Protein AF-0000000077552289 (afdb_homodimer)

Structure (mmCIF, N/CA/C/O backbone):
data_AF-0000000077552289-model_v1
#
loop_
_entity.id
_entity.type
_entity.pdbx_description
1 polymer '(pine wood nematode) hypothetical protein'
#
loop_
_atom_site.group_PDB
_atom_site.id
_atom_site.type_symbol
_atom_site.label_atom_id
_atom_site.label_alt_id
_atom_site.label_comp_id
_atom_site.label_asym_id
_atom_site.label_entity_id
_atom_site.label_seq_id
_atom_site.pdbx_PDB_ins_code
_atom_site.Cartn_x
_atom_site.Cartn_y
_atom_site.Cartn_z
_atom_site.occupancy
_atom_site.B_iso_or_equiv
_atom_site.auth_seq_id
_atom_site.auth_comp_id
_atom_site.auth_asym_id
_atom_site.auth_atom_id
_atom_site.pdbx_PDB_model_num
ATOM 1 N N . MET A 1 1 ? 19.656 -22.5 33.75 1 41.59 1 MET A N 1
ATOM 2 C CA . MET A 1 1 ? 18.609 -21.766 34.438 1 41.59 1 MET A CA 1
ATOM 3 C C . MET A 1 1 ? 18.703 -20.266 34.125 1 41.59 1 MET A C 1
ATOM 5 O O . MET A 1 1 ? 17.688 -19.594 33.938 1 41.59 1 MET A O 1
ATOM 9 N N . GLN A 1 2 ? 19.859 -19.766 34.062 1 46.38 2 GLN A N 1
ATOM 10 C CA . GLN A 1 2 ? 20.109 -18.344 33.844 1 46.38 2 GLN A CA 1
ATOM 11 C C . GLN A 1 2 ? 19.812 -17.938 32.406 1 46.38 2 GLN A C 1
ATOM 13 O O . GLN A 1 2 ? 19.266 -16.859 32.156 1 46.38 2 GLN A O 1
ATOM 18 N N . GLN A 1 3 ? 20.125 -18.797 31.547 1 46.88 3 GLN A N 1
ATOM 19 C CA . GLN A 1 3 ? 19.953 -18.469 30.141 1 46.88 3 GLN A CA 1
ATOM 20 C C . GLN A 1 3 ? 18.469 -18.422 29.766 1 46.88 3 GLN A C 1
ATOM 22 O O . GLN A 1 3 ? 18.062 -17.594 28.953 1 46.88 3 GLN A O 1
ATOM 27 N N . GLU A 1 4 ? 17.766 -19.312 30.328 1 50.34 4 GLU A N 1
ATOM 28 C CA . GLU A 1 4 ? 16.312 -19.359 30.078 1 50.34 4 GLU A CA 1
ATOM 29 C C . GLU A 1 4 ? 15.633 -18.109 30.641 1 50.34 4 GLU A C 1
ATOM 31 O O . GLU A 1 4 ? 14.68 -17.609 30.047 1 50.34 4 GLU A O 1
ATOM 36 N N . THR A 1 5 ? 16.156 -17.672 31.734 1 51.38 5 THR A N 1
ATOM 37 C CA . THR A 1 5 ? 15.562 -16.516 32.375 1 51.38 5 THR A CA 1
ATOM 38 C C . THR A 1 5 ? 15.797 -15.25 31.547 1 51.38 5 THR A C 1
ATOM 40 O O . THR A 1 5 ? 14.922 -14.391 31.469 1 51.38 5 THR A O 1
ATOM 43 N N . SER A 1 6 ? 16.938 -15.242 30.906 1 53.12 6 SER A N 1
ATOM 44 C CA . SER A 1 6 ? 17.266 -14.055 30.125 1 53.12 6 SER A CA 1
ATOM 45 C C . SER A 1 6 ? 16.438 -13.984 28.859 1 53.12 6 SER A C 1
ATOM 47 O O . SER A 1 6 ? 15.961 -12.906 28.469 1 53.12 6 SER A O 1
ATOM 49 N N . LEU A 1 7 ? 16.188 -15.109 28.297 1 53.41 7 LEU A N 1
ATOM 50 C CA . LEU A 1 7 ? 15.375 -15.164 27.094 1 53.41 7 LEU A CA 1
ATOM 51 C C . LEU A 1 7 ? 13.922 -14.82 27.406 1 53.41 7 LEU A C 1
ATOM 53 O O . LEU A 1 7 ? 13.266 -14.125 26.625 1 53.41 7 LEU A O 1
ATOM 57 N N . GLN A 1 8 ? 13.539 -15.367 28.516 1 57.62 8 GLN A N 1
ATOM 58 C CA . GLN A 1 8 ? 12.18 -15.062 28.938 1 57.62 8 GLN A CA 1
ATOM 59 C C . GLN A 1 8 ? 12 -13.562 29.188 1 57.62 8 GLN A C 1
ATOM 61 O O . GLN A 1 8 ? 10.953 -13 28.891 1 57.62 8 GLN A O 1
ATOM 66 N N . SER A 1 9 ? 13.125 -13 29.688 1 61.81 9 SER A N 1
ATOM 67 C CA . SER A 1 9 ? 13.086 -11.57 29.984 1 61.81 9 SER A CA 1
ATOM 68 C C . SER A 1 9 ? 13.047 -10.742 28.703 1 61.81 9 SER A C 1
ATOM 70 O O . SER A 1 9 ? 12.305 -9.766 28.609 1 61.81 9 SER A O 1
ATOM 72 N N . GLU A 1 10 ? 13.75 -11.273 27.75 1 60.44 10 GLU A N 1
ATOM 73 C CA . GLU A 1 10 ? 13.836 -10.555 26.484 1 60.44 10 GLU A CA 1
ATOM 74 C C . GLU A 1 10 ? 12.523 -10.625 25.719 1 60.44 10 GLU A C 1
ATOM 76 O O . GLU A 1 10 ? 12.062 -9.625 25.156 1 60.44 10 GLU A O 1
ATOM 81 N N . VAL A 1 11 ? 12 -11.836 25.75 1 64.69 11 VAL A N 1
ATOM 82 C CA . VAL A 1 11 ? 10.703 -12.039 25.109 1 64.69 11 VAL A CA 1
ATOM 83 C C . VAL A 1 11 ? 9.648 -11.172 25.781 1 64.69 11 VAL A C 1
ATOM 85 O O . VAL A 1 11 ? 8.789 -10.594 25.125 1 64.69 11 VAL A O 1
ATOM 88 N N . MET A 1 12 ? 9.93 -10.977 27.047 1 77.38 12 MET A N 1
ATOM 89 C CA . MET A 1 12 ? 8.984 -10.156 27.812 1 77.38 12 MET A CA 1
ATOM 90 C C . MET A 1 12 ? 9.133 -8.68 27.453 1 77.38 12 MET A C 1
ATOM 92 O O . MET A 1 12 ? 8.141 -7.961 27.359 1 77.38 12 MET A O 1
ATOM 96 N N . ALA A 1 13 ? 10.445 -8.281 27.156 1 85.31 13 ALA A N 1
ATOM 97 C CA . ALA A 1 13 ? 10.688 -6.871 26.828 1 85.31 13 ALA A CA 1
ATOM 98 C C . ALA A 1 13 ? 10.086 -6.508 25.484 1 85.31 13 ALA A C 1
ATOM 100 O O . ALA A 1 13 ? 9.469 -5.449 25.328 1 85.31 13 ALA A O 1
ATOM 101 N N . LEU A 1 14 ? 10.242 -7.441 24.578 1 90 14 LEU A N 1
ATOM 102 C CA . LEU A 1 14 ? 9.695 -7.211 23.234 1 90 14 LEU A CA 1
ATOM 103 C C . LEU A 1 14 ? 8.172 -7.164 23.281 1 90 14 LEU A C 1
ATOM 105 O O . LEU A 1 14 ? 7.551 -6.352 22.594 1 90 14 LEU A O 1
ATOM 109 N N . GLN A 1 15 ? 7.672 -8.008 24.109 1 90.88 15 GLN A N 1
ATOM 110 C CA . GLN A 1 15 ? 6.215 -8.039 24.219 1 90.88 15 GLN A CA 1
ATOM 111 C C . GLN A 1 15 ? 5.691 -6.762 24.875 1 90.88 15 GLN A C 1
ATOM 113 O O . GLN A 1 15 ? 4.645 -6.246 24.484 1 90.88 15 GLN A O 1
ATOM 118 N N . LYS A 1 16 ? 6.402 -6.297 25.844 1 92.06 16 LYS A N 1
ATOM 119 C CA . LYS A 1 16 ? 6.023 -5.035 26.469 1 92.06 16 LYS A CA 1
ATOM 120 C C . LYS A 1 16 ? 6.066 -3.887 25.469 1 92.06 16 LYS A C 1
ATOM 122 O O . LYS A 1 16 ? 5.18 -3.027 25.469 1 92.06 16 LYS A O 1
ATOM 127 N N . ALA A 1 17 ? 7.098 -3.877 24.672 1 93.56 17 ALA A N 1
ATOM 128 C CA . ALA A 1 17 ? 7.223 -2.848 23.641 1 93.56 17 ALA A CA 1
ATOM 129 C C . ALA A 1 17 ? 6.074 -2.938 22.641 1 93.56 17 ALA A C 1
ATOM 131 O O . ALA A 1 17 ? 5.52 -1.916 22.219 1 93.56 17 ALA A O 1
ATOM 132 N N . LYS A 1 18 ? 5.695 -4.117 22.281 1 93.5 18 LYS A N 1
ATOM 133 C CA . LYS A 1 18 ? 4.594 -4.328 21.359 1 93.5 18 LYS A CA 1
ATOM 134 C C . LYS A 1 18 ? 3.268 -3.869 21.953 1 93.5 18 LYS A C 1
ATOM 136 O O . LYS A 1 18 ? 2.432 -3.291 21.25 1 93.5 18 LYS A O 1
ATOM 141 N N . ASN A 1 19 ? 3.133 -4.156 23.234 1 93.38 19 ASN A N 1
ATOM 142 C CA . ASN A 1 19 ? 1.938 -3.686 23.938 1 93.38 19 ASN A CA 1
ATOM 143 C C . ASN A 1 19 ? 1.872 -2.162 23.969 1 93.38 19 ASN A C 1
ATOM 145 O O . ASN A 1 19 ? 0.795 -1.58 23.828 1 93.38 19 ASN A O 1
ATOM 149 N N . CYS A 1 20 ? 3.021 -1.613 24.172 1 94.62 20 CYS A N 1
ATOM 150 C CA . CYS A 1 20 ? 3.102 -0.157 24.156 1 94.62 20 CYS A CA 1
ATOM 151 C C . CYS A 1 20 ? 2.697 0.39 22.781 1 94.62 20 CYS A C 1
ATOM 153 O O . CYS A 1 20 ? 1.978 1.387 22.703 1 94.62 20 CYS A O 1
ATOM 155 N N . TRP A 1 21 ? 3.121 -0.209 21.75 1 95.69 21 TRP A N 1
ATOM 156 C CA . TRP A 1 21 ? 2.75 0.195 20.391 1 95.69 21 TRP A CA 1
ATOM 157 C C . TRP A 1 21 ? 1.246 0.068 20.172 1 95.69 21 TRP A C 1
ATOM 159 O O . TRP A 1 21 ? 0.621 0.948 19.578 1 95.69 21 TRP A O 1
ATOM 169 N N . ASP A 1 22 ? 0.709 -0.978 20.688 1 94.44 22 ASP A N 1
ATOM 170 C CA . ASP A 1 22 ? -0.727 -1.195 20.531 1 94.44 22 ASP A CA 1
ATOM 171 C C . ASP A 1 22 ? -1.523 -0.072 21.203 1 94.44 22 ASP A C 1
ATOM 173 O O . ASP A 1 22 ? -2.523 0.392 20.641 1 94.44 22 ASP A O 1
ATOM 177 N N . LYS A 1 23 ? -1.068 0.281 22.297 1 95.56 23 LYS A N 1
ATOM 178 C CA . LYS A 1 23 ? -1.718 1.382 23 1 95.56 23 LYS A CA 1
ATOM 179 C C . LYS A 1 23 ? -1.57 2.691 22.234 1 95.56 23 LYS A C 1
ATOM 181 O O . LYS A 1 23 ? -2.525 3.465 22.125 1 95.56 23 LYS A O 1
ATOM 186 N N . ALA A 1 24 ? -0.387 2.916 21.719 1 96.81 24 ALA A N 1
ATOM 187 C CA . ALA A 1 24 ? -0.128 4.137 20.953 1 96.81 24 ALA A CA 1
ATOM 188 C C . ALA A 1 24 ? -0.98 4.184 19.688 1 96.81 24 ALA A C 1
ATOM 190 O O . ALA A 1 24 ? -1.571 5.219 19.375 1 96.81 24 ALA A O 1
ATOM 191 N N . ASP A 1 25 ? -1.114 3.09 19.047 1 96.12 25 ASP A N 1
ATOM 192 C CA . ASP A 1 25 ? -1.896 2.99 17.812 1 96.12 25 ASP A CA 1
ATOM 193 C C . ASP A 1 25 ? -3.383 3.205 18.094 1 96.12 25 ASP A C 1
ATOM 195 O O . ASP A 1 25 ? -4.082 3.832 17.297 1 96.12 25 ASP A O 1
ATOM 199 N N . ALA A 1 26 ? -3.793 2.666 19.156 1 94.56 26 ALA A N 1
ATOM 200 C CA . ALA A 1 26 ? -5.18 2.875 19.578 1 94.56 26 ALA A CA 1
ATOM 201 C C . ALA A 1 26 ? -5.453 4.352 19.844 1 94.56 26 ALA A C 1
ATOM 203 O O . ALA A 1 26 ? -6.504 4.875 19.469 1 94.56 26 ALA A O 1
ATOM 204 N N . ALA A 1 27 ? -4.543 5.012 20.547 1 95.88 27 ALA A N 1
ATOM 205 C CA . ALA A 1 27 ? -4.676 6.441 20.812 1 95.88 27 ALA A CA 1
ATOM 206 C C . ALA A 1 27 ? -4.715 7.242 19.516 1 95.88 27 ALA A C 1
ATOM 208 O O . ALA A 1 27 ? -5.477 8.211 19.406 1 95.88 27 ALA A O 1
ATOM 209 N N . LEU A 1 28 ? -3.9 6.863 18.562 1 95.62 28 LEU A N 1
ATOM 210 C CA . LEU A 1 28 ? -3.875 7.52 17.25 1 95.62 28 LEU A CA 1
ATOM 211 C C . LEU A 1 28 ? -5.223 7.383 16.547 1 95.62 28 LEU A C 1
ATOM 213 O O . LEU A 1 28 ? -5.746 8.359 16.016 1 95.62 28 LEU A O 1
ATOM 217 N N . LYS A 1 29 ? -5.793 6.219 16.656 1 92.81 29 LYS A N 1
ATOM 218 C CA . LYS A 1 29 ? -7.07 5.938 16.016 1 92.81 29 LYS A CA 1
ATOM 219 C C . LYS A 1 29 ? -8.211 6.676 16.703 1 92.81 29 LYS A C 1
ATOM 221 O O . LYS A 1 29 ? -9.219 7.004 16.078 1 92.81 29 LYS A O 1
ATOM 226 N N . SER A 1 30 ? -8.031 6.941 17.938 1 93.69 30 SER A N 1
ATOM 227 C CA . SER A 1 30 ? -9.039 7.68 18.703 1 93.69 30 SER A CA 1
ATOM 228 C C . SER A 1 30 ? -8.797 9.18 18.609 1 93.69 30 SER A C 1
ATOM 230 O O . SER A 1 30 ? -9.398 9.953 19.359 1 93.69 30 SER A O 1
ATOM 232 N N . ASN A 1 31 ? -7.867 9.656 17.844 1 93.44 31 ASN A N 1
ATOM 233 C CA . ASN A 1 31 ? -7.539 11.055 17.562 1 93.44 31 ASN A CA 1
ATOM 234 C C . ASN A 1 31 ? -6.922 11.742 18.781 1 93.44 31 ASN A C 1
ATOM 236 O O . ASN A 1 31 ? -7.047 12.953 18.953 1 93.44 31 ASN A O 1
ATOM 240 N N . ASN A 1 32 ? -6.438 10.961 19.688 1 94.62 32 ASN A N 1
ATOM 241 C CA . ASN A 1 32 ? -5.613 11.5 20.766 1 94.62 32 ASN A CA 1
ATOM 242 C C . ASN A 1 32 ? -4.141 11.57 20.359 1 94.62 32 ASN A C 1
ATOM 244 O O . ASN A 1 32 ? -3.332 10.75 20.797 1 94.62 32 ASN A O 1
ATOM 248 N N . TYR A 1 33 ? -3.785 12.578 19.656 1 94.88 33 TYR A N 1
ATOM 249 C CA . TYR A 1 33 ? -2.48 12.68 19 1 94.88 33 TYR A CA 1
ATOM 250 C C . TYR A 1 33 ? -1.388 12.969 20.031 1 94.88 33 TYR A C 1
ATOM 252 O O . TYR A 1 33 ? -0.282 12.43 19.938 1 94.88 33 TYR A O 1
ATOM 260 N N . ARG A 1 34 ? -1.724 13.812 20.984 1 92.88 34 ARG A N 1
ATOM 261 C CA . ARG A 1 34 ? -0.729 14.133 22 1 92.88 34 ARG A CA 1
ATOM 262 C C . ARG A 1 34 ?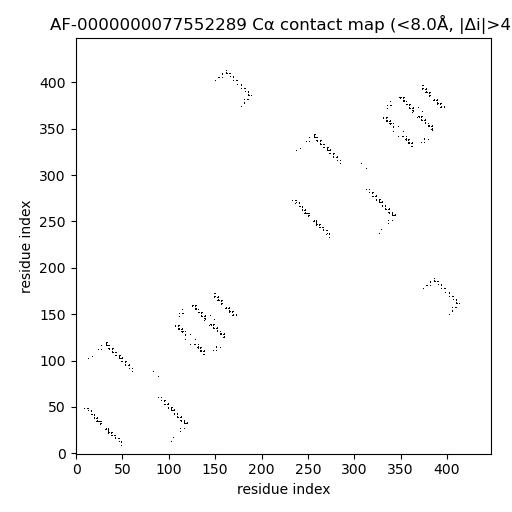 -0.346 12.891 22.812 1 92.88 34 ARG A C 1
ATOM 264 O O . ARG A 1 34 ? 0.84 12.609 22.984 1 92.88 34 ARG A O 1
ATOM 271 N N . GLY A 1 35 ? -1.366 12.219 23.234 1 95.06 35 GLY A N 1
ATOM 272 C CA . GLY A 1 35 ? -1.114 10.984 23.969 1 95.06 35 GLY A CA 1
ATOM 273 C C . GLY A 1 35 ? -0.402 9.93 23.141 1 95.06 35 GLY A C 1
ATOM 274 O O . GLY A 1 35 ? 0.497 9.25 23.641 1 95.06 35 GLY A O 1
ATOM 275 N N . ALA A 1 36 ? -0.765 9.75 21.938 1 97.12 36 ALA A N 1
ATOM 276 C CA . ALA A 1 36 ? -0.14 8.789 21.031 1 97.12 36 ALA A CA 1
ATOM 277 C C . ALA A 1 36 ? 1.343 9.094 20.844 1 97.12 36 ALA A C 1
ATOM 279 O O . ALA A 1 36 ? 2.18 8.188 20.891 1 97.12 36 ALA A O 1
ATOM 280 N N . MET A 1 37 ? 1.678 10.352 20.656 1 96.06 37 MET A N 1
ATOM 281 C CA . MET A 1 37 ? 3.061 10.75 20.422 1 96.06 37 MET A CA 1
ATOM 282 C C . MET A 1 37 ? 3.949 10.367 21.594 1 96.06 37 MET A C 1
ATOM 284 O O . MET A 1 37 ? 5.055 9.859 21.406 1 96.06 37 MET A O 1
ATOM 288 N N . LEU A 1 38 ? 3.424 10.609 22.812 1 96.38 38 LEU A N 1
ATOM 289 C CA . LEU A 1 38 ? 4.188 10.273 24.016 1 96.38 38 LEU A CA 1
ATOM 290 C C . LEU A 1 38 ? 4.414 8.766 24.109 1 96.38 38 LEU A C 1
ATOM 292 O O . LEU A 1 38 ? 5.527 8.32 24.406 1 96.38 38 LEU A O 1
ATOM 296 N N . LEU A 1 39 ? 3.383 8.07 23.828 1 96.81 39 LEU A N 1
ATOM 297 C CA . LEU A 1 39 ? 3.473 6.617 23.875 1 96.81 39 LEU A CA 1
ATOM 298 C C . LEU A 1 39 ? 4.434 6.086 22.828 1 96.81 39 LEU A C 1
ATOM 300 O O . LEU A 1 39 ? 5.195 5.152 23.078 1 96.81 39 LEU A O 1
ATOM 304 N N . PHE A 1 40 ? 4.387 6.676 21.625 1 97.56 40 PHE A N 1
ATOM 305 C CA . PHE A 1 40 ? 5.312 6.254 20.578 1 97.56 40 PHE A CA 1
ATOM 306 C C . PHE A 1 40 ? 6.754 6.531 20.984 1 97.56 40 PHE A C 1
ATOM 308 O O . PHE A 1 40 ? 7.645 5.715 20.734 1 97.56 40 PHE A O 1
ATOM 315 N N . HIS A 1 41 ? 6.961 7.656 21.562 1 96.56 41 HIS A N 1
ATOM 316 C CA . HIS A 1 41 ? 8.312 7.984 22.016 1 96.56 41 HIS A CA 1
ATOM 317 C C . HIS A 1 41 ? 8.789 6.996 23.078 1 96.56 41 HIS A C 1
ATOM 319 O O . HIS A 1 41 ? 9.938 6.555 23.031 1 96.56 41 HIS A O 1
ATOM 325 N N . ARG A 1 42 ? 7.953 6.676 23.969 1 96.19 42 ARG A N 1
ATOM 326 C CA . ARG A 1 42 ? 8.281 5.684 24.984 1 96.19 42 ARG A CA 1
ATOM 327 C C . ARG A 1 42 ? 8.602 4.332 24.359 1 96.19 42 ARG A C 1
ATOM 329 O O . ARG A 1 42 ? 9.555 3.666 24.766 1 96.19 42 ARG A O 1
ATOM 336 N N . CYS A 1 43 ? 7.82 3.99 23.391 1 96.62 43 CYS A N 1
ATOM 337 C CA . CYS A 1 43 ? 8.023 2.734 22.672 1 96.62 43 CYS A CA 1
ATOM 338 C C . CYS A 1 43 ? 9.391 2.711 22 1 96.62 43 CYS A C 1
ATOM 340 O O . CYS A 1 43 ? 10.102 1.704 22.047 1 96.62 43 CYS A O 1
ATOM 342 N N . ILE A 1 44 ? 9.773 3.779 21.406 1 96.25 44 ILE A N 1
ATOM 343 C CA . ILE A 1 44 ? 11.047 3.869 20.703 1 96.25 44 ILE A CA 1
ATOM 344 C C . ILE A 1 44 ? 12.203 3.709 21.688 1 96.25 44 ILE A C 1
ATOM 346 O O . ILE A 1 44 ? 13.164 2.994 21.406 1 96.25 44 ILE A O 1
ATOM 350 N N . LEU A 1 45 ? 12.047 4.355 22.828 1 95.38 45 LEU A N 1
ATOM 351 C CA . LEU A 1 45 ? 13.094 4.266 23.844 1 95.38 45 LEU A CA 1
ATOM 352 C C . LEU A 1 45 ? 13.258 2.826 24.328 1 95.38 45 LEU A C 1
ATOM 354 O O . LEU A 1 45 ? 14.383 2.324 24.422 1 95.38 45 LEU A O 1
ATOM 358 N N . MET A 1 46 ? 12.164 2.172 24.578 1 94.62 46 MET A N 1
ATOM 359 C CA . MET A 1 46 ? 12.195 0.773 25 1 94.62 46 MET A CA 1
ATOM 360 C C . MET A 1 46 ? 12.797 -0.109 23.906 1 94.62 46 MET A C 1
ATOM 362 O O . MET A 1 46 ? 13.664 -0.945 24.188 1 94.62 46 MET A O 1
ATOM 366 N N . ALA A 1 47 ? 12.336 0.106 22.688 1 95 47 ALA A N 1
ATOM 367 C CA . ALA A 1 47 ? 12.773 -0.711 21.562 1 95 47 ALA A CA 1
ATOM 368 C C . ALA A 1 47 ? 14.266 -0.517 21.281 1 95 47 ALA A C 1
ATOM 370 O O . ALA A 1 47 ? 14.969 -1.466 20.922 1 95 47 ALA A O 1
ATOM 371 N N . ARG A 1 48 ? 14.734 0.698 21.375 1 93.56 48 ARG A N 1
ATOM 372 C CA . ARG A 1 48 ? 16.156 0.966 21.172 1 93.56 48 ARG A CA 1
ATOM 373 C C . ARG A 1 48 ? 17.016 0.216 22.172 1 93.56 48 ARG A C 1
ATOM 375 O O . ARG A 1 48 ? 18.094 -0.255 21.844 1 93.56 48 ARG A O 1
ATOM 382 N N . GLY A 1 49 ? 16.5 0.146 23.406 1 92.69 49 GLY A N 1
ATOM 383 C CA . GLY A 1 49 ? 17.203 -0.639 24.406 1 92.69 49 GLY A CA 1
ATOM 384 C C . GLY A 1 49 ? 17.328 -2.104 24.031 1 92.69 49 GLY A C 1
ATOM 385 O O . GLY A 1 49 ? 18.406 -2.689 24.172 1 92.69 49 GLY A O 1
ATOM 386 N N . ILE A 1 50 ? 16.297 -2.625 23.562 1 92.5 50 ILE A N 1
ATOM 387 C CA . ILE A 1 50 ? 16.281 -4.023 23.156 1 92.5 50 ILE A CA 1
ATOM 388 C C . ILE A 1 50 ? 17.203 -4.215 21.953 1 92.5 50 ILE A C 1
ATOM 390 O O . ILE A 1 50 ? 17.938 -5.203 21.875 1 92.5 50 ILE A O 1
ATOM 394 N N . HIS A 1 51 ? 17.141 -3.297 21.031 1 92.5 51 HIS A N 1
ATOM 395 C CA . HIS A 1 51 ? 17.984 -3.35 19.844 1 92.5 51 HIS A CA 1
ATOM 396 C C . HIS A 1 51 ? 19.469 -3.381 20.219 1 92.5 51 HIS A C 1
ATOM 398 O O . HIS A 1 51 ? 20.234 -4.16 19.656 1 92.5 51 HIS A O 1
ATOM 404 N N . GLN A 1 52 ? 19.875 -2.592 21.188 1 90.94 52 GLN A N 1
ATOM 405 C CA . GLN A 1 52 ? 21.266 -2.539 21.656 1 90.94 52 GLN A CA 1
ATOM 406 C C . GLN A 1 52 ? 21.672 -3.852 22.312 1 90.94 52 GLN A C 1
ATOM 408 O O . GLN A 1 52 ? 22.781 -4.344 22.109 1 90.94 52 GLN A O 1
ATOM 413 N N . ASP A 1 53 ? 20.766 -4.402 23.094 1 89.81 53 ASP A N 1
ATOM 414 C CA . ASP A 1 53 ? 21.031 -5.68 23.734 1 89.81 53 ASP A CA 1
ATOM 415 C C . ASP A 1 53 ? 21.266 -6.785 22.703 1 89.81 53 ASP A C 1
ATOM 417 O O . ASP A 1 53 ? 22.141 -7.625 22.891 1 89.81 53 ASP A O 1
ATOM 421 N N . CYS A 1 54 ? 20.438 -6.727 21.656 1 89.19 54 CYS A N 1
ATOM 422 C CA . CYS A 1 54 ? 20.609 -7.715 20.594 1 89.19 54 CYS A CA 1
ATOM 423 C C . CYS A 1 54 ? 21.969 -7.551 19.922 1 89.19 54 CYS A C 1
ATOM 425 O O . CYS A 1 54 ? 22.625 -8.539 19.609 1 89.19 54 CYS A O 1
ATOM 427 N N . SER A 1 55 ? 22.375 -6.348 19.75 1 88.12 55 SER A N 1
ATOM 428 C CA . SER A 1 55 ? 23.641 -6.074 19.094 1 88.12 55 SER A CA 1
ATOM 429 C C . SER A 1 55 ? 24.812 -6.555 19.953 1 88.12 55 SER A C 1
ATOM 431 O O . SER A 1 55 ? 25.781 -7.133 19.438 1 88.12 55 SER A O 1
ATOM 433 N N . VAL A 1 56 ? 24.766 -6.379 21.25 1 87.06 56 VAL A N 1
ATOM 434 C CA . VAL A 1 56 ? 25.797 -6.816 22.172 1 87.06 56 VAL A CA 1
ATOM 435 C C . VAL A 1 56 ? 25.859 -8.344 22.188 1 87.06 56 VAL A C 1
ATOM 437 O O . VAL A 1 56 ? 26.953 -8.93 22.172 1 87.06 56 VAL A O 1
ATOM 440 N N . ALA A 1 57 ? 24.703 -8.977 22.125 1 82.81 57 ALA A N 1
ATOM 441 C CA . ALA A 1 57 ? 24.625 -10.43 22.141 1 82.81 57 ALA A CA 1
ATOM 442 C C . ALA A 1 57 ? 25.25 -11.039 20.891 1 82.81 57 ALA A C 1
ATOM 444 O O . ALA A 1 57 ? 25.938 -12.055 20.969 1 82.81 57 ALA A O 1
ATOM 445 N N . LEU A 1 58 ? 25.016 -10.469 19.781 1 85 58 LEU A N 1
ATOM 446 C CA . LEU A 1 58 ? 25.547 -10.961 18.531 1 85 58 LEU A CA 1
ATOM 447 C C . LEU A 1 58 ? 27.062 -10.781 18.469 1 85 58 LEU A C 1
ATOM 449 O O . LEU A 1 58 ? 27.781 -11.648 17.953 1 85 58 LEU A O 1
ATOM 453 N N . HIS A 1 59 ? 27.578 -9.727 19.031 1 83.62 59 HIS A N 1
ATOM 454 C CA . HIS A 1 59 ? 29.016 -9.461 19.078 1 83.62 59 HIS A CA 1
ATOM 455 C C . HIS A 1 59 ? 29.734 -10.438 20 1 83.62 59 HIS A C 1
ATOM 457 O O . HIS A 1 59 ? 30.828 -10.922 19.688 1 83.62 59 HIS A O 1
ATOM 463 N N . GLN A 1 60 ? 29.156 -10.797 21.047 1 76.31 60 GLN A N 1
ATOM 464 C CA . GLN A 1 60 ? 29.75 -11.719 22.016 1 76.31 60 GLN A CA 1
ATOM 465 C C . GLN A 1 60 ? 29.781 -13.141 21.469 1 76.31 60 GLN A C 1
ATOM 467 O O . GLN A 1 60 ? 30.75 -13.867 21.703 1 76.31 60 GLN A O 1
ATOM 472 N N . ASN A 1 61 ? 28.781 -13.484 20.703 1 69.12 61 ASN A N 1
ATOM 473 C CA . ASN A 1 61 ? 28.75 -14.812 20.109 1 69.12 61 ASN A CA 1
ATOM 474 C C . ASN A 1 61 ? 29.781 -14.953 18.984 1 69.12 61 ASN A C 1
ATOM 476 O O . ASN A 1 61 ? 30.344 -16.031 18.781 1 69.12 61 ASN A O 1
ATOM 480 N N . SER A 1 62 ? 29.938 -13.938 18.234 1 66.31 62 SER A N 1
ATOM 481 C CA . SER A 1 62 ? 30.953 -13.969 17.188 1 66.31 62 SER A CA 1
ATOM 482 C C . SER A 1 62 ? 32.344 -14.086 17.766 1 66.31 62 SER A C 1
ATOM 484 O O . SER A 1 62 ? 33.188 -14.789 17.219 1 66.31 62 SER A O 1
ATOM 486 N N . ALA A 1 63 ? 32.594 -13.469 18.875 1 56.62 63 ALA A N 1
ATOM 487 C CA . ALA A 1 63 ? 33.906 -13.547 19.531 1 56.62 63 ALA A CA 1
ATOM 488 C C . ALA A 1 63 ? 34.125 -14.93 20.141 1 56.62 63 ALA A C 1
ATOM 490 O O . ALA A 1 63 ? 35.25 -15.445 20.125 1 56.62 63 ALA A O 1
ATOM 491 N N . ALA A 1 64 ? 33 -15.555 20.609 1 52.28 64 ALA A N 1
ATOM 492 C CA . ALA A 1 64 ? 33.156 -16.875 21.219 1 52.28 64 ALA A CA 1
ATOM 493 C C . ALA A 1 64 ? 33.438 -17.938 20.156 1 52.28 64 ALA A C 1
ATOM 495 O O . ALA A 1 64 ? 34.156 -18.906 20.422 1 52.28 64 ALA A O 1
ATOM 496 N N . GLY A 1 65 ? 32.906 -17.844 18.953 1 49.34 65 GLY A N 1
ATOM 497 C CA . GLY A 1 65 ? 33.25 -18.781 17.891 1 49.34 65 GLY A CA 1
ATOM 498 C C . GLY A 1 65 ? 34.688 -18.734 17.5 1 49.34 65 GLY A C 1
ATOM 499 O O . GLY A 1 65 ? 35.281 -19.75 17.156 1 49.34 65 GLY A O 1
ATOM 500 N N . ILE A 1 66 ? 35.219 -17.547 17.484 1 48.5 66 ILE A N 1
ATOM 501 C CA . ILE A 1 66 ? 36.625 -17.438 17.078 1 48.5 66 ILE A CA 1
ATOM 502 C C . ILE A 1 66 ? 37.531 -18.031 18.172 1 48.5 66 ILE A C 1
ATOM 504 O O . ILE A 1 66 ? 38.562 -18.609 17.859 1 48.5 66 ILE A O 1
ATOM 508 N N . SER A 1 67 ? 37.156 -17.766 19.359 1 45.44 67 SER A N 1
ATOM 509 C CA . SER A 1 67 ? 38.125 -18.219 20.359 1 45.44 67 SER A CA 1
ATOM 510 C C . SER A 1 67 ? 38.188 -19.75 20.422 1 45.44 67 SER A C 1
ATOM 512 O O . SER A 1 67 ? 39.094 -20.312 21.016 1 45.44 67 SER A O 1
ATOM 514 N N . HIS A 1 68 ? 37.031 -20.344 19.984 1 41.81 68 HIS A N 1
ATOM 515 C CA . HIS A 1 68 ? 37.188 -21.797 20.109 1 41.81 68 HIS A CA 1
ATOM 516 C C . HIS A 1 68 ? 38.156 -22.344 19.078 1 41.81 68 HIS A C 1
ATOM 518 O O . HIS A 1 68 ? 38.5 -23.531 19.109 1 41.81 68 HIS A O 1
ATOM 524 N N . SER A 1 69 ? 38.406 -21.625 17.938 1 38.94 69 SER A N 1
ATOM 525 C CA . SER A 1 69 ? 39.375 -22.281 17.047 1 38.94 69 SER A CA 1
ATOM 526 C C . SER A 1 69 ? 40.75 -22.281 17.641 1 38.94 69 SER A C 1
ATOM 528 O O . SER A 1 69 ? 41.656 -22.938 17.125 1 38.94 69 SER A O 1
ATOM 530 N N . VAL A 1 70 ? 41.156 -21.203 18.406 1 37.28 70 VAL A N 1
ATOM 531 C CA . VAL A 1 70 ? 42.594 -21.25 18.656 1 37.28 70 VAL A CA 1
ATOM 532 C C . VAL A 1 70 ? 42.906 -22.406 19.609 1 37.28 70 VAL A C 1
ATOM 534 O O . VAL A 1 70 ? 43.875 -23.125 19.422 1 37.28 70 VAL A O 1
ATOM 537 N N . SER A 1 71 ? 42.469 -22.328 20.922 1 38.84 71 SER A N 1
ATOM 538 C CA . SER A 1 71 ? 43.312 -23.016 21.875 1 38.84 71 SER A CA 1
ATOM 539 C C . SER A 1 71 ? 42.969 -24.5 21.938 1 38.84 71 SER A C 1
ATOM 541 O O . SER A 1 71 ? 42 -24.906 22.594 1 38.84 71 SER A O 1
ATOM 543 N N . LEU A 1 72 ? 42.875 -25.266 20.828 1 36.5 72 LEU A N 1
ATOM 544 C CA . LEU A 1 72 ? 42.844 -26.719 20.891 1 36.5 72 LEU A CA 1
ATOM 545 C C . LEU A 1 72 ? 43.875 -27.219 21.906 1 36.5 72 LEU A C 1
ATOM 547 O O . LEU A 1 72 ? 44.094 -28.422 22.016 1 36.5 72 LEU A O 1
ATOM 551 N N . THR A 1 73 ? 44.969 -26.359 22.234 1 36.09 73 THR A N 1
ATOM 552 C CA . THR A 1 73 ? 46 -27.219 22.812 1 36.09 73 THR A CA 1
ATOM 553 C C . THR A 1 73 ? 45.5 -27.875 24.094 1 36.09 73 THR A C 1
ATOM 555 O O . THR A 1 73 ? 45.781 -29.047 24.344 1 36.09 73 THR A O 1
ATOM 558 N N . THR A 1 74 ? 45.656 -27.125 25.25 1 37.78 74 THR A N 1
ATOM 559 C CA . THR A 1 74 ? 45.906 -27.844 26.484 1 37.78 74 THR A CA 1
ATOM 560 C C . THR A 1 74 ? 44.656 -28.516 27.016 1 37.78 74 THR A C 1
ATOM 562 O O . THR A 1 74 ? 43.594 -27.859 27.125 1 37.78 74 THR A O 1
ATOM 565 N N . PRO A 1 75 ? 44.531 -29.938 27.047 1 38.5 75 PRO A N 1
ATOM 566 C CA . PRO A 1 75 ? 43.5 -30.859 27.562 1 38.5 75 PRO A CA 1
ATOM 567 C C . PRO A 1 75 ? 42.969 -30.453 28.938 1 38.5 75 PRO A C 1
ATOM 569 O O . PRO A 1 75 ? 42.375 -31.266 29.625 1 38.5 75 PRO A O 1
ATOM 572 N N . LEU A 1 76 ? 43.188 -29.234 29.484 1 35.47 76 LEU A N 1
ATOM 573 C CA . LEU A 1 76 ? 42.781 -29.266 30.891 1 35.47 76 LEU A CA 1
ATOM 574 C C . LEU A 1 76 ? 41.344 -29.719 31.031 1 35.47 76 LEU A C 1
ATOM 576 O O . LEU A 1 76 ? 40.531 -29.453 30.141 1 35.47 76 LEU A O 1
ATOM 580 N N . SER A 1 77 ? 41.031 -30.672 31.969 1 37.72 77 SER A N 1
ATOM 581 C CA . SER A 1 77 ? 39.906 -31.516 32.375 1 37.72 77 SER A CA 1
ATOM 582 C C . SER A 1 77 ? 38.594 -30.75 32.344 1 37.72 77 SER A C 1
ATOM 584 O O . SER A 1 77 ? 37.625 -31.219 31.75 1 37.72 77 SER A O 1
ATOM 586 N N . GLY A 1 78 ? 38.281 -30.062 33.5 1 36.59 78 GLY A N 1
ATOM 587 C CA . GLY A 1 78 ? 36.969 -30.062 34.125 1 36.59 78 GLY A CA 1
ATOM 588 C C . GLY A 1 78 ? 35.969 -29.125 33.469 1 36.59 78 GLY A C 1
ATOM 589 O O . GLY A 1 78 ? 34.844 -28.969 33.938 1 36.59 78 GLY A O 1
ATOM 590 N N . VAL A 1 79 ? 36.5 -27.953 33.125 1 37.16 79 VAL A N 1
ATOM 591 C CA . VAL A 1 79 ? 35.438 -26.953 33.062 1 37.16 79 VAL A CA 1
ATOM 592 C C . VAL A 1 79 ? 34.469 -27.281 31.922 1 37.16 79 VAL A C 1
ATOM 594 O O . VAL A 1 79 ? 34.906 -27.516 30.797 1 37.16 79 VAL A O 1
ATOM 597 N N . ASN A 1 80 ? 33.438 -28.094 32.188 1 37.81 80 ASN A N 1
ATOM 598 C CA . ASN A 1 80 ? 32.25 -28.281 31.375 1 37.81 80 ASN A CA 1
ATOM 599 C C . ASN A 1 80 ? 31.906 -27.016 30.578 1 37.81 80 ASN A C 1
ATOM 601 O O . ASN A 1 80 ? 31.328 -26.062 31.125 1 37.81 80 ASN A O 1
ATOM 605 N N . GLN A 1 81 ? 32.844 -26.312 30.047 1 39.72 81 GLN A N 1
ATOM 606 C CA . GLN A 1 81 ? 32.438 -25.234 29.156 1 39.72 81 GLN A CA 1
ATOM 607 C C . GLN A 1 81 ? 31.234 -25.641 28.312 1 39.72 81 GLN A C 1
ATOM 609 O O . GLN A 1 81 ? 31.312 -26.625 27.562 1 39.72 81 GLN A O 1
ATOM 614 N N . SER A 1 82 ? 30.062 -25.578 28.906 1 43.12 82 SER A N 1
ATOM 615 C CA . SER A 1 82 ? 28.844 -25.734 28.141 1 43.12 82 SER A CA 1
ATOM 616 C C . SER A 1 82 ? 29.062 -25.375 26.672 1 43.12 82 SER A C 1
ATOM 618 O O . SER A 1 82 ? 29.25 -24.203 26.328 1 43.12 82 SER A O 1
ATOM 620 N N . GLN A 1 83 ? 30 -25.938 26.031 1 46.66 83 GLN A N 1
ATOM 621 C CA . GLN A 1 83 ? 30.188 -25.953 24.578 1 46.66 83 GLN A CA 1
ATOM 622 C C . GLN A 1 83 ? 28.859 -25.906 23.844 1 46.66 83 GLN A C 1
ATOM 624 O O . GLN A 1 83 ? 28.094 -26.875 23.875 1 46.66 83 GLN A O 1
ATOM 629 N N . LEU A 1 84 ? 28.109 -24.922 24.062 1 51.22 84 LEU A N 1
ATOM 630 C CA . LEU A 1 84 ? 26.953 -24.891 23.172 1 51.22 84 LEU A CA 1
ATOM 631 C C . LEU A 1 84 ? 27.312 -25.391 21.781 1 51.22 84 LEU A C 1
ATOM 633 O O . LEU A 1 84 ? 28.375 -25.062 21.25 1 51.22 84 LEU A O 1
ATOM 637 N N . ILE A 1 85 ? 26.859 -26.578 21.516 1 60.03 85 ILE A N 1
ATOM 638 C CA . ILE A 1 85 ? 26.906 -27.234 20.219 1 60.03 85 ILE A CA 1
ATOM 639 C C . ILE A 1 85 ? 26.75 -26.203 19.109 1 60.03 85 ILE A C 1
ATOM 641 O O . ILE A 1 85 ? 25.969 -25.25 19.25 1 60.03 85 ILE A O 1
ATOM 645 N N . PRO A 1 86 ? 27.812 -26.188 18.25 1 65.25 86 PRO A N 1
ATOM 646 C CA . PRO A 1 86 ? 27.781 -25.297 17.094 1 65.25 86 PRO A CA 1
ATOM 647 C C . PRO A 1 86 ? 26.359 -25.094 16.547 1 65.25 86 PRO A C 1
ATOM 649 O O . PRO A 1 86 ? 26 -23.984 16.156 1 65.25 86 PRO A O 1
ATOM 652 N N . GLN A 1 87 ? 25.625 -26.141 16.672 1 71.06 87 GLN A N 1
ATOM 653 C CA . GLN A 1 87 ? 24.25 -26.047 16.172 1 71.06 87 GLN A CA 1
ATOM 654 C C . GLN A 1 87 ? 23.391 -25.156 17.047 1 71.06 87 GLN A C 1
ATOM 656 O O . GLN A 1 87 ? 22.578 -24.391 16.562 1 71.06 87 GLN A O 1
ATOM 661 N N . GLN A 1 88 ? 23.641 -25.312 18.391 1 74 88 GLN A N 1
ATOM 662 C CA . GLN A 1 88 ? 22.859 -24.531 19.344 1 74 88 GLN A CA 1
ATOM 663 C C . GLN A 1 88 ? 23.234 -23.047 19.266 1 74 88 GLN A C 1
ATOM 665 O O . GLN A 1 88 ? 22.359 -22.172 19.391 1 74 88 GLN A O 1
ATOM 670 N N . LEU A 1 89 ? 24.516 -22.859 19.016 1 75 89 LEU A N 1
ATOM 671 C CA . LEU A 1 89 ? 25 -21.5 18.891 1 75 89 LEU A CA 1
ATOM 672 C C . LEU A 1 89 ? 24.422 -20.828 17.641 1 75 89 LEU A C 1
ATOM 674 O O . LEU A 1 89 ? 24.047 -19.656 17.672 1 75 89 LEU A O 1
ATOM 678 N N . GLU A 1 90 ? 24.359 -21.625 16.641 1 80.75 90 GLU A N 1
ATOM 679 C CA . GLU A 1 90 ? 23.797 -21.125 15.398 1 80.75 90 GLU A CA 1
ATOM 680 C C . GLU A 1 90 ? 22.312 -20.828 15.539 1 80.75 90 GLU A C 1
ATOM 682 O O . GLU A 1 90 ? 21.828 -19.797 15.047 1 80.75 90 GLU A O 1
ATOM 687 N N . GLN A 1 91 ? 21.656 -21.672 16.266 1 82.19 91 GLN A N 1
ATOM 688 C CA . GLN A 1 91 ? 20.234 -21.484 16.5 1 82.19 91 GLN A CA 1
ATOM 689 C C . GLN A 1 91 ? 19.969 -20.234 17.344 1 82.19 91 GLN A C 1
ATOM 691 O O . GLN A 1 91 ? 19.016 -19.5 17.094 1 82.19 91 GLN A O 1
ATOM 696 N N . GLN A 1 92 ? 20.875 -20 18.312 1 80.69 92 GLN A N 1
ATOM 697 C CA . GLN A 1 92 ? 20.766 -18.812 19.156 1 80.69 92 GLN A CA 1
ATOM 698 C C . GLN A 1 92 ? 21.031 -17.547 18.344 1 80.69 92 GLN A C 1
ATOM 700 O O . GLN A 1 92 ? 20.359 -16.531 18.531 1 80.69 92 GLN A O 1
ATOM 705 N N . ARG A 1 93 ? 21.938 -17.641 17.484 1 84.19 93 ARG A N 1
ATOM 706 C CA . ARG A 1 93 ? 22.25 -16.5 16.625 1 84.19 93 ARG A CA 1
ATOM 707 C C . ARG A 1 93 ? 21.062 -16.125 15.742 1 84.19 93 ARG A C 1
ATOM 709 O O . ARG A 1 93 ? 20.734 -14.953 15.609 1 84.19 93 ARG A O 1
ATOM 716 N N . ILE A 1 94 ? 20.438 -17.078 15.211 1 86.5 94 ILE A N 1
ATOM 717 C CA . ILE A 1 94 ? 19.297 -16.859 14.336 1 86.5 94 ILE A CA 1
ATOM 718 C C . ILE A 1 94 ? 18.156 -16.234 15.133 1 86.5 94 ILE A C 1
ATOM 720 O O . ILE A 1 94 ? 17.484 -15.312 14.656 1 86.5 94 ILE A O 1
ATOM 724 N N . LYS A 1 95 ? 18.047 -16.719 16.281 1 85.19 95 LYS A N 1
ATOM 725 C CA . LYS A 1 95 ? 16.984 -16.188 17.125 1 85.19 95 LYS A CA 1
ATOM 726 C C . LYS A 1 95 ? 17.203 -14.719 17.453 1 85.19 95 LYS A C 1
ATOM 728 O O . LYS A 1 95 ? 16.266 -13.922 17.438 1 85.19 95 LYS A O 1
ATOM 733 N N . VAL A 1 96 ? 18.406 -14.391 17.781 1 88.12 96 VAL A N 1
ATOM 734 C CA . VAL A 1 96 ? 18.75 -13.016 18.141 1 88.12 96 VAL A CA 1
ATOM 735 C C . VAL A 1 96 ? 18.609 -12.117 16.906 1 88.12 96 VAL A C 1
ATOM 737 O O . VAL A 1 96 ? 18.125 -10.984 17.016 1 88.12 96 VAL A O 1
ATOM 740 N N . GLU A 1 97 ? 18.922 -12.594 15.82 1 89.94 97 GLU A N 1
ATOM 741 C CA . GLU A 1 97 ? 18.797 -11.828 14.578 1 89.94 97 GLU A CA 1
ATOM 742 C C . GLU A 1 97 ? 17.328 -11.586 14.234 1 89.94 97 GLU A C 1
ATOM 744 O O . GLU A 1 97 ? 16.969 -10.508 13.758 1 89.94 97 GLU A O 1
ATOM 749 N N . ASP A 1 98 ? 16.578 -12.539 14.508 1 90 98 ASP A N 1
ATOM 750 C CA . ASP A 1 98 ? 15.148 -12.406 14.266 1 90 98 ASP A CA 1
ATOM 751 C C . ASP A 1 98 ? 14.531 -11.367 15.203 1 90 98 ASP A C 1
ATOM 753 O O . ASP A 1 98 ? 13.695 -10.562 14.781 1 90 98 ASP A O 1
ATOM 757 N N . GLU A 1 99 ? 14.969 -11.43 16.359 1 89.56 99 GLU A N 1
ATOM 758 C CA . GLU A 1 99 ? 14.477 -10.453 17.328 1 89.56 99 GLU A CA 1
ATOM 759 C C . GLU A 1 99 ? 14.906 -9.039 16.938 1 89.56 99 GLU A C 1
ATOM 761 O O . GLU A 1 99 ? 14.125 -8.094 17.078 1 89.56 99 GLU A O 1
ATOM 766 N N . ARG A 1 100 ? 16.078 -8.914 16.516 1 91.62 100 ARG A N 1
ATOM 767 C CA . ARG A 1 100 ? 16.578 -7.609 16.094 1 91.62 100 ARG A CA 1
ATOM 768 C C . ARG A 1 100 ? 15.781 -7.066 14.922 1 91.62 100 ARG A C 1
ATOM 770 O O . ARG A 1 100 ? 15.469 -5.871 14.875 1 91.62 100 ARG A O 1
ATOM 777 N N . ALA A 1 101 ? 15.445 -7.91 14.047 1 92.12 101 ALA A N 1
ATOM 778 C CA . ALA A 1 101 ? 14.641 -7.508 12.891 1 92.12 101 ALA A CA 1
ATOM 779 C C . ALA A 1 101 ? 13.25 -7.062 13.32 1 92.12 101 ALA A C 1
ATOM 781 O O . ALA A 1 101 ? 12.719 -6.078 12.797 1 92.12 101 ALA A O 1
ATOM 782 N N . GLU A 1 102 ? 12.734 -7.766 14.25 1 92.19 102 GLU A N 1
ATOM 783 C CA . GLU A 1 102 ? 11.406 -7.422 14.75 1 92.19 102 GLU A CA 1
ATOM 784 C C . GLU A 1 102 ? 11.414 -6.066 15.445 1 92.19 102 GLU A C 1
ATOM 786 O O . GLU A 1 102 ? 10.484 -5.273 15.289 1 92.19 102 GLU A O 1
ATOM 791 N N . VAL A 1 103 ? 12.422 -5.848 16.203 1 93.81 103 VAL A N 1
ATOM 792 C CA . VAL A 1 103 ? 12.539 -4.594 16.938 1 93.81 103 VAL A CA 1
ATOM 793 C C . VAL A 1 103 ? 12.742 -3.438 15.969 1 93.81 103 VAL A C 1
ATOM 795 O O . VAL A 1 103 ? 12.18 -2.357 16.156 1 93.81 103 VAL A O 1
ATOM 798 N N . THR A 1 104 ? 13.547 -3.639 14.977 1 94.12 104 THR A N 1
ATOM 799 C CA . THR A 1 104 ? 13.781 -2.615 13.969 1 94.12 104 THR A CA 1
ATOM 800 C C . THR A 1 104 ? 12.477 -2.246 13.266 1 94.12 104 THR A C 1
ATOM 802 O O . THR A 1 104 ? 12.203 -1.068 13.023 1 94.12 104 THR A O 1
ATOM 805 N N . LYS A 1 105 ? 11.695 -3.219 13 1 94.56 105 LYS A N 1
ATOM 806 C CA . LYS A 1 105 ? 10.391 -2.982 12.383 1 94.56 105 LYS A CA 1
ATOM 807 C C . LYS A 1 105 ? 9.484 -2.188 13.312 1 94.56 105 LYS A C 1
ATOM 809 O O . LYS A 1 105 ? 8.758 -1.295 12.867 1 94.56 105 LYS A O 1
ATOM 814 N N . LEU A 1 106 ? 9.547 -2.576 14.523 1 95.25 106 LEU A N 1
ATOM 815 C CA . LEU A 1 106 ? 8.734 -1.874 15.516 1 95.25 106 LEU A CA 1
ATOM 816 C C . LEU A 1 106 ? 9.125 -0.401 15.586 1 95.25 106 LEU A C 1
ATOM 818 O O . LEU A 1 106 ? 8.258 0.472 15.641 1 95.25 106 LEU A O 1
ATOM 822 N N . ILE A 1 107 ? 10.414 -0.134 15.594 1 96.06 107 ILE A N 1
ATOM 823 C CA . ILE A 1 107 ? 10.906 1.236 15.641 1 96.06 107 ILE A CA 1
ATOM 824 C C . ILE A 1 107 ? 10.438 2.002 14.406 1 96.06 107 ILE A C 1
ATOM 826 O O . ILE A 1 107 ? 9.977 3.141 14.516 1 96.06 107 ILE A O 1
ATOM 830 N N . SER A 1 108 ? 10.531 1.396 13.297 1 96.94 108 SER A N 1
ATOM 831 C CA . SER A 1 108 ? 10.078 2.012 12.055 1 96.94 108 SER A CA 1
ATOM 832 C C . SER A 1 108 ? 8.586 2.35 12.117 1 96.94 108 SER A C 1
ATOM 834 O O . SER A 1 108 ? 8.18 3.445 11.727 1 96.94 108 SER A O 1
ATOM 836 N N . ASN A 1 109 ? 7.82 1.438 12.664 1 96.88 109 ASN A N 1
ATOM 837 C CA . ASN A 1 109 ? 6.383 1.66 12.805 1 96.88 109 ASN A CA 1
ATOM 838 C C . ASN A 1 109 ? 6.086 2.834 13.734 1 96.88 109 ASN A C 1
ATOM 840 O O . ASN A 1 109 ? 5.145 3.592 13.5 1 96.88 109 ASN A O 1
ATOM 844 N N . CYS A 1 110 ? 6.859 2.902 14.734 1 97.56 110 CYS A N 1
ATOM 845 C CA . CYS A 1 110 ? 6.672 3.996 15.68 1 97.56 110 CYS A CA 1
ATOM 846 C C . CYS A 1 110 ? 6.969 5.34 15.023 1 97.56 110 CYS A C 1
ATOM 848 O O . CYS A 1 110 ? 6.25 6.316 15.25 1 97.56 110 CYS A O 1
ATOM 850 N N . TYR A 1 111 ? 8.016 5.363 14.18 1 97.5 111 TYR A N 1
ATOM 851 C CA . TYR A 1 111 ? 8.352 6.598 13.477 1 97.5 111 TYR A CA 1
ATOM 852 C C . TYR A 1 111 ? 7.23 7 12.523 1 97.5 111 TYR A C 1
ATOM 854 O O . TYR A 1 111 ? 6.883 8.18 12.43 1 97.5 111 TYR A O 1
ATOM 862 N N . LEU A 1 112 ? 6.672 6.07 11.844 1 97.62 112 LEU A N 1
ATOM 863 C CA . LEU A 1 112 ? 5.539 6.348 10.961 1 97.62 112 LEU A CA 1
ATOM 864 C C . LEU A 1 112 ? 4.344 6.855 11.766 1 97.62 112 LEU A C 1
ATOM 866 O O . LEU A 1 112 ? 3.666 7.797 11.344 1 97.62 112 LEU A O 1
ATOM 870 N N . GLY A 1 113 ? 4.172 6.191 12.906 1 97.44 113 GLY A N 1
ATOM 871 C CA . GLY A 1 113 ? 3.098 6.637 13.781 1 97.44 113 GLY A CA 1
ATOM 872 C C . GLY A 1 113 ? 3.271 8.062 14.266 1 97.44 113 GLY A C 1
ATOM 873 O O . GLY A 1 113 ? 2.316 8.844 14.258 1 97.44 113 GLY A O 1
ATOM 874 N N . LEU A 1 114 ? 4.484 8.43 14.664 1 97 114 LEU A N 1
ATOM 875 C CA . LEU A 1 114 ? 4.793 9.781 15.109 1 97 114 LEU A CA 1
ATOM 876 C C . LEU A 1 114 ? 4.531 10.797 14 1 97 114 LEU A C 1
ATOM 878 O O . LEU A 1 114 ? 3.939 11.852 14.242 1 97 114 LEU A O 1
ATOM 882 N N . ALA A 1 115 ? 4.949 10.406 12.789 1 97.88 115 ALA A N 1
ATOM 883 C CA . ALA A 1 115 ? 4.754 11.289 11.648 1 97.88 115 ALA A CA 1
ATOM 884 C C . ALA A 1 115 ? 3.268 11.523 11.383 1 97.88 115 ALA A C 1
ATOM 886 O O . ALA A 1 115 ? 2.844 12.648 11.133 1 97.88 115 ALA A O 1
ATOM 887 N N . LYS A 1 116 ? 2.461 10.508 11.484 1 97.31 116 LYS A N 1
ATOM 888 C CA . LYS A 1 116 ? 1.02 10.617 11.281 1 97.31 116 LYS A CA 1
ATOM 889 C C . LYS A 1 116 ? 0.378 11.508 12.336 1 97.31 116 LYS A C 1
ATOM 891 O O . LYS A 1 116 ? -0.535 12.281 12.039 1 97.31 116 LYS A O 1
ATOM 896 N N . CYS A 1 117 ? 0.847 11.359 13.555 1 96.75 117 CYS A N 1
ATOM 897 C CA . CYS A 1 117 ? 0.334 12.195 14.633 1 96.75 117 CYS A CA 1
ATOM 898 C C . CYS A 1 117 ? 0.574 13.672 14.328 1 96.75 117 CYS A C 1
ATOM 900 O O . CYS A 1 117 ? -0.308 14.508 14.547 1 96.75 117 CYS A O 1
ATOM 902 N N . VAL A 1 118 ? 1.774 13.945 13.875 1 96.12 118 VAL A N 1
ATOM 903 C CA . VAL A 1 118 ? 2.135 15.328 13.562 1 96.12 118 VAL A CA 1
ATOM 904 C C . VAL A 1 118 ? 1.265 15.844 12.422 1 96.12 118 VAL A C 1
ATOM 906 O O . VAL A 1 118 ? 0.733 16.953 12.484 1 96.12 118 VAL A O 1
ATOM 909 N N . LEU A 1 119 ? 1.02 15.055 11.43 1 96.38 119 LEU A N 1
ATOM 910 C CA . LEU A 1 119 ? 0.272 15.453 10.242 1 96.38 119 LEU A CA 1
ATOM 911 C C . LEU A 1 119 ? -1.188 15.734 10.586 1 96.38 119 LEU A C 1
ATOM 913 O O . LEU A 1 119 ? -1.788 16.672 10.047 1 96.38 119 LEU A O 1
ATOM 917 N N . ASN A 1 120 ? -1.676 14.922 11.492 1 94.62 120 ASN A N 1
ATOM 918 C CA . ASN A 1 120 ? -3.107 15 11.766 1 94.62 120 ASN A CA 1
ATOM 919 C C . ASN A 1 120 ? -3.4 15.844 13 1 94.62 120 ASN A C 1
ATOM 921 O O . ASN A 1 120 ? -4.559 16.172 13.281 1 94.62 120 ASN A O 1
ATOM 925 N N . GLY A 1 121 ? -2.357 16.078 13.68 1 91.12 121 GLY A N 1
ATOM 926 C CA . GLY A 1 121 ? -2.541 16.844 14.898 1 91.12 121 GLY A CA 1
ATOM 927 C C . GLY A 1 121 ? -2.928 18.297 14.641 1 91.12 121 GLY A C 1
ATOM 928 O O . GLY A 1 121 ? -2.777 18.781 13.523 1 91.12 121 GLY A O 1
ATOM 929 N N . GLN A 1 122 ? -3.455 18.859 15.742 1 87.12 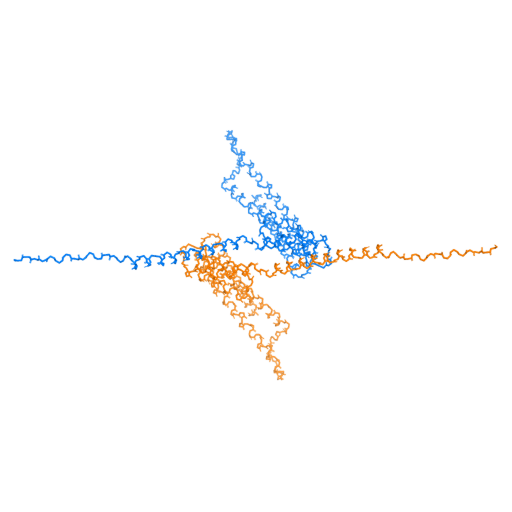122 GLN A N 1
ATOM 930 C CA . GLN A 1 122 ? -3.885 20.25 15.664 1 87.12 122 GLN A CA 1
ATOM 931 C C . GLN A 1 122 ? -2.744 21.203 16.016 1 87.12 122 GLN A C 1
ATOM 933 O O . GLN A 1 122 ? -1.836 20.844 16.766 1 87.12 122 GLN A O 1
ATOM 938 N N . ALA A 1 123 ? -2.771 22.422 15.539 1 83.56 123 ALA A N 1
ATOM 939 C CA . ALA A 1 123 ? -1.877 23.516 15.883 1 83.56 123 ALA A CA 1
ATOM 940 C C . ALA A 1 123 ? -0.421 23.156 15.617 1 83.56 123 ALA A C 1
ATOM 942 O O . ALA A 1 123 ? 0.436 23.297 16.484 1 83.56 123 ALA A O 1
ATOM 943 N N . ARG A 1 124 ? -0.133 22.672 14.414 1 87.38 124 ARG A N 1
ATOM 944 C CA . ARG A 1 124 ? 1.221 22.266 14.055 1 87.38 124 ARG A CA 1
ATOM 945 C C . ARG A 1 124 ? 1.94 23.375 13.297 1 87.38 124 ARG A C 1
ATOM 947 O O . ARG A 1 124 ? 1.31 24.156 12.578 1 87.38 124 ARG A O 1
ATOM 954 N N . THR A 1 125 ? 3.24 23.422 13.641 1 93.31 125 THR A N 1
ATOM 955 C CA . THR A 1 125 ? 4.094 24.406 12.984 1 93.31 125 THR A CA 1
ATOM 956 C C . THR A 1 125 ? 4.793 23.797 11.773 1 93.31 125 THR A C 1
ATOM 958 O O . THR A 1 125 ? 4.754 22.578 11.578 1 93.31 125 THR A O 1
ATOM 961 N N . ILE A 1 126 ? 5.395 24.625 10.969 1 95.19 126 ILE A N 1
ATOM 962 C CA . ILE A 1 126 ? 6.156 24.188 9.805 1 95.19 126 ILE A CA 1
ATOM 963 C C . ILE A 1 126 ? 7.305 23.281 10.242 1 95.19 126 ILE A C 1
ATOM 965 O O . ILE A 1 126 ? 7.613 22.281 9.578 1 95.19 126 ILE A O 1
ATOM 969 N N . GLU A 1 127 ? 7.852 23.656 11.367 1 96.06 127 GLU A N 1
ATOM 970 C CA . GLU A 1 127 ? 8.969 22.875 11.891 1 96.06 127 GLU A CA 1
ATOM 971 C C . GLU A 1 127 ? 8.516 21.484 12.312 1 96.06 127 GLU A C 1
ATOM 973 O O . GLU A 1 127 ? 9.258 20.516 12.156 1 96.06 127 GLU A O 1
ATOM 978 N N . ASP A 1 128 ? 7.371 21.422 12.789 1 96.44 128 ASP A N 1
ATOM 979 C CA . ASP A 1 128 ? 6.812 20.125 13.164 1 96.44 128 ASP A CA 1
ATOM 980 C C . ASP A 1 128 ? 6.664 19.219 11.945 1 96.44 128 ASP A C 1
ATOM 982 O O . ASP A 1 128 ? 6.996 18.031 12.008 1 96.44 128 ASP A O 1
ATOM 986 N N . TYR A 1 129 ? 6.234 19.766 10.867 1 97.69 129 TYR A N 1
ATOM 987 C CA . TYR A 1 129 ? 6.047 18.984 9.648 1 97.69 129 TYR A CA 1
ATOM 988 C C . TYR A 1 129 ? 7.387 18.547 9.078 1 97.69 129 TYR A C 1
ATOM 990 O O . TYR A 1 129 ? 7.504 17.453 8.531 1 97.69 129 TYR A O 1
ATOM 998 N N . LYS A 1 130 ? 8.375 19.391 9.219 1 97.62 130 LYS A N 1
ATOM 999 C CA . LYS A 1 130 ? 9.719 19 8.805 1 97.62 130 LYS A CA 1
ATOM 1000 C C . LYS A 1 130 ? 10.227 17.812 9.625 1 97.62 130 LYS A C 1
ATOM 1002 O O . LYS A 1 130 ? 10.852 16.906 9.078 1 97.62 130 LYS A O 1
ATOM 1007 N N . ARG A 1 131 ? 9.914 17.938 10.875 1 96.81 131 ARG A N 1
ATOM 1008 C CA . ARG A 1 131 ? 10.297 16.844 11.766 1 96.81 131 ARG A CA 1
ATOM 1009 C C . ARG A 1 131 ? 9.609 15.547 11.359 1 96.81 131 ARG A C 1
ATOM 1011 O O . ARG A 1 131 ? 10.219 14.477 11.391 1 96.81 131 ARG A O 1
ATOM 1018 N N . ALA A 1 132 ? 8.352 15.625 11.008 1 97.75 132 ALA A N 1
ATOM 1019 C CA . ALA A 1 132 ? 7.605 14.461 10.547 1 97.75 132 ALA A CA 1
ATOM 1020 C C . ALA A 1 132 ? 8.266 13.844 9.312 1 97.75 132 ALA A C 1
ATOM 1022 O O . ALA A 1 132 ? 8.367 12.617 9.203 1 97.75 132 ALA A O 1
ATOM 1023 N N . ALA A 1 133 ? 8.742 14.68 8.398 1 98.12 133 ALA A N 1
ATOM 1024 C CA . ALA A 1 133 ? 9.453 14.195 7.219 1 98.12 133 ALA A CA 1
ATOM 1025 C C . ALA A 1 133 ? 10.734 13.469 7.617 1 98.12 133 ALA A C 1
ATOM 1027 O O . ALA A 1 133 ? 11.086 12.453 7.02 1 98.12 133 ALA A O 1
ATOM 1028 N N . GLN A 1 134 ? 11.344 13.992 8.609 1 98 134 GLN A N 1
ATOM 1029 C CA . GLN A 1 134 ? 12.578 13.383 9.094 1 98 134 GLN A CA 1
ATOM 1030 C C . GLN A 1 134 ? 12.312 12.016 9.711 1 98 134 GLN A C 1
ATOM 1032 O O . GLN A 1 134 ? 13.125 11.094 9.555 1 98 134 GLN A O 1
ATOM 1037 N N . TYR A 1 135 ? 11.219 11.914 10.453 1 97.75 135 TYR A N 1
ATOM 1038 C CA . TYR A 1 135 ? 10.844 10.602 10.977 1 97.75 135 TYR A CA 1
ATOM 1039 C C . TYR A 1 135 ? 10.75 9.578 9.852 1 97.75 135 TYR A C 1
ATOM 1041 O O . TYR A 1 135 ? 11.203 8.438 10 1 97.75 135 TYR A O 1
ATOM 1049 N N . CYS A 1 136 ? 10.188 9.953 8.734 1 98.19 136 CYS A N 1
ATOM 1050 C CA . CYS A 1 136 ? 10.055 9.062 7.586 1 98.19 136 CYS A CA 1
ATOM 1051 C C . CYS A 1 136 ? 11.414 8.734 6.984 1 98.19 136 CYS A C 1
ATOM 1053 O O . CYS A 1 136 ? 11.625 7.629 6.492 1 98.19 136 CYS A O 1
ATOM 1055 N N . ASP A 1 137 ? 12.297 9.703 7.055 1 97.88 137 ASP A N 1
ATOM 1056 C CA . ASP A 1 137 ? 13.648 9.453 6.559 1 97.88 137 ASP A CA 1
ATOM 1057 C C . ASP A 1 137 ? 14.312 8.312 7.328 1 97.88 137 ASP A C 1
ATOM 1059 O O . ASP A 1 137 ? 15.039 7.508 6.746 1 97.88 137 ASP A O 1
ATOM 1063 N N . ASN A 1 138 ? 14.047 8.305 8.625 1 96.5 138 ASN A N 1
ATOM 1064 C CA . ASN A 1 138 ? 14.602 7.234 9.445 1 96.5 138 ASN A CA 1
ATOM 1065 C C . ASN A 1 138 ? 14.125 5.863 8.969 1 96.5 138 ASN A C 1
ATOM 1067 O O . ASN A 1 138 ? 14.891 4.895 8.992 1 96.5 138 ASN A O 1
ATOM 1071 N N . VAL A 1 139 ? 12.945 5.773 8.547 1 97.12 139 VAL A N 1
ATOM 1072 C CA . VAL A 1 139 ? 12.359 4.531 8.047 1 97.12 139 VAL A CA 1
ATOM 1073 C C . VAL A 1 139 ? 12.945 4.199 6.68 1 97.12 139 VAL A C 1
ATOM 1075 O O . VAL A 1 139 ? 13.336 3.055 6.426 1 97.12 139 VAL A O 1
ATOM 1078 N N . LEU A 1 140 ? 13.117 5.176 5.82 1 96.56 140 LEU A N 1
ATOM 1079 C CA . LEU A 1 140 ? 13.531 5.004 4.434 1 96.56 140 LEU A CA 1
ATOM 1080 C C . LEU A 1 140 ? 15.016 4.645 4.348 1 96.56 140 LEU A C 1
ATOM 1082 O O . LEU A 1 140 ? 15.477 4.16 3.312 1 96.56 140 LEU A O 1
ATOM 1086 N N . GLU A 1 141 ? 15.695 4.887 5.426 1 94.62 141 GLU A N 1
ATOM 1087 C CA . GLU A 1 141 ? 17.094 4.484 5.473 1 94.62 141 GLU A CA 1
ATOM 1088 C C . GLU A 1 141 ? 17.234 2.971 5.348 1 94.62 141 GLU A C 1
ATOM 1090 O O . GLU A 1 141 ? 18.141 2.482 4.656 1 94.62 141 GLU A O 1
ATOM 1095 N N . SER A 1 142 ? 16.359 2.268 6.016 1 91.62 142 SER A N 1
ATOM 1096 C CA . SER A 1 142 ? 16.406 0.811 5.984 1 91.62 142 SER A CA 1
ATOM 1097 C C . SER A 1 142 ? 15.523 0.252 4.871 1 91.62 142 SER A C 1
ATOM 1099 O O . SER A 1 142 ? 15.82 -0.809 4.312 1 91.62 142 SER A O 1
ATOM 1101 N N . HIS A 1 143 ? 14.422 0.978 4.613 1 92.56 143 HIS A N 1
ATOM 1102 C CA . HIS A 1 143 ? 13.469 0.557 3.592 1 92.56 143 HIS A CA 1
ATOM 1103 C C . HIS A 1 143 ? 13.18 1.687 2.609 1 92.56 143 HIS A C 1
ATOM 1105 O O . HIS A 1 143 ? 12.109 2.301 2.658 1 92.56 143 HIS A O 1
ATOM 1111 N N . PRO A 1 144 ? 14.039 1.905 1.632 1 91.38 144 PRO A N 1
ATOM 1112 C CA . PRO A 1 144 ? 13.938 3.066 0.744 1 91.38 144 PRO A CA 1
ATOM 1113 C C . PRO A 1 144 ? 12.695 3.029 -0.138 1 91.38 144 PRO A C 1
ATOM 1115 O O . PRO A 1 144 ? 12.242 4.07 -0.62 1 91.38 144 PRO A O 1
ATOM 1118 N N . ASP A 1 145 ? 12.094 1.876 -0.295 1 87.62 145 ASP A N 1
ATOM 1119 C CA . ASP A 1 145 ? 10.961 1.763 -1.209 1 87.62 145 ASP A CA 1
ATOM 1120 C C . ASP A 1 145 ? 9.648 1.64 -0.442 1 87.62 145 ASP A C 1
ATOM 1122 O O . ASP A 1 145 ? 8.633 1.213 -1 1 87.62 145 ASP A O 1
ATOM 1126 N N . ASP A 1 146 ? 9.727 1.94 0.821 1 92 146 ASP A N 1
ATOM 1127 C CA . ASP A 1 146 ? 8.5 1.886 1.609 1 92 146 ASP A CA 1
ATOM 1128 C C . ASP A 1 146 ? 7.504 2.943 1.144 1 92 146 ASP A C 1
ATOM 1130 O O . ASP A 1 146 ? 7.707 4.137 1.37 1 92 146 ASP A O 1
ATOM 1134 N N . ARG A 1 147 ? 6.457 2.514 0.541 1 89.5 147 ARG A N 1
ATOM 1135 C CA . ARG A 1 147 ? 5.492 3.414 -0.084 1 89.5 147 ARG A CA 1
ATOM 1136 C C . ARG A 1 147 ? 4.762 4.246 0.965 1 89.5 147 ARG A C 1
ATOM 1138 O O . ARG A 1 147 ? 4.469 5.422 0.738 1 89.5 147 ARG A O 1
ATOM 1145 N N . VAL A 1 148 ? 4.469 3.598 2.102 1 92.75 148 VAL A N 1
ATOM 1146 C CA . VAL A 1 148 ? 3.754 4.289 3.168 1 92.75 148 VAL A CA 1
ATOM 1147 C C . VAL A 1 148 ? 4.598 5.453 3.686 1 92.75 148 VAL A C 1
ATOM 1149 O O . VAL A 1 148 ? 4.105 6.578 3.805 1 92.75 148 VAL A O 1
ATOM 1152 N N . ALA A 1 149 ? 5.879 5.227 3.939 1 96.94 149 ALA A N 1
ATOM 1153 C CA . ALA A 1 149 ? 6.797 6.25 4.422 1 96.94 149 ALA A CA 1
ATOM 1154 C C . ALA A 1 149 ? 6.949 7.375 3.402 1 96.94 149 ALA A C 1
ATOM 1156 O O . ALA A 1 149 ? 6.953 8.555 3.766 1 96.94 149 ALA A O 1
ATOM 1157 N N . LEU A 1 150 ? 7.027 7.023 2.145 1 95.5 150 LEU A N 1
ATOM 1158 C CA . LEU A 1 150 ? 7.188 8.016 1.086 1 95.5 150 LEU A CA 1
ATOM 1159 C C . LEU A 1 150 ? 5.961 8.914 0.989 1 95.5 150 LEU A C 1
ATOM 1161 O O . LEU A 1 150 ? 6.086 10.133 0.838 1 95.5 150 LEU A O 1
ATOM 1165 N N . LEU A 1 151 ? 4.805 8.336 1.073 1 95.12 151 LEU A N 1
ATOM 1166 C CA . LEU A 1 151 ? 3.566 9.109 0.987 1 95.12 151 LEU A CA 1
ATOM 1167 C C . LEU A 1 151 ? 3.438 10.062 2.166 1 95.12 151 LEU A C 1
ATOM 1169 O O . LEU A 1 151 ? 3.092 11.234 1.988 1 95.12 151 LEU A O 1
ATOM 1173 N N . ILE A 1 152 ? 3.719 9.555 3.369 1 97.56 152 ILE A N 1
ATOM 1174 C CA . ILE A 1 152 ? 3.631 10.383 4.566 1 97.56 152 ILE A CA 1
ATOM 1175 C C . ILE A 1 152 ? 4.66 11.516 4.488 1 97.56 152 ILE A C 1
ATOM 1177 O O . ILE A 1 152 ? 4.355 12.656 4.824 1 97.56 152 ILE A O 1
ATOM 1181 N N . LYS A 1 153 ? 5.852 11.164 4.031 1 98 153 LYS A N 1
ATOM 1182 C CA . LYS A 1 153 ? 6.898 12.172 3.875 1 98 153 LYS A CA 1
ATOM 1183 C C . LYS A 1 153 ? 6.469 13.258 2.896 1 98 153 LYS A C 1
ATOM 1185 O O . LYS A 1 153 ? 6.656 14.453 3.162 1 98 153 LYS A O 1
ATOM 1190 N N . ALA A 1 154 ? 5.91 12.867 1.779 1 97.88 154 ALA A N 1
ATOM 1191 C CA . ALA A 1 154 ? 5.449 13.828 0.78 1 97.88 154 ALA A CA 1
ATOM 1192 C C . ALA A 1 154 ? 4.391 14.758 1.362 1 97.88 154 ALA A C 1
ATOM 1194 O O . ALA A 1 154 ? 4.453 15.977 1.165 1 97.88 154 ALA A O 1
ATOM 1195 N N . GLU A 1 155 ? 3.471 14.211 2.062 1 97.12 155 GLU A N 1
ATOM 1196 C CA . GLU A 1 155 ? 2.428 15.023 2.688 1 97.12 155 GLU A CA 1
ATOM 1197 C C . GLU A 1 155 ? 3.023 16.016 3.688 1 97.12 155 GLU A C 1
ATOM 1199 O O . GLU A 1 155 ? 2.617 17.172 3.73 1 97.12 155 GLU A O 1
ATOM 1204 N N . ALA A 1 156 ? 3.953 15.492 4.48 1 98.25 156 ALA A N 1
ATOM 1205 C CA . ALA A 1 156 ? 4.617 16.344 5.461 1 98.25 156 ALA A CA 1
ATOM 1206 C C . ALA A 1 156 ? 5.352 17.5 4.781 1 98.25 156 ALA A C 1
ATOM 1208 O O . ALA A 1 156 ? 5.277 18.641 5.234 1 98.25 156 ALA A O 1
ATOM 1209 N N . LEU A 1 157 ? 5.988 17.25 3.709 1 98.12 157 LEU A N 1
ATOM 1210 C CA . LEU A 1 157 ? 6.734 18.266 2.971 1 98.12 157 LEU A CA 1
ATOM 1211 C C . LEU A 1 157 ? 5.789 19.297 2.359 1 98.12 157 LEU A C 1
ATOM 1213 O O . LEU A 1 157 ? 6.098 20.484 2.338 1 98.12 157 LEU A O 1
ATOM 1217 N N . VAL A 1 158 ? 4.621 18.812 1.885 1 96.81 158 VAL A N 1
ATOM 1218 C CA . VAL A 1 158 ? 3.623 19.719 1.334 1 96.81 158 VAL A CA 1
ATOM 1219 C C . VAL A 1 158 ? 3.139 20.672 2.422 1 96.81 158 VAL A C 1
ATOM 1221 O O . VAL A 1 158 ? 3.092 21.891 2.213 1 96.81 158 VAL A O 1
ATOM 1224 N N . LYS A 1 159 ? 2.857 20.156 3.588 1 95.56 159 LYS A N 1
ATOM 1225 C CA . LYS A 1 159 ? 2.375 20.984 4.695 1 95.56 159 LYS A CA 1
ATOM 1226 C C . LYS A 1 159 ? 3.475 21.906 5.219 1 95.56 159 LYS A C 1
ATOM 1228 O O . LYS A 1 159 ? 3.191 22.984 5.723 1 95.56 159 LYS A O 1
ATOM 1233 N N . ALA A 1 160 ? 4.766 21.484 5.078 1 96.94 160 ALA A N 1
ATOM 1234 C CA . ALA A 1 160 ? 5.914 22.297 5.469 1 96.94 160 ALA A CA 1
ATOM 1235 C C . ALA A 1 160 ? 6.266 23.297 4.379 1 96.94 160 ALA A C 1
ATOM 1237 O O . ALA A 1 160 ? 7.262 24.016 4.488 1 96.94 160 ALA A O 1
ATOM 1238 N N . GLU A 1 161 ? 5.527 23.25 3.25 1 95.12 161 GLU A N 1
ATOM 1239 C CA . GLU A 1 161 ? 5.684 24.156 2.115 1 95.12 161 GLU A CA 1
ATOM 1240 C C . GLU A 1 161 ? 7.012 23.922 1.404 1 95.12 161 GLU A C 1
ATOM 1242 O O . GLU A 1 161 ? 7.613 24.875 0.88 1 95.12 161 GLU A O 1
ATOM 1247 N N . LYS A 1 162 ? 7.539 22.766 1.57 1 96.56 162 LYS A N 1
ATOM 1248 C CA . LYS A 1 162 ? 8.695 22.344 0.791 1 96.56 162 LYS A CA 1
ATOM 1249 C C . LYS A 1 162 ? 8.258 21.594 -0.471 1 96.56 162 LYS A C 1
ATOM 1251 O O . LYS A 1 162 ? 8.555 20.406 -0.634 1 96.56 162 LYS A O 1
ATOM 1256 N N . PHE A 1 163 ? 7.707 22.297 -1.421 1 96.44 163 PHE A N 1
ATOM 1257 C CA . PHE A 1 163 ? 6.984 21.766 -2.564 1 96.44 163 PHE A CA 1
ATOM 1258 C C . PHE A 1 163 ? 7.938 21.078 -3.537 1 96.44 163 PHE A C 1
ATOM 1260 O O . PHE A 1 163 ? 7.625 20.016 -4.078 1 96.44 163 PHE A O 1
ATOM 1267 N N . ASN A 1 164 ? 9.086 21.688 -3.746 1 95.19 164 ASN A N 1
ATOM 1268 C CA . ASN A 1 164 ? 10.031 21.078 -4.676 1 95.19 164 ASN A CA 1
ATOM 1269 C C . ASN A 1 164 ? 10.5 19.719 -4.188 1 95.19 164 ASN A C 1
ATOM 1271 O O . ASN A 1 164 ? 10.539 18.75 -4.961 1 95.19 164 ASN A O 1
ATOM 1275 N N . GLU A 1 165 ? 10.844 19.734 -2.934 1 97.25 165 GLU A N 1
ATOM 1276 C CA . GLU A 1 165 ? 11.258 18.469 -2.346 1 97.25 165 GLU A CA 1
ATOM 1277 C C . GLU A 1 165 ? 10.117 17.453 -2.359 1 97.25 165 GLU A C 1
ATOM 1279 O O . GLU A 1 165 ? 10.328 16.266 -2.6 1 97.25 165 GLU A O 1
ATOM 1284 N N . ALA A 1 166 ? 8.898 17.875 -2.076 1 97.69 166 ALA A N 1
ATOM 1285 C CA . ALA A 1 166 ? 7.715 17.016 -2.1 1 97.69 166 ALA A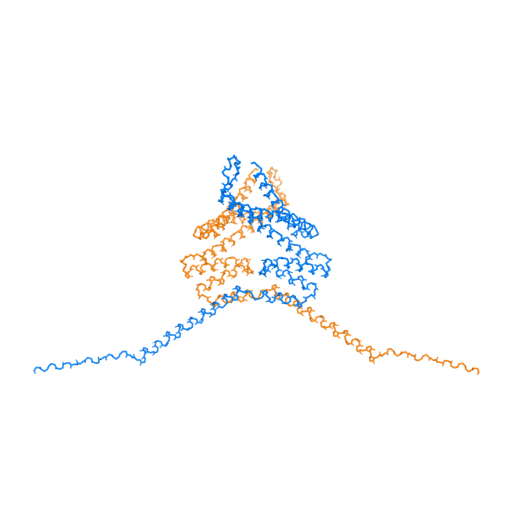 CA 1
ATOM 1286 C C . ALA A 1 166 ? 7.508 16.406 -3.482 1 97.69 166 ALA A C 1
ATOM 1288 O O . ALA A 1 166 ? 7.227 15.211 -3.602 1 97.69 166 ALA A O 1
ATOM 1289 N N . LEU A 1 167 ? 7.691 17.188 -4.52 1 95.56 167 LEU A N 1
ATOM 1290 C CA . LEU A 1 167 ? 7.5 16.734 -5.887 1 95.56 167 LEU A CA 1
ATOM 1291 C C . LEU A 1 167 ? 8.516 15.648 -6.238 1 95.56 167 LEU A C 1
ATOM 1293 O O . LEU A 1 167 ? 8.195 14.695 -6.961 1 95.56 167 LEU A O 1
ATOM 1297 N N . VAL A 1 168 ? 9.742 15.828 -5.75 1 94.94 168 VAL A N 1
ATOM 1298 C CA . VAL A 1 168 ? 10.773 14.82 -5.992 1 94.94 168 VAL A CA 1
ATOM 1299 C C . VAL A 1 168 ? 10.336 13.484 -5.402 1 94.94 168 VAL A C 1
ATOM 1301 O O . VAL A 1 168 ? 10.422 12.445 -6.066 1 94.94 168 VAL A O 1
ATOM 1304 N N . VAL A 1 169 ? 9.867 13.523 -4.176 1 95.62 169 VAL A N 1
ATOM 1305 C CA . VAL A 1 169 ? 9.414 12.312 -3.494 1 95.62 169 VAL A CA 1
ATOM 1306 C C . VAL A 1 169 ? 8.211 11.727 -4.223 1 95.62 169 VAL A C 1
ATOM 1308 O O . VAL A 1 169 ? 8.156 10.523 -4.48 1 95.62 169 VAL A O 1
ATOM 1311 N N . LEU A 1 170 ? 7.254 12.555 -4.633 1 93.94 170 LEU A N 1
ATOM 1312 C CA . LEU A 1 170 ? 6.023 12.117 -5.285 1 93.94 170 LEU A CA 1
ATOM 1313 C C . LEU A 1 170 ? 6.32 11.523 -6.66 1 93.94 170 LEU A C 1
ATOM 1315 O O . LEU A 1 170 ? 5.695 10.547 -7.066 1 93.94 170 LEU A O 1
ATOM 1319 N N . ASN A 1 171 ? 7.246 12.039 -7.312 1 89.25 171 ASN A N 1
ATOM 1320 C CA . ASN A 1 171 ? 7.633 11.5 -8.609 1 89.25 171 ASN A CA 1
ATOM 1321 C C . ASN A 1 171 ? 8.289 10.133 -8.484 1 89.25 171 ASN A C 1
ATOM 1323 O O . ASN A 1 171 ? 8.117 9.273 -9.352 1 89.25 171 ASN A O 1
ATOM 1327 N N . SER A 1 172 ? 8.977 10 -7.438 1 88.69 172 SER A N 1
ATOM 1328 C CA . SER A 1 172 ? 9.578 8.688 -7.207 1 88.69 172 SER A CA 1
ATOM 1329 C C . SER A 1 172 ? 8.508 7.633 -6.949 1 88.69 172 SER A C 1
ATOM 1331 O O . SER A 1 172 ? 8.695 6.461 -7.277 1 88.69 172 SER A O 1
ATOM 1333 N N . LEU A 1 173 ? 7.445 8.031 -6.297 1 88.12 173 LEU A N 1
ATOM 1334 C CA . LEU A 1 173 ? 6.324 7.137 -6.02 1 88.12 173 LEU A CA 1
ATOM 1335 C C . LEU A 1 173 ? 5.613 6.742 -7.312 1 88.12 173 LEU A C 1
ATOM 1337 O O . LEU A 1 173 ? 5.094 5.629 -7.426 1 88.12 173 LEU A O 1
ATOM 1341 N N . SER A 1 174 ? 5.59 7.629 -8.234 1 80.69 174 SER A N 1
ATOM 1342 C CA . SER A 1 174 ? 4.898 7.387 -9.492 1 80.69 174 SER A CA 1
ATOM 1343 C C . SER A 1 174 ? 5.676 6.41 -10.367 1 80.69 174 SER A C 1
ATOM 1345 O O . SER A 1 174 ? 5.098 5.738 -11.227 1 80.69 174 SER A O 1
ATOM 1347 N N . GLU A 1 175 ? 6.949 6.277 -10.117 1 80 175 GLU A N 1
ATOM 1348 C CA . GLU A 1 175 ? 7.809 5.375 -10.883 1 80 175 GLU A CA 1
ATOM 1349 C C . GLU A 1 175 ? 8 4.047 -10.148 1 80 175 GLU A C 1
ATOM 1351 O O . GLU A 1 175 ? 9.125 3.553 -10.039 1 80 175 GLU A O 1
ATOM 1356 N N . ASP A 1 176 ? 7.039 3.467 -9.711 1 80.88 176 ASP A N 1
ATOM 1357 C CA . ASP A 1 176 ? 7.137 2.184 -9.023 1 80.88 176 ASP A CA 1
ATOM 1358 C C . ASP A 1 176 ? 7.797 1.133 -9.906 1 80.88 176 ASP A C 1
ATOM 1360 O O . ASP A 1 176 ? 7.25 0.758 -10.945 1 80.88 176 ASP A O 1
ATOM 1364 N N . PRO A 1 177 ? 8.93 0.73 -9.484 1 83.94 177 PRO A N 1
ATOM 1365 C CA . PRO A 1 177 ? 9.695 -0.198 -10.312 1 83.94 177 PRO A CA 1
ATOM 1366 C C . PRO A 1 177 ? 8.938 -1.49 -10.617 1 83.94 177 PRO A C 1
ATOM 1368 O O . PRO A 1 177 ? 9.094 -2.061 -11.695 1 83.94 177 PRO A O 1
ATOM 1371 N N . GLU A 1 178 ? 8.203 -1.964 -9.664 1 85.94 178 GLU A N 1
ATOM 1372 C CA . GLU A 1 178 ? 7.441 -3.188 -9.898 1 85.94 178 GLU A CA 1
ATOM 1373 C C . GLU A 1 178 ? 6.402 -2.99 -10.992 1 85.94 178 GLU A C 1
ATOM 1375 O O . GLU A 1 178 ? 6.262 -3.832 -11.883 1 85.94 178 GLU A O 1
ATOM 1380 N N . VAL A 1 179 ? 5.734 -1.943 -10.938 1 89 179 VAL A N 1
ATOM 1381 C CA . VAL A 1 179 ? 4.73 -1.62 -11.945 1 89 179 VAL A CA 1
ATOM 1382 C C . VAL A 1 179 ? 5.402 -1.411 -13.297 1 89 179 VAL A C 1
ATOM 1384 O O . VAL A 1 179 ? 4.938 -1.925 -14.32 1 89 179 VAL A O 1
ATOM 1387 N N . ALA A 1 180 ? 6.488 -0.702 -13.258 1 88.06 180 ALA A N 1
ATOM 1388 C CA . ALA A 1 180 ? 7.238 -0.45 -14.484 1 88.06 180 ALA A CA 1
ATOM 1389 C C . ALA A 1 180 ? 7.711 -1.757 -15.117 1 88.06 180 ALA A C 1
ATOM 1391 O O . ALA A 1 180 ? 7.629 -1.93 -16.344 1 88.06 180 ALA A O 1
ATOM 1392 N N . SER A 1 181 ? 8.188 -2.623 -14.297 1 93 181 SER A N 1
ATOM 1393 C CA . SER A 1 181 ? 8.664 -3.912 -14.797 1 93 181 SER A CA 1
ATOM 1394 C C . SER A 1 181 ? 7.527 -4.707 -15.43 1 93 181 SER A C 1
ATOM 1396 O O . SER A 1 181 ? 7.707 -5.32 -16.484 1 93 181 SER A O 1
ATOM 1398 N N . LEU A 1 182 ? 6.398 -4.684 -14.852 1 94.44 182 LEU A N 1
ATOM 1399 C CA . LEU A 1 182 ? 5.25 -5.414 -15.383 1 94.44 182 LEU A CA 1
ATOM 1400 C C . LEU A 1 182 ? 4.777 -4.797 -16.688 1 94.44 182 LEU A C 1
ATOM 1402 O O . LEU A 1 182 ? 4.383 -5.512 -17.609 1 94.44 182 LEU A O 1
ATOM 1406 N N . ILE A 1 183 ? 4.824 -3.523 -16.75 1 93.81 183 ILE A N 1
ATOM 1407 C CA . ILE A 1 183 ? 4.449 -2.842 -17.984 1 93.81 183 ILE A CA 1
ATOM 1408 C C . ILE A 1 183 ? 5.406 -3.244 -19.109 1 93.81 183 ILE A C 1
ATOM 1410 O O . ILE A 1 183 ? 4.977 -3.555 -20.219 1 93.81 183 ILE A O 1
ATOM 1414 N N . ASP A 1 184 ? 6.613 -3.234 -18.734 1 94.62 184 ASP A N 1
ATOM 1415 C CA . ASP A 1 184 ? 7.613 -3.645 -19.703 1 94.62 184 ASP A CA 1
ATOM 1416 C C . ASP A 1 184 ? 7.379 -5.082 -20.156 1 94.62 184 ASP A C 1
ATOM 1418 O O . ASP A 1 184 ? 7.488 -5.387 -21.359 1 94.62 184 ASP A O 1
ATOM 1422 N N . GLU A 1 185 ? 7.145 -5.902 -19.234 1 95.12 185 GLU A N 1
ATOM 1423 C CA . GLU A 1 185 ? 6.863 -7.293 -19.578 1 95.12 185 GLU A CA 1
ATOM 1424 C C . GLU A 1 185 ? 5.633 -7.406 -20.469 1 95.12 185 GLU A C 1
ATOM 1426 O O . GLU A 1 185 ? 5.617 -8.203 -21.406 1 95.12 185 GLU A O 1
ATOM 1431 N N . CYS A 1 186 ? 4.637 -6.68 -20.188 1 94.94 186 CYS A N 1
ATOM 1432 C CA . CYS A 1 186 ? 3.426 -6.664 -21 1 94.94 186 CYS A CA 1
ATOM 1433 C C . CYS A 1 186 ? 3.729 -6.215 -22.422 1 94.94 186 CYS A C 1
ATOM 1435 O O . CYS A 1 186 ? 3.285 -6.844 -23.391 1 94.94 186 CYS A O 1
ATOM 1437 N N . ASN A 1 187 ? 4.48 -5.215 -22.469 1 94.19 187 ASN A N 1
ATOM 1438 C CA . ASN A 1 187 ? 4.828 -4.691 -23.781 1 94.19 187 ASN A CA 1
ATOM 1439 C C . ASN A 1 187 ? 5.676 -5.688 -24.578 1 94.19 187 ASN A C 1
ATOM 1441 O O . ASN A 1 187 ? 5.484 -5.844 -25.781 1 94.19 187 ASN A O 1
ATOM 1445 N N . ARG A 1 188 ? 6.539 -6.297 -23.906 1 95.56 188 ARG A N 1
ATOM 1446 C CA . ARG A 1 188 ? 7.328 -7.344 -24.547 1 95.56 188 ARG A CA 1
ATOM 1447 C C . ARG A 1 188 ? 6.434 -8.477 -25.031 1 95.56 188 ARG A C 1
ATOM 1449 O O . ARG A 1 188 ? 6.617 -8.992 -26.141 1 95.56 188 ARG A O 1
ATOM 1456 N N . GLY A 1 189 ? 5.543 -8.867 -24.156 1 94.69 189 GLY A N 1
ATOM 1457 C CA . GLY A 1 189 ? 4.605 -9.898 -24.547 1 94.69 189 GLY A CA 1
ATOM 1458 C C . GLY A 1 189 ? 3.771 -9.531 -25.75 1 94.69 189 GLY A C 1
ATOM 1459 O O . GLY A 1 189 ? 3.559 -10.352 -26.641 1 94.69 189 GLY A O 1
ATOM 1460 N N . LEU A 1 190 ? 3.311 -8.344 -25.812 1 94.88 190 LEU A N 1
ATOM 1461 C CA . LEU A 1 190 ? 2.523 -7.855 -26.953 1 94.88 190 LEU A CA 1
ATOM 1462 C C . LEU A 1 190 ? 3.355 -7.84 -28.219 1 94.88 190 LEU A C 1
ATOM 1464 O O . LEU A 1 190 ? 2.859 -8.195 -29.297 1 94.88 190 LEU A O 1
ATOM 1468 N N . GLN A 1 191 ? 4.578 -7.457 -28.078 1 94.88 191 GLN A N 1
ATOM 1469 C CA . GLN A 1 191 ? 5.484 -7.457 -29.219 1 94.88 191 GLN A CA 1
ATOM 1470 C C . GLN A 1 191 ? 5.727 -8.875 -29.734 1 94.88 191 GLN A C 1
ATOM 1472 O O . GLN A 1 191 ? 5.758 -9.102 -30.938 1 94.88 191 GLN A O 1
ATOM 1477 N N . ASP A 1 192 ? 5.891 -9.727 -28.875 1 94.81 192 ASP A N 1
ATOM 1478 C CA . ASP A 1 192 ? 6.094 -11.125 -29.25 1 94.81 192 ASP A CA 1
ATOM 1479 C C . ASP A 1 192 ? 4.867 -11.68 -29.969 1 94.81 192 ASP A C 1
ATOM 1481 O O . ASP A 1 192 ? 5 -12.406 -30.953 1 94.81 192 ASP A O 1
ATOM 1485 N N . LYS A 1 193 ? 3.746 -11.406 -29.5 1 92.94 193 LYS A N 1
ATOM 1486 C CA . LYS A 1 193 ? 2.518 -11.852 -30.156 1 92.94 193 LYS A CA 1
ATOM 1487 C C . LYS A 1 193 ? 2.406 -11.281 -31.562 1 92.94 193 LYS A C 1
ATOM 1489 O O . LYS A 1 193 ? 1.993 -11.984 -32.5 1 92.94 193 LYS A O 1
ATOM 1494 N N . ARG A 1 194 ? 2.768 -10.047 -31.656 1 93.38 194 ARG A N 1
ATOM 1495 C CA . ARG A 1 194 ? 2.758 -9.406 -32.969 1 93.38 194 ARG A CA 1
ATOM 1496 C C . ARG A 1 194 ? 3.76 -10.07 -33.906 1 93.38 194 ARG A C 1
ATOM 1498 O O . ARG A 1 194 ? 3.445 -10.344 -35.062 1 93.38 194 ARG A O 1
ATOM 1505 N N . ARG A 1 195 ? 4.891 -10.328 -33.406 1 94.06 195 ARG A N 1
ATOM 1506 C CA . ARG A 1 195 ? 5.938 -10.977 -34.188 1 94.06 195 ARG A CA 1
ATOM 1507 C C . ARG A 1 195 ? 5.496 -12.359 -34.656 1 94.06 195 ARG A C 1
ATOM 1509 O O . ARG A 1 195 ? 5.684 -12.719 -35.812 1 94.06 195 ARG A O 1
ATOM 1516 N N . ARG A 1 196 ? 4.91 -13.055 -33.781 1 93.75 196 ARG A N 1
ATOM 1517 C CA . ARG A 1 196 ? 4.43 -14.391 -34.125 1 93.75 196 ARG A CA 1
ATOM 1518 C C . ARG A 1 196 ? 3.348 -14.328 -35.219 1 93.75 196 ARG A C 1
ATOM 1520 O O . ARG A 1 196 ? 3.326 -15.141 -36.125 1 93.75 196 ARG A O 1
ATOM 1527 N N . ARG A 1 197 ? 2.451 -13.398 -35.031 1 93.31 197 ARG A N 1
ATOM 1528 C CA . ARG A 1 197 ? 1.393 -13.211 -36.031 1 93.31 197 ARG A CA 1
ATOM 1529 C C . ARG A 1 197 ? 1.974 -12.891 -37.406 1 93.31 197 ARG A C 1
ATOM 1531 O O . ARG A 1 197 ? 1.557 -13.461 -38.406 1 93.31 197 ARG A O 1
ATOM 1538 N N . ASP A 1 198 ? 2.949 -12.055 -37.344 1 94 198 ASP A N 1
ATOM 1539 C CA . ASP A 1 198 ? 3.604 -11.664 -38.594 1 94 198 ASP A CA 1
ATOM 1540 C C . ASP A 1 198 ? 4.328 -12.852 -39.219 1 94 198 ASP A C 1
ATOM 1542 O O . ASP A 1 198 ? 4.293 -13.031 -40.438 1 94 198 ASP A O 1
ATOM 1546 N N . GLU A 1 199 ? 4.949 -13.602 -38.469 1 93.81 199 GLU A N 1
ATOM 1547 C CA . GLU A 1 199 ? 5.645 -14.789 -38.969 1 93.81 199 GLU A CA 1
ATOM 1548 C C . GLU A 1 199 ? 4.668 -15.781 -39.594 1 93.81 199 GLU A C 1
ATOM 1550 O O . GLU A 1 199 ? 4.961 -16.375 -40.625 1 93.81 199 GLU A O 1
ATOM 1555 N N . ILE A 1 200 ? 3.561 -15.93 -38.969 1 93.44 200 ILE A N 1
ATOM 1556 C CA . ILE A 1 200 ? 2.541 -16.828 -39.5 1 93.44 200 ILE A CA 1
ATOM 1557 C C . ILE A 1 200 ? 2.02 -16.297 -40.844 1 93.44 200 ILE A C 1
ATOM 1559 O O . ILE A 1 200 ? 1.861 -17.062 -41.781 1 93.44 200 ILE A O 1
ATOM 1563 N N . ILE A 1 201 ? 1.772 -14.984 -40.875 1 92.75 201 ILE A N 1
ATOM 1564 C CA . ILE A 1 201 ? 1.291 -14.352 -42.094 1 92.75 201 ILE A CA 1
ATOM 1565 C C . ILE A 1 201 ? 2.316 -14.539 -43.188 1 92.75 201 ILE A C 1
ATOM 1567 O O . ILE A 1 201 ? 1.965 -14.922 -44.312 1 92.75 201 ILE A O 1
ATOM 1571 N N . GLN A 1 202 ? 3.594 -14.352 -42.938 1 91.88 202 GLN A N 1
ATOM 1572 C CA . GLN A 1 202 ? 4.676 -14.5 -43.938 1 91.88 202 GLN A CA 1
ATOM 1573 C C . GLN A 1 202 ? 4.805 -15.945 -44.375 1 91.88 202 GLN A C 1
ATOM 1575 O O . GLN A 1 202 ? 5.023 -16.203 -45.562 1 91.88 202 GLN A O 1
ATOM 1580 N N . ALA A 1 203 ? 4.672 -16.859 -43.5 1 92.25 203 ALA A N 1
ATOM 1581 C CA . ALA A 1 203 ? 4.754 -18.281 -43.844 1 92.25 203 ALA A CA 1
ATOM 1582 C C . ALA A 1 203 ? 3.602 -18.703 -44.75 1 92.25 203 ALA A C 1
ATOM 1584 O O . ALA A 1 203 ? 3.791 -19.469 -45.688 1 92.25 203 ALA A O 1
ATOM 1585 N N . ASN A 1 204 ? 2.443 -18.203 -44.469 1 91.94 204 ASN A N 1
ATOM 1586 C CA . ASN A 1 204 ? 1.278 -18.516 -45.281 1 91.94 204 ASN A CA 1
ATOM 1587 C C . ASN A 1 204 ? 1.409 -17.922 -46.688 1 91.94 204 ASN A C 1
ATOM 1589 O O . ASN A 1 204 ? 1.064 -18.562 -47.688 1 91.94 204 ASN A O 1
ATOM 1593 N N . PHE A 1 205 ? 1.92 -16.703 -46.719 1 91.12 205 PHE A N 1
ATOM 1594 C CA . PHE A 1 205 ? 2.141 -16.031 -48 1 91.12 205 PHE A CA 1
ATOM 1595 C C . PHE A 1 205 ? 3.164 -16.797 -48.812 1 91.12 205 PHE A C 1
ATOM 1597 O O . PHE A 1 205 ? 2.98 -16.969 -50.031 1 91.12 205 PHE A O 1
ATOM 1604 N N . ALA A 1 206 ? 4.27 -17.359 -48.312 1 88.12 206 ALA A N 1
ATOM 1605 C CA . ALA A 1 206 ? 5.309 -18.125 -48.969 1 88.12 206 ALA A CA 1
ATOM 1606 C C . ALA A 1 206 ? 4.766 -19.453 -49.5 1 88.12 206 ALA A C 1
ATOM 1608 O O . ALA A 1 206 ? 5.129 -19.906 -50.594 1 88.12 206 ALA A O 1
ATOM 1609 N N . ARG A 1 207 ? 3.885 -20.047 -48.75 1 88.19 207 ARG A N 1
ATOM 1610 C CA . ARG A 1 207 ? 3.289 -21.328 -49.156 1 88.19 207 ARG A CA 1
ATOM 1611 C C . ARG A 1 207 ? 2.348 -21.141 -50.344 1 88.19 207 ARG A C 1
ATOM 1613 O O . ARG A 1 207 ? 2.275 -22 -51.219 1 88.19 207 ARG A O 1
ATOM 1620 N N . GLN A 1 208 ? 1.688 -20.047 -50.312 1 86.75 208 GLN A N 1
ATOM 1621 C CA . GLN A 1 208 ? 0.731 -19.781 -51.375 1 86.75 208 GLN A CA 1
ATOM 1622 C C . GLN A 1 208 ? 1.443 -19.406 -52.688 1 86.75 208 GLN A C 1
ATOM 1624 O O . GLN A 1 208 ? 0.992 -19.781 -53.781 1 86.75 208 GLN A O 1
ATOM 1629 N N . ASN A 1 209 ? 2.473 -18.75 -52.656 1 85.69 209 ASN A N 1
ATOM 1630 C CA . ASN A 1 209 ? 3.174 -18.281 -53.875 1 85.69 209 ASN A CA 1
ATOM 1631 C C . ASN A 1 209 ? 4.168 -19.328 -54.375 1 85.69 209 ASN A C 1
ATOM 1633 O O . ASN A 1 209 ? 4.641 -19.25 -55.5 1 85.69 209 ASN A O 1
ATOM 1637 N N . ASN A 1 210 ? 4.672 -20.375 -53.688 1 73.25 210 ASN A N 1
ATOM 1638 C CA . ASN A 1 210 ? 5.531 -21.469 -54.125 1 73.25 210 ASN A CA 1
ATOM 1639 C C . ASN A 1 210 ? 4.902 -22.828 -53.812 1 73.25 210 ASN A C 1
ATOM 1641 O O . ASN A 1 210 ? 5.297 -23.516 -52.875 1 73.25 210 ASN A O 1
ATOM 1645 N N . PRO A 1 211 ? 3.768 -23.078 -54.562 1 68.62 211 PRO A N 1
ATOM 1646 C CA . PRO A 1 211 ? 3.16 -24.391 -54.312 1 68.62 211 PRO A CA 1
ATOM 1647 C C . PRO A 1 211 ? 4.098 -25.547 -54.625 1 68.62 211 PRO A C 1
ATOM 1649 O O . PRO A 1 211 ? 4.969 -25.422 -55.5 1 68.62 211 PRO A O 1
ATOM 1652 N N . PRO A 1 212 ? 4.273 -26.453 -53.656 1 65.56 212 PRO A N 1
ATOM 1653 C CA . PRO A 1 212 ? 5.141 -27.578 -54 1 65.56 212 PRO A CA 1
ATOM 1654 C C . PRO A 1 212 ? 4.926 -28.062 -55.438 1 65.56 212 PRO A C 1
ATOM 1656 O O . PRO A 1 212 ? 3.797 -28.062 -55.938 1 65.56 212 PRO A O 1
ATOM 1659 N N . HIS A 1 213 ? 5.809 -27.891 -56.312 1 61.41 213 HIS A N 1
ATOM 1660 C CA . HIS A 1 213 ? 5.805 -28.422 -57.688 1 61.41 213 HIS A CA 1
ATOM 1661 C C . HIS A 1 213 ? 5.504 -29.906 -57.688 1 61.41 213 HIS A C 1
ATOM 1663 O O . HIS A 1 213 ? 6.219 -30.688 -57.062 1 61.41 213 HIS A O 1
ATOM 1669 N N . HIS A 1 214 ? 4.332 -30.281 -57.625 1 57.78 214 HIS A N 1
ATOM 1670 C CA . HIS A 1 214 ? 4.082 -31.672 -57.969 1 57.78 214 HIS A CA 1
ATOM 1671 C C . HIS A 1 214 ? 4.785 -32.062 -59.281 1 57.78 214 HIS A C 1
ATOM 1673 O O . HIS A 1 214 ? 4.633 -31.375 -60.281 1 57.78 214 HIS A O 1
ATOM 1679 N N . GLU A 1 215 ? 5.902 -32.688 -59.25 1 54.81 215 GLU A N 1
ATOM 1680 C CA . GLU A 1 215 ? 6.512 -33.281 -60.438 1 54.81 215 GLU A CA 1
ATOM 1681 C C . GLU A 1 215 ? 5.465 -33.938 -61.312 1 54.81 215 GLU A C 1
ATOM 1683 O O . GLU A 1 215 ? 4.562 -34.625 -60.812 1 54.81 215 GLU A O 1
ATOM 1688 N N . PRO A 1 216 ? 5.188 -33.406 -62.469 1 55.56 216 PRO A N 1
ATOM 1689 C CA . PRO A 1 216 ? 4.324 -34.125 -63.375 1 55.56 216 PRO A CA 1
ATOM 1690 C C . PRO A 1 216 ? 4.703 -35.625 -63.5 1 55.56 216 PRO A C 1
ATOM 1692 O O . PRO A 1 216 ? 5.891 -35.938 -63.562 1 55.56 216 PRO A O 1
ATOM 1695 N N . GLY A 1 217 ? 4.109 -36.531 -62.844 1 48.84 217 GLY A N 1
ATOM 1696 C CA . GLY A 1 217 ? 4.293 -37.969 -63.062 1 48.84 217 GLY A CA 1
ATOM 1697 C C . GLY A 1 217 ? 4.469 -38.344 -64.5 1 48.84 217 GLY A C 1
ATOM 1698 O O . GLY A 1 217 ? 3.752 -37.812 -65.375 1 48.84 217 GLY A O 1
ATOM 1699 N N . MET A 1 218 ? 5.727 -38.75 -64.938 1 50.97 218 MET A N 1
ATOM 1700 C CA . MET A 1 218 ? 6.086 -39.312 -66.25 1 50.97 218 MET A CA 1
ATOM 1701 C C . MET A 1 218 ? 5.043 -40.344 -66.688 1 50.97 218 MET A C 1
ATOM 1703 O O . MET A 1 218 ? 4.766 -41.312 -65.938 1 50.97 218 MET A O 1
ATOM 1707 N N . ASN A 1 219 ? 4.051 -40 -67.438 1 49.41 219 ASN A N 1
ATOM 1708 C CA . ASN A 1 219 ? 3.191 -40.938 -68.125 1 49.41 219 ASN A CA 1
ATOM 1709 C C . ASN A 1 219 ? 4.008 -41.969 -68.938 1 49.41 219 ASN A C 1
ATOM 1711 O O . ASN A 1 219 ? 4.703 -41.594 -69.875 1 49.41 219 ASN A O 1
ATOM 1715 N N . GLY A 1 220 ? 4.691 -43 -68.312 1 43.69 220 GLY A N 1
ATOM 1716 C CA . GLY A 1 220 ? 5.34 -44.125 -69 1 43.69 220 GLY A CA 1
ATOM 1717 C C . GLY A 1 220 ? 4.488 -44.75 -70.062 1 43.69 220 GLY A C 1
ATOM 1718 O O . GLY A 1 220 ? 3.414 -45.281 -69.75 1 43.69 220 GLY A O 1
ATOM 1719 N N . HIS A 1 221 ? 4.395 -44.25 -71.312 1 49.31 221 HIS A N 1
ATOM 1720 C CA . HIS A 1 221 ? 3.924 -44.969 -72.5 1 49.31 221 HIS A CA 1
ATOM 1721 C C . HIS A 1 221 ? 4.594 -46.312 -72.625 1 49.31 221 HIS A C 1
ATOM 1723 O O . HIS A 1 221 ? 5.812 -46.406 -72.75 1 49.31 221 HIS A O 1
ATOM 1729 N N . ALA A 1 222 ? 4.125 -47.406 -71.938 1 41.06 222 ALA A N 1
ATOM 1730 C CA . ALA A 1 222 ? 4.477 -48.812 -72.188 1 41.06 222 ALA A CA 1
ATOM 1731 C C . ALA A 1 222 ? 4.324 -49.188 -73.625 1 41.06 222 ALA A C 1
ATOM 1733 O O . ALA A 1 222 ? 3.229 -49.094 -74.188 1 41.06 222 ALA A O 1
ATOM 1734 N N . LEU A 1 223 ? 5.32 -49 -74.5 1 42.44 223 LEU A N 1
ATOM 1735 C CA . LEU A 1 223 ? 5.496 -49.625 -75.812 1 42.44 223 LEU A CA 1
ATOM 1736 C C . LEU A 1 223 ? 5.289 -51.156 -75.75 1 42.44 223 LEU A C 1
ATOM 1738 O O . LEU A 1 223 ? 5.98 -51.812 -75 1 42.44 223 LEU A O 1
ATOM 1742 N N . HIS A 1 224 ? 4.078 -51.719 -75.875 1 36.47 224 HIS A N 1
ATOM 1743 C CA . HIS A 1 224 ? 3.953 -53.062 -76.438 1 36.47 224 HIS A CA 1
ATOM 1744 C C . HIS A 1 224 ? 4.398 -53.125 -77.875 1 36.47 224 HIS A C 1
ATOM 1746 O O . HIS A 1 224 ? 4.109 -52.188 -78.625 1 36.47 224 HIS A O 1
ATOM 1752 N N . MET B 1 1 ? -28.203 -16.703 29.656 1 41.41 1 MET B N 1
ATOM 1753 C CA . MET B 1 1 ? -27.25 -17.797 29.547 1 41.41 1 MET B CA 1
ATOM 1754 C C . MET B 1 1 ? -27.062 -18.234 28.094 1 41.41 1 MET B C 1
ATOM 1756 O O . MET B 1 1 ? -25.953 -18.531 27.672 1 41.41 1 MET B O 1
ATOM 1760 N N . GLN B 1 2 ? -28.094 -18.266 27.375 1 46.25 2 GLN B N 1
ATOM 1761 C CA . GLN B 1 2 ? -28.094 -18.703 25.984 1 46.25 2 GLN B CA 1
ATOM 1762 C C . GLN B 1 2 ? -27.422 -17.688 25.078 1 46.25 2 GLN B C 1
ATOM 1764 O O . GLN B 1 2 ? -26.688 -18.047 24.141 1 46.25 2 GLN B O 1
ATOM 1769 N N . GLN B 1 3 ? -27.656 -16.484 25.375 1 46.81 3 GLN B N 1
ATOM 1770 C CA . GLN B 1 3 ? -27.125 -15.43 24.516 1 46.81 3 GLN B CA 1
ATOM 1771 C C . GLN B 1 3 ? -25.609 -15.336 24.656 1 46.81 3 GLN B C 1
ATOM 1773 O O . GLN B 1 3 ? -24.891 -15.078 23.688 1 46.81 3 GLN B O 1
ATOM 1778 N N . GLU B 1 4 ? -25.172 -15.484 25.844 1 50.28 4 GLU B N 1
ATOM 1779 C CA . GLU B 1 4 ? -23.734 -15.453 26.109 1 50.28 4 GLU B CA 1
ATOM 1780 C C . GLU B 1 4 ? -23.016 -16.625 25.422 1 50.28 4 GLU B C 1
ATOM 1782 O O . GLU B 1 4 ? -21.891 -16.469 24.953 1 50.28 4 GLU B O 1
ATOM 1787 N N . THR B 1 5 ? -23.703 -17.703 25.406 1 51.41 5 THR B N 1
ATOM 1788 C CA . THR B 1 5 ? -23.125 -18.906 24.812 1 51.41 5 THR B CA 1
ATOM 1789 C C . THR B 1 5 ? -22.984 -18.734 23.297 1 51.41 5 THR B C 1
ATOM 1791 O O . THR B 1 5 ? -22 -19.203 22.703 1 51.41 5 THR B O 1
ATOM 1794 N N . SER B 1 6 ? -23.938 -18.031 22.734 1 52.84 6 SER B N 1
ATOM 1795 C CA . SER B 1 6 ? -23.906 -17.859 21.297 1 52.84 6 SER B CA 1
ATOM 1796 C C . SER B 1 6 ? -22.812 -16.906 20.875 1 52.84 6 SER B C 1
ATOM 1798 O O . SER B 1 6 ? -22.109 -17.141 19.875 1 52.84 6 SER B O 1
ATOM 1800 N N . LEU B 1 7 ? -22.609 -15.906 21.656 1 53.19 7 LEU B N 1
ATOM 1801 C CA . LEU B 1 7 ? -21.547 -14.938 21.375 1 53.19 7 LEU B CA 1
ATOM 1802 C C . LEU B 1 7 ? -20.172 -15.57 21.547 1 53.19 7 LEU B C 1
ATOM 1804 O O . LEU B 1 7 ? -19.266 -15.305 20.75 1 53.19 7 LEU B O 1
ATOM 1808 N N . GLN B 1 8 ? -20.141 -16.328 22.594 1 57.44 8 GLN B N 1
ATOM 1809 C CA . GLN B 1 8 ? -18.875 -17.031 22.828 1 57.44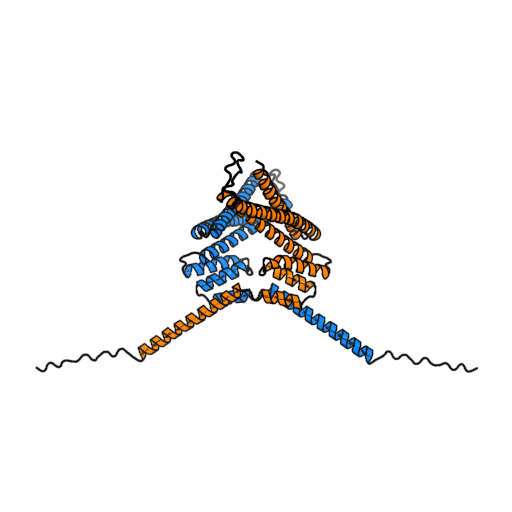 8 GLN B CA 1
ATOM 1810 C C . GLN B 1 8 ? -18.562 -17.984 21.672 1 57.44 8 GLN B C 1
ATOM 1812 O O . GLN B 1 8 ? -17.391 -18.125 21.297 1 57.44 8 GLN B O 1
ATOM 1817 N N . SER B 1 9 ? -19.672 -18.531 21.156 1 61.53 9 SER B N 1
ATOM 1818 C CA . SER B 1 9 ? -19.5 -19.469 20.047 1 61.53 9 SER B CA 1
ATOM 1819 C C . SER B 1 9 ? -19.062 -18.75 18.781 1 61.53 9 SER B C 1
ATOM 1821 O O . SER B 1 9 ? -18.172 -19.234 18.062 1 61.53 9 SER B O 1
ATOM 1823 N N . GLU B 1 10 ? -19.594 -17.578 18.641 1 60.16 10 GLU B N 1
ATOM 1824 C CA . GLU B 1 10 ? -19.281 -16.797 17.453 1 60.16 10 GLU B CA 1
ATOM 1825 C C . GLU B 1 10 ? -17.859 -16.281 17.484 1 60.16 10 GLU B C 1
ATOM 1827 O O . GLU B 1 10 ? -17.141 -16.328 16.484 1 60.16 10 GLU B O 1
ATOM 1832 N N . VAL B 1 11 ? -17.547 -15.789 18.672 1 64.69 11 VAL B N 1
ATOM 1833 C CA . VAL B 1 11 ? -16.172 -15.305 18.859 1 64.69 11 VAL B CA 1
ATOM 1834 C C . VAL B 1 11 ? -15.195 -16.453 18.656 1 64.69 11 VAL B C 1
ATOM 1836 O O . VAL B 1 11 ? -14.125 -16.266 18.062 1 64.69 11 VAL B O 1
ATOM 1839 N N . MET B 1 12 ? -15.719 -17.609 18.984 1 76.94 12 MET B N 1
ATOM 1840 C CA . MET B 1 12 ? -14.867 -18.781 18.828 1 76.94 12 MET B CA 1
ATOM 1841 C C . MET B 1 12 ? -14.727 -19.156 17.359 1 76.94 12 MET B C 1
ATOM 1843 O O . MET B 1 12 ? -13.641 -19.547 16.922 1 76.94 12 MET B O 1
ATOM 1847 N N . ALA B 1 13 ? -15.859 -18.906 16.562 1 85.12 13 ALA B N 1
ATOM 1848 C CA . ALA B 1 13 ? -15.82 -19.266 15.141 1 85.12 13 ALA B CA 1
ATOM 1849 C C . ALA B 1 13 ? -14.883 -18.344 14.367 1 85.12 13 ALA B C 1
ATOM 1851 O O . ALA B 1 13 ? -14.102 -18.812 13.531 1 85.12 13 ALA B O 1
ATOM 1852 N N . LEU B 1 14 ? -14.945 -17.094 14.75 1 89.94 14 LEU B N 1
ATOM 1853 C CA . LEU B 1 14 ? -14.086 -16.109 14.086 1 89.94 14 LEU B CA 1
ATOM 1854 C C . LEU B 1 14 ? -12.617 -16.375 14.422 1 89.94 14 LEU B C 1
ATOM 1856 O O . LEU B 1 14 ? -11.75 -16.25 13.555 1 89.94 14 LEU B O 1
ATOM 1860 N N . GLN B 1 15 ? -12.453 -16.75 15.641 1 90.75 15 GLN B N 1
ATOM 1861 C CA . GLN B 1 15 ? -11.086 -17.031 16.047 1 90.75 15 GLN B CA 1
ATOM 1862 C C . GLN B 1 15 ? -10.547 -18.281 15.352 1 90.75 15 GLN B C 1
ATOM 1864 O O . GLN B 1 15 ? -9.375 -18.328 14.984 1 90.75 15 GLN B O 1
ATOM 1869 N N . LYS B 1 16 ? -11.391 -19.25 15.211 1 92 16 LYS B N 1
ATOM 1870 C CA . LYS B 1 16 ? -10.992 -20.453 14.492 1 92 16 LYS B CA 1
ATOM 1871 C C . LYS B 1 16 ? -10.641 -20.125 13.039 1 92 16 LYS B C 1
ATOM 1873 O O . LYS B 1 16 ? -9.664 -20.656 12.5 1 92 16 LYS B O 1
ATOM 1878 N N . ALA B 1 17 ? -11.453 -19.312 12.43 1 93.44 17 ALA B N 1
ATOM 1879 C CA . ALA B 1 17 ? -11.195 -18.891 11.055 1 93.44 17 ALA B CA 1
ATOM 1880 C C . ALA B 1 17 ? -9.875 -18.141 10.953 1 93.44 17 ALA B C 1
ATOM 1882 O O . ALA B 1 17 ? -9.102 -18.344 10.016 1 93.44 17 ALA B O 1
ATOM 1883 N N . LYS B 1 18 ? -9.578 -17.312 11.922 1 93.44 18 LYS B N 1
ATOM 1884 C CA . LYS B 1 18 ? -8.336 -16.547 11.945 1 93.44 18 LYS B CA 1
ATOM 1885 C C . LYS B 1 18 ? -7.133 -17.453 12.117 1 93.44 18 LYS B C 1
ATOM 1887 O O . LYS B 1 18 ? -6.086 -17.25 11.5 1 93.44 18 LYS B O 1
ATOM 1892 N N . ASN B 1 19 ? -7.34 -18.453 12.969 1 93.19 19 ASN B N 1
ATOM 1893 C CA . ASN B 1 19 ? -6.281 -19.438 13.148 1 93.19 19 ASN B CA 1
ATOM 1894 C C . ASN B 1 19 ? -6.012 -20.219 11.859 1 93.19 19 ASN B C 1
ATOM 1896 O O . ASN B 1 19 ? -4.859 -20.516 11.539 1 93.19 19 ASN B O 1
ATOM 1900 N N . CYS B 1 20 ? -7.086 -20.516 11.195 1 94.5 20 CYS B N 1
ATOM 1901 C CA . CYS B 1 20 ? -6.957 -21.188 9.906 1 94.5 20 CYS B CA 1
ATOM 1902 C C . CYS B 1 20 ? -6.18 -20.312 8.922 1 94.5 20 CYS B C 1
ATOM 1904 O O . CYS B 1 20 ? -5.328 -20.828 8.18 1 94.5 20 CYS B O 1
ATOM 1906 N N . TRP B 1 21 ? -6.438 -19.062 8.891 1 95.5 21 TRP B N 1
ATOM 1907 C CA . TRP B 1 21 ? -5.715 -18.141 8.023 1 95.5 21 TRP B CA 1
ATOM 1908 C C . TRP B 1 21 ? -4.234 -18.094 8.383 1 95.5 21 TRP B C 1
ATOM 1910 O O . TRP B 1 21 ? -3.371 -18.094 7.504 1 95.5 21 TRP B O 1
ATOM 1920 N N . ASP B 1 22 ? -3.982 -18.109 9.633 1 94.31 22 ASP B N 1
ATOM 1921 C CA . ASP B 1 22 ? -2.596 -18.062 10.086 1 94.31 22 ASP B CA 1
ATOM 1922 C C . ASP B 1 22 ? -1.821 -19.281 9.594 1 94.31 22 ASP B C 1
ATOM 1924 O O . ASP B 1 22 ? -0.667 -19.172 9.172 1 94.31 22 ASP B O 1
ATOM 1928 N N . LYS B 1 23 ? -2.459 -20.344 9.672 1 95.5 23 LYS B N 1
ATOM 1929 C CA . LYS B 1 23 ? -1.841 -21.578 9.18 1 95.5 23 LYS B CA 1
ATOM 1930 C C . LYS B 1 23 ? -1.623 -21.516 7.676 1 95.5 23 LYS B C 1
ATOM 1932 O O . LYS B 1 23 ? -0.57 -21.922 7.18 1 95.5 23 LYS B O 1
ATOM 1937 N N . ALA B 1 24 ? -2.617 -21.016 6.984 1 96.75 24 ALA B N 1
ATOM 1938 C CA . ALA B 1 24 ? -2.523 -20.906 5.531 1 96.75 24 ALA B CA 1
ATOM 1939 C C . ALA B 1 24 ? -1.405 -19.953 5.125 1 96.75 24 ALA B C 1
ATOM 1941 O O . ALA B 1 24 ? -0.618 -20.25 4.227 1 96.75 24 ALA B O 1
ATOM 1942 N N . ASP B 1 25 ? -1.271 -18.875 5.812 1 96.06 25 ASP B N 1
ATOM 1943 C CA . ASP B 1 25 ? -0.252 -17.859 5.535 1 96.06 25 ASP B CA 1
ATOM 1944 C C . ASP B 1 25 ? 1.148 -18.406 5.816 1 96.06 25 ASP B C 1
ATOM 1946 O O . ASP B 1 25 ? 2.092 -18.109 5.082 1 96.06 25 ASP B O 1
ATOM 1950 N N . ALA B 1 26 ? 1.216 -19.156 6.852 1 94.44 26 ALA B N 1
ATOM 1951 C CA . ALA B 1 26 ? 2.488 -19.797 7.172 1 94.44 26 ALA B CA 1
ATOM 1952 C C . ALA B 1 26 ? 2.896 -20.781 6.082 1 94.44 26 ALA B C 1
ATOM 1954 O O . ALA B 1 26 ? 4.066 -20.844 5.695 1 94.44 26 ALA B O 1
ATOM 1955 N N . ALA B 1 27 ? 1.957 -21.562 5.602 1 95.75 27 ALA B N 1
ATOM 1956 C CA . ALA B 1 27 ? 2.221 -22.5 4.516 1 95.75 27 ALA B CA 1
ATOM 1957 C C . ALA B 1 27 ? 2.67 -21.781 3.254 1 95.75 27 ALA B C 1
ATOM 1959 O O . ALA B 1 27 ? 3.564 -22.25 2.543 1 95.75 27 ALA B O 1
ATOM 1960 N N . LEU B 1 28 ? 2.051 -20.656 2.973 1 95.56 28 LEU B N 1
ATOM 1961 C CA . LEU B 1 28 ? 2.418 -19.844 1.821 1 95.56 28 LEU B CA 1
ATOM 1962 C C . LEU B 1 28 ? 3.855 -19.344 1.941 1 95.56 28 LEU B C 1
ATOM 1964 O O . LEU B 1 28 ? 4.621 -19.406 0.977 1 95.56 28 LEU B O 1
ATOM 1968 N N . LYS B 1 29 ? 4.211 -18.953 3.131 1 92.69 29 LYS B N 1
ATOM 1969 C CA . LYS B 1 29 ? 5.551 -18.422 3.381 1 92.69 29 LYS B CA 1
ATOM 1970 C C . LYS B 1 29 ? 6.594 -19.531 3.312 1 92.69 29 LYS B C 1
ATOM 1972 O O . LYS B 1 29 ? 7.754 -19.281 2.977 1 92.69 29 LYS B O 1
ATOM 1977 N N . SER B 1 30 ? 6.18 -20.734 3.586 1 93.56 30 SER B N 1
ATOM 1978 C CA . SER B 1 30 ? 7.086 -21.875 3.51 1 93.56 30 SER B CA 1
ATOM 1979 C C . SER B 1 30 ? 7.082 -22.484 2.115 1 93.56 30 SER B C 1
ATOM 1981 O O . SER B 1 30 ? 7.598 -23.594 1.918 1 93.56 30 SER B O 1
ATOM 1983 N N . ASN B 1 31 ? 6.426 -21.922 1.151 1 93.31 31 ASN B N 1
ATOM 1984 C CA . ASN B 1 31 ? 6.375 -22.297 -0.256 1 93.31 31 ASN B CA 1
ATOM 1985 C C . ASN B 1 31 ? 5.598 -23.609 -0.456 1 93.31 31 ASN B C 1
ATOM 1987 O O . ASN B 1 31 ? 5.855 -24.344 -1.406 1 93.31 31 ASN B O 1
ATOM 1991 N N . ASN B 1 32 ? 4.809 -23.953 0.507 1 94.62 32 ASN B N 1
ATOM 1992 C CA . ASN B 1 32 ? 3.842 -25.031 0.328 1 94.62 32 ASN B CA 1
ATOM 1993 C C . ASN B 1 32 ? 2.529 -24.516 -0.256 1 94.62 32 ASN B C 1
ATOM 1995 O O . ASN B 1 32 ? 1.533 -24.391 0.459 1 94.62 32 ASN B O 1
ATOM 1999 N N . TYR B 1 33 ? 2.49 -24.328 -1.53 1 94.75 33 TYR B N 1
ATOM 2000 C CA . TYR B 1 33 ? 1.394 -23.641 -2.201 1 94.75 33 TYR B CA 1
ATOM 2001 C C . TYR B 1 33 ? 0.147 -24.516 -2.248 1 94.75 33 TYR B C 1
ATOM 2003 O O . TYR B 1 33 ? -0.971 -24.031 -2.072 1 94.75 33 TYR B O 1
ATOM 2011 N N . ARG B 1 34 ? 0.375 -25.797 -2.48 1 92.69 34 ARG B N 1
ATOM 2012 C CA . ARG B 1 34 ? -0.773 -26.703 -2.535 1 92.69 34 ARG B CA 1
ATOM 2013 C C . ARG B 1 34 ? -1.498 -26.75 -1.194 1 92.69 34 ARG B C 1
ATOM 2015 O O . ARG B 1 34 ? -2.723 -26.609 -1.141 1 92.69 34 ARG B O 1
ATOM 2022 N N . GLY B 1 35 ? -0.707 -26.922 -0.183 1 94.94 35 GLY B N 1
ATOM 2023 C CA . GLY B 1 35 ? -1.288 -26.938 1.149 1 94.94 35 GLY B CA 1
ATOM 2024 C C . GLY B 1 35 ? -1.933 -25.625 1.534 1 94.94 35 GLY B C 1
ATOM 2025 O O . GLY B 1 35 ? -3.01 -25.609 2.135 1 94.94 35 GLY B O 1
ATOM 2026 N N . ALA B 1 36 ? -1.334 -24.547 1.229 1 97.12 36 ALA B N 1
ATOM 2027 C CA . ALA B 1 36 ? -1.865 -23.219 1.522 1 97.12 36 ALA B CA 1
ATOM 2028 C C . ALA B 1 36 ? -3.209 -23 0.832 1 97.12 36 ALA B C 1
ATOM 2030 O O . ALA B 1 36 ? -4.152 -22.484 1.44 1 97.12 36 ALA B O 1
ATOM 2031 N N . MET B 1 37 ? -3.312 -23.406 -0.416 1 96 37 MET B N 1
ATOM 2032 C CA . MET B 1 37 ? -4.535 -23.203 -1.188 1 96 37 MET B CA 1
ATOM 2033 C C . MET B 1 37 ? -5.715 -23.922 -0.536 1 96 37 MET B C 1
ATOM 2035 O O . MET B 1 37 ? -6.809 -23.359 -0.438 1 96 37 MET B O 1
ATOM 2039 N N . LEU B 1 38 ? -5.449 -25.141 -0.082 1 96.31 38 LEU B N 1
ATOM 2040 C CA . LEU B 1 38 ? -6.504 -25.922 0.565 1 96.31 38 LEU B CA 1
ATOM 2041 C C . LEU B 1 38 ? -6.953 -25.25 1.857 1 96.31 38 LEU B C 1
ATOM 2043 O O . LEU B 1 38 ? -8.156 -25.141 2.119 1 96.31 38 LEU B O 1
ATOM 2047 N N . LEU B 1 39 ? -5.992 -24.828 2.582 1 96.75 39 LEU B N 1
ATOM 2048 C CA . LEU B 1 39 ? -6.297 -24.156 3.85 1 96.75 39 LEU B CA 1
ATOM 2049 C C . LEU B 1 39 ? -7.051 -22.859 3.617 1 96.75 39 LEU B C 1
ATOM 2051 O O . LEU B 1 39 ? -7.977 -22.531 4.363 1 96.75 39 LEU B O 1
ATOM 2055 N N . PHE B 1 40 ? -6.656 -22.094 2.566 1 97.44 40 PHE B N 1
ATOM 2056 C CA . PHE B 1 40 ? -7.367 -20.859 2.254 1 97.44 40 PHE B CA 1
ATOM 2057 C C . PHE B 1 40 ? -8.812 -21.156 1.859 1 97.44 40 PHE B C 1
ATOM 2059 O O . PHE B 1 40 ? -9.727 -20.422 2.254 1 97.44 40 PHE B O 1
ATOM 2066 N N . HIS B 1 41 ? -8.977 -22.172 1.107 1 96.44 41 HIS B N 1
ATOM 2067 C CA . HIS B 1 41 ? -10.336 -22.531 0.712 1 96.44 41 HIS B CA 1
ATOM 2068 C C . HIS B 1 41 ? -11.18 -22.906 1.924 1 96.44 41 HIS B C 1
ATOM 2070 O O . HIS B 1 41 ? -12.336 -22.516 2.027 1 96.44 41 HIS B O 1
ATOM 2076 N N . ARG B 1 42 ? -10.625 -23.641 2.785 1 96.12 42 ARG B N 1
ATOM 2077 C CA . ARG B 1 42 ? -11.312 -24.016 4.02 1 96.12 42 ARG B CA 1
ATOM 2078 C C . ARG B 1 42 ? -11.672 -22.781 4.836 1 96.12 42 ARG B C 1
ATOM 2080 O O . ARG B 1 42 ? -12.773 -22.672 5.371 1 96.12 42 ARG B O 1
ATOM 2087 N N . CYS B 1 43 ? -10.742 -21.875 4.898 1 96.56 43 CYS B N 1
ATOM 2088 C CA . CYS B 1 43 ? -10.953 -20.625 5.621 1 96.56 43 CYS B CA 1
ATOM 2089 C C . CYS B 1 43 ? -12.117 -19.844 5.023 1 96.56 43 CYS B C 1
ATOM 2091 O O . CYS B 1 43 ? -12.953 -19.312 5.754 1 96.56 43 CYS B O 1
ATOM 2093 N N . ILE B 1 44 ? -12.203 -19.797 3.74 1 96.25 44 ILE B N 1
ATOM 2094 C CA . ILE B 1 44 ? -13.25 -19.047 3.053 1 96.25 44 ILE B CA 1
ATOM 2095 C C . ILE B 1 44 ? -14.609 -19.672 3.357 1 96.25 44 ILE B C 1
ATOM 2097 O O . ILE B 1 44 ? -15.578 -18.953 3.629 1 96.25 44 ILE B O 1
ATOM 2101 N N . LEU B 1 45 ? -14.633 -20.984 3.34 1 95.31 45 LEU B N 1
ATOM 2102 C CA . LEU B 1 45 ? -15.883 -21.688 3.627 1 95.31 45 LEU B CA 1
ATOM 2103 C C . LEU B 1 45 ? -16.359 -21.391 5.047 1 95.31 45 LEU B C 1
ATOM 2105 O O . LEU B 1 45 ? -17.531 -21.078 5.258 1 95.31 45 LEU B O 1
ATOM 2109 N N . MET B 1 46 ? -15.453 -21.438 5.984 1 94.5 46 MET B N 1
ATOM 2110 C CA . MET B 1 46 ? -15.781 -21.125 7.375 1 94.5 46 MET B CA 1
ATOM 2111 C C . MET B 1 46 ? -16.234 -19.688 7.516 1 94.5 46 MET B C 1
ATOM 2113 O O . MET B 1 46 ? -17.25 -19.406 8.172 1 94.5 46 MET B O 1
ATOM 2117 N N . ALA B 1 47 ? -15.484 -18.781 6.887 1 95 47 ALA B N 1
ATOM 2118 C CA . ALA B 1 47 ? -15.758 -17.359 6.992 1 95 47 ALA B CA 1
ATOM 2119 C C . ALA B 1 47 ? -17.109 -17.016 6.352 1 95 47 ALA B C 1
ATOM 2121 O O . ALA B 1 47 ? -17.828 -16.141 6.852 1 95 47 ALA B O 1
ATOM 2122 N N . ARG B 1 48 ? -17.406 -17.625 5.242 1 93.44 48 ARG B N 1
ATOM 2123 C CA . ARG B 1 48 ? -18.688 -17.375 4.582 1 93.44 48 ARG B CA 1
ATOM 2124 C C . ARG B 1 48 ? -19.859 -17.766 5.48 1 93.44 48 ARG B C 1
ATOM 2126 O O . ARG B 1 48 ? -20.891 -17.109 5.492 1 93.44 48 ARG B O 1
ATOM 2133 N N . GLY B 1 49 ? -19.656 -18.859 6.191 1 92.69 49 GLY B N 1
ATOM 2134 C CA . GLY B 1 49 ? -20.672 -19.266 7.152 1 92.69 49 GLY B CA 1
ATOM 2135 C C . GLY B 1 49 ? -20.922 -18.219 8.227 1 92.69 49 GLY B C 1
ATOM 2136 O O . GLY B 1 49 ? -22.078 -17.906 8.539 1 92.69 49 GLY B O 1
ATOM 2137 N N . ILE B 1 50 ? -19.875 -17.719 8.719 1 92.44 50 ILE B N 1
ATOM 2138 C CA . ILE B 1 50 ? -19.984 -16.688 9.75 1 92.44 50 ILE B CA 1
ATOM 2139 C C . ILE B 1 50 ? -20.625 -15.43 9.172 1 92.44 50 ILE B C 1
ATOM 2141 O O . ILE B 1 50 ? -21.453 -14.789 9.82 1 92.44 50 ILE B O 1
ATOM 2145 N N . HIS B 1 51 ? -20.219 -15.078 7.98 1 92.5 51 HIS B N 1
ATOM 2146 C CA . HIS B 1 51 ? -20.766 -13.906 7.309 1 92.5 51 HIS B CA 1
ATOM 2147 C C . HIS B 1 51 ? -22.281 -14.016 7.16 1 92.5 51 HIS B C 1
ATOM 2149 O O . HIS B 1 51 ? -23 -13.047 7.402 1 92.5 51 HIS B O 1
ATOM 2155 N N . GLN B 1 52 ? -22.781 -15.172 6.805 1 90.94 52 GLN B N 1
ATOM 2156 C CA . GLN B 1 52 ? -24.219 -15.422 6.648 1 90.94 52 GLN B CA 1
ATOM 2157 C C . GLN B 1 52 ? -24.938 -15.305 7.988 1 90.94 52 GLN B C 1
ATOM 2159 O O . GLN B 1 52 ? -26.031 -14.734 8.062 1 90.94 52 GLN B O 1
ATOM 2164 N N . ASP B 1 53 ? -24.328 -15.836 9.008 1 89.88 53 ASP B N 1
ATOM 2165 C CA . ASP B 1 53 ? -24.906 -15.758 10.344 1 89.88 53 ASP B CA 1
ATOM 2166 C C . ASP B 1 53 ? -25.062 -14.305 10.797 1 89.88 53 ASP B C 1
ATOM 2168 O O . ASP B 1 53 ? -26.078 -13.93 11.391 1 89.88 53 ASP B O 1
ATOM 2172 N N . CYS B 1 54 ? -24.016 -13.523 10.469 1 89.12 54 CYS B N 1
ATOM 2173 C CA . CYS B 1 54 ? -24.078 -12.102 10.812 1 89.12 54 CYS B CA 1
ATOM 2174 C C . CYS B 1 54 ? -25.203 -11.406 10.062 1 89.12 54 CYS B C 1
ATOM 2176 O O . CYS B 1 54 ? -25.922 -10.578 10.633 1 89.12 54 CYS B O 1
ATOM 2178 N N . SER B 1 55 ? -25.391 -11.797 8.844 1 88.19 55 SER B N 1
ATOM 2179 C CA . SER B 1 55 ? -26.438 -11.18 8.023 1 88.19 55 SER B CA 1
ATOM 2180 C C . SER B 1 55 ? -27.828 -11.539 8.539 1 88.19 55 SER B C 1
ATOM 2182 O O . SER B 1 55 ? -28.719 -10.68 8.586 1 88.19 55 SER B O 1
ATOM 2184 N N . VAL B 1 56 ? -28.047 -12.75 8.969 1 87.12 56 VAL B N 1
ATOM 2185 C CA . VAL B 1 56 ? -29.312 -13.203 9.523 1 87.12 56 VAL B CA 1
ATOM 2186 C C . VAL B 1 56 ? -29.594 -12.484 10.836 1 87.12 56 VAL B C 1
ATOM 2188 O O . VAL B 1 56 ? -30.719 -12.039 11.078 1 87.12 56 VAL B O 1
ATOM 2191 N N . ALA B 1 57 ? -28.547 -12.273 11.617 1 82.69 57 ALA B N 1
ATOM 2192 C CA . ALA B 1 57 ? -28.672 -11.609 12.906 1 82.69 57 ALA B CA 1
ATOM 2193 C C . ALA B 1 57 ? -29.078 -10.141 12.734 1 82.69 57 ALA B C 1
ATOM 2195 O O . ALA B 1 57 ? -29.906 -9.625 13.484 1 82.69 57 ALA B O 1
ATOM 2196 N N . LEU B 1 58 ? -28.516 -9.492 11.797 1 84.88 58 LEU B N 1
ATOM 2197 C CA . LEU B 1 58 ? -28.812 -8.086 11.539 1 84.88 58 LEU B CA 1
ATOM 2198 C C . LEU B 1 58 ? -30.234 -7.91 11.008 1 84.88 58 LEU B C 1
ATOM 2200 O O . LEU B 1 58 ? -30.922 -6.957 11.367 1 84.88 58 LEU B O 1
ATOM 2204 N N . HIS B 1 59 ? -30.719 -8.844 10.219 1 83.69 59 HIS B N 1
ATOM 2205 C CA . HIS B 1 59 ? -32.094 -8.812 9.68 1 83.69 59 HIS B CA 1
ATOM 2206 C C . HIS B 1 59 ? -33.125 -9.055 10.773 1 83.69 59 HIS B C 1
ATOM 2208 O O . HIS B 1 59 ? -34.156 -8.406 10.797 1 83.69 59 HIS B O 1
ATOM 2214 N N . GLN B 1 60 ? -32.844 -9.859 11.68 1 76.69 60 GLN B N 1
ATOM 2215 C CA . GLN B 1 60 ? -33.781 -10.18 12.766 1 76.69 60 GLN B CA 1
ATOM 2216 C C . GLN B 1 60 ? -33.875 -9.016 13.75 1 76.69 60 GLN B C 1
ATOM 2218 O O . GLN B 1 60 ? -34.969 -8.734 14.258 1 76.69 60 GLN B O 1
ATOM 2223 N N . ASN B 1 61 ? -32.781 -8.328 13.938 1 69.5 61 ASN B N 1
ATOM 2224 C CA . ASN B 1 61 ? -32.812 -7.172 14.828 1 69.5 61 ASN B CA 1
ATOM 2225 C C . ASN B 1 61 ? -33.562 -6 14.211 1 69.5 61 ASN B C 1
ATOM 2227 O O . ASN B 1 61 ? -34.219 -5.234 14.922 1 69.5 61 ASN B O 1
ATOM 2231 N N . SER B 1 62 ? -33.406 -5.797 12.961 1 66.38 62 SER B N 1
ATOM 2232 C CA . SER B 1 62 ? -34.156 -4.738 12.281 1 66.38 62 SER B CA 1
ATOM 2233 C C . SER B 1 62 ? -35.656 -5 12.32 1 66.38 62 SER B C 1
ATOM 2235 O O . SER B 1 62 ? -36.469 -4.07 12.469 1 66.38 62 SER B O 1
ATOM 2237 N N . ALA B 1 63 ? -36.062 -6.23 12.242 1 56.84 63 ALA B N 1
ATOM 2238 C CA . ALA B 1 63 ? -37.469 -6.574 12.289 1 56.84 63 ALA B CA 1
ATOM 2239 C C . ALA B 1 63 ? -38.031 -6.414 13.703 1 56.84 63 ALA B C 1
ATOM 2241 O O . ALA B 1 63 ? -39.188 -6.012 13.891 1 56.84 63 ALA B O 1
ATOM 2242 N N . ALA B 1 64 ? -37.156 -6.656 14.719 1 52.34 64 ALA B N 1
ATOM 2243 C CA . ALA B 1 64 ? -37.625 -6.527 16.094 1 52.34 64 ALA B CA 1
ATOM 2244 C C . ALA B 1 64 ? -37.812 -5.059 16.469 1 52.34 64 ALA B C 1
ATOM 2246 O O . ALA B 1 64 ? -38.688 -4.727 17.266 1 52.34 64 ALA B O 1
ATOM 2247 N N . GLY B 1 65 ? -37 -4.129 15.977 1 49.66 65 GLY B N 1
ATOM 2248 C CA . GLY B 1 65 ? -37.219 -2.711 16.234 1 49.66 65 GLY B CA 1
ATOM 2249 C C . GLY B 1 65 ? -38.531 -2.199 15.688 1 49.66 65 GLY B C 1
ATOM 2250 O O . GLY B 1 65 ? -39.125 -1.294 16.266 1 49.66 65 GLY B O 1
ATOM 2251 N N . ILE B 1 66 ? -38.875 -2.682 14.531 1 48.41 66 ILE B N 1
ATOM 2252 C CA . ILE B 1 66 ? -40.125 -2.191 13.938 1 48.41 66 ILE B CA 1
ATOM 2253 C C . ILE B 1 66 ? -41.312 -2.727 14.727 1 48.41 66 ILE B C 1
ATOM 2255 O O . ILE B 1 66 ? -42.312 -2.037 14.883 1 48.41 66 ILE B O 1
ATOM 2259 N N . SER B 1 67 ? -41.188 -3.924 15.133 1 45.66 67 SER B N 1
ATOM 2260 C CA . SER B 1 67 ? -42.406 -4.438 15.742 1 45.66 67 SER B CA 1
ATOM 2261 C C . SER B 1 67 ? -42.688 -3.752 17.078 1 45.66 67 SER B C 1
ATOM 2263 O O . SER B 1 67 ? -43.781 -3.887 17.641 1 45.66 67 SER B O 1
ATOM 2265 N N . HIS B 1 68 ? -41.594 -3.24 17.672 1 41.84 68 HIS B N 1
ATOM 2266 C CA . HIS B 1 68 ? -41.938 -2.637 18.953 1 41.84 68 HIS B CA 1
ATOM 2267 C C . HIS B 1 68 ? -42.719 -1.35 18.75 1 41.84 68 HIS B C 1
ATOM 2269 O O . HIS B 1 68 ? -43.219 -0.757 19.719 1 41.84 68 HIS B O 1
ATOM 2275 N N . SER B 1 69 ? -42.656 -0.679 17.562 1 39.28 69 SER B N 1
ATOM 2276 C CA . SER B 1 69 ? -43.469 0.523 17.531 1 39.28 69 SER B CA 1
ATOM 2277 C C . SER B 1 69 ? -44.969 0.172 17.516 1 39.28 69 SER B C 1
ATOM 2279 O O . SER B 1 69 ? -45.812 1.049 17.656 1 39.28 69 SER B O 1
ATOM 2281 N N . VAL B 1 70 ? -45.375 -0.962 16.812 1 37.41 70 VAL B N 1
ATOM 2282 C CA . VAL B 1 70 ? -46.812 -0.988 16.688 1 37.41 70 VAL B CA 1
ATOM 2283 C C . VAL B 1 70 ? -47.438 -1.242 18.047 1 37.41 70 VAL B C 1
ATOM 2285 O O . VAL B 1 70 ? -48.438 -0.611 18.406 1 37.41 70 VAL B O 1
ATOM 2288 N N . SER B 1 71 ? -47.312 -2.486 18.609 1 38.94 71 SER B N 1
ATOM 2289 C CA . SER B 1 71 ? -48.438 -2.9 19.469 1 38.94 71 SER B CA 1
ATOM 2290 C C . SER B 1 71 ? -48.281 -2.322 20.875 1 38.94 71 SER B C 1
ATOM 2292 O O . SER B 1 71 ? -47.531 -2.844 21.688 1 38.94 71 SER B O 1
ATOM 2294 N N . LEU B 1 72 ? -48.062 -1.011 21.078 1 36.66 72 LEU B N 1
ATOM 2295 C CA . LEU B 1 72 ? -48.219 -0.405 22.391 1 36.66 72 LEU B CA 1
ATOM 2296 C C . LEU B 1 72 ? -49.5 -0.941 23.062 1 36.66 72 LEU B C 1
ATOM 2298 O O . LEU B 1 72 ? -49.844 -0.5 24.156 1 36.66 72 LEU B O 1
ATOM 2302 N N . THR B 1 73 ? -50.531 -1.479 22.25 1 36.38 73 THR B N 1
ATOM 2303 C CA . THR B 1 73 ? -51.75 -1.463 23.047 1 36.38 73 THR B CA 1
ATOM 2304 C C . THR B 1 73 ? -51.625 -2.381 24.25 1 36.38 73 THR B C 1
ATOM 2306 O O . THR B 1 73 ? -52.062 -2.047 25.344 1 36.38 73 THR B O 1
ATOM 2309 N N . THR B 1 74 ? -51.906 -3.719 24.031 1 37.91 74 THR B N 1
ATOM 2310 C CA . THR B 1 74 ? -52.5 -4.465 25.125 1 37.91 74 THR B CA 1
ATOM 2311 C C . THR B 1 74 ? -51.469 -4.805 26.188 1 37.91 74 THR B C 1
ATOM 2313 O O . THR B 1 74 ? -50.406 -5.348 25.875 1 37.91 74 THR B O 1
ATOM 2316 N N . PRO B 1 75 ? -51.562 -4.254 27.5 1 38.38 75 PRO B N 1
ATOM 2317 C CA . PRO B 1 75 ? -50.781 -4.457 28.719 1 38.38 75 PRO B CA 1
ATOM 2318 C C . PRO B 1 75 ? -50.5 -5.934 29.016 1 38.38 75 PRO B C 1
ATOM 2320 O O . PRO B 1 75 ? -50.156 -6.293 30.141 1 38.38 75 PRO B O 1
ATOM 2323 N N . LEU B 1 76 ? -50.656 -6.922 28.109 1 35.5 76 LEU B N 1
ATOM 2324 C CA . LEU B 1 76 ? -50.562 -8.211 28.781 1 35.5 76 LEU B CA 1
ATOM 2325 C C . LEU B 1 76 ? -49.25 -8.289 29.594 1 35.5 76 LEU B C 1
ATOM 2327 O O . LEU B 1 76 ? -48.25 -7.719 29.203 1 35.5 76 LEU B O 1
ATOM 2331 N N . SER B 1 77 ? -49.344 -8.719 30.906 1 37.56 77 SER B N 1
ATOM 2332 C CA . SER B 1 77 ? -48.469 -8.82 32.062 1 37.56 77 SER B CA 1
ATOM 2333 C C . SER B 1 77 ? -47.062 -9.281 31.688 1 37.56 77 SER B C 1
ATOM 2335 O O . SER B 1 77 ? -46.094 -8.664 32.062 1 37.56 77 SER B O 1
ATOM 2337 N N . GLY B 1 78 ? -46.875 -10.648 31.703 1 36.53 78 GLY B N 1
ATOM 2338 C CA . GLY B 1 78 ? -45.75 -11.359 32.281 1 36.53 78 GLY B CA 1
ATOM 2339 C C . GLY B 1 78 ? -44.531 -11.336 31.391 1 36.53 78 GLY B C 1
ATOM 2340 O O . GLY B 1 78 ? -43.5 -11.945 31.719 1 36.53 78 GLY B O 1
ATOM 2341 N N . VAL B 1 79 ? -44.812 -11.562 30.109 1 37.25 79 VAL B N 1
ATOM 2342 C CA . VAL B 1 79 ? -43.594 -12.102 29.453 1 37.25 79 VAL B CA 1
ATOM 2343 C C . VAL B 1 79 ? -42.5 -11.039 29.453 1 37.25 79 VAL B C 1
ATOM 2345 O O . VAL B 1 79 ? -42.75 -9.898 29.031 1 37.25 79 VAL B O 1
ATOM 2348 N N . ASN B 1 80 ? -41.656 -11.031 30.5 1 37.56 80 ASN B N 1
ATOM 2349 C CA . ASN B 1 80 ? -40.375 -10.352 30.547 1 37.56 80 ASN B CA 1
ATOM 2350 C C . ASN B 1 80 ? -39.719 -10.273 29.172 1 37.56 80 ASN B C 1
ATOM 2352 O O . ASN B 1 80 ? -39.125 -11.25 28.703 1 37.56 80 ASN B O 1
ATOM 2356 N N . GLN B 1 81 ? -40.438 -10.016 28.125 1 39.66 81 GLN B N 1
ATOM 2357 C CA . GLN B 1 81 ? -39.719 -9.75 26.891 1 39.66 81 GLN B CA 1
ATOM 2358 C C . GLN B 1 81 ? -38.438 -8.945 27.141 1 39.66 81 GLN B C 1
ATOM 2360 O O . GLN B 1 81 ? -38.5 -7.836 27.688 1 39.66 81 GLN B O 1
ATOM 2365 N N . SER B 1 82 ? -37.438 -9.648 27.609 1 43.44 82 SER B N 1
ATOM 2366 C CA . SER B 1 82 ? -36.094 -9.031 27.688 1 43.44 82 SER B CA 1
ATOM 2367 C C . SER B 1 82 ? -35.969 -7.883 26.703 1 43.44 82 SER B C 1
ATOM 2369 O O . SER B 1 82 ? -35.906 -8.109 25.484 1 43.44 82 SER B O 1
ATOM 2371 N N . GLN B 1 83 ? -36.844 -6.949 26.734 1 46.88 83 GLN B N 1
ATOM 2372 C CA . GLN B 1 83 ? -36.719 -5.645 26.094 1 46.88 83 GLN B CA 1
ATOM 2373 C C . GLN B 1 83 ? -35.281 -5.18 26.047 1 46.88 83 GLN B C 1
ATOM 2375 O O . GLN B 1 83 ? -34.688 -4.848 27.078 1 46.88 83 GLN B O 1
ATOM 2380 N N . LEU B 1 84 ? -34.438 -5.922 25.469 1 52.16 84 LEU B N 1
ATOM 2381 C CA . LEU B 1 84 ? -33.125 -5.312 25.312 1 52.16 84 LEU B CA 1
ATOM 2382 C C . LEU B 1 84 ? -33.25 -3.812 25.062 1 52.16 84 LEU B C 1
ATOM 2384 O O . LEU B 1 84 ? -34.094 -3.381 24.266 1 52.16 84 LEU B O 1
ATOM 2388 N N . ILE B 1 85 ? -32.938 -3.064 26.078 1 60.44 85 ILE B N 1
ATOM 2389 C CA . ILE B 1 85 ? -32.812 -1.611 26.047 1 60.44 85 ILE B CA 1
ATOM 2390 C C . ILE B 1 85 ? -32.25 -1.166 24.703 1 60.44 85 ILE B C 1
ATOM 2392 O O . ILE B 1 85 ? -31.391 -1.832 24.141 1 60.44 85 ILE B O 1
ATOM 2396 N N . PRO B 1 86 ? -33.094 -0.267 24.078 1 66.12 86 PRO B N 1
ATOM 2397 C CA . PRO B 1 86 ? -32.656 0.3 22.797 1 66.12 86 PRO B CA 1
ATOM 2398 C C . PRO B 1 86 ? -31.156 0.492 22.719 1 66.12 86 PRO B C 1
ATOM 2400 O O . PRO B 1 86 ? -30.547 0.247 21.672 1 66.12 86 PRO B O 1
ATOM 2403 N N . GLN B 1 87 ? -30.609 0.798 23.844 1 71.81 87 GLN B N 1
ATOM 2404 C CA . GLN B 1 87 ? -29.172 1.021 23.859 1 71.81 87 GLN B CA 1
ATOM 2405 C C . GLN B 1 87 ? -28.406 -0.289 23.688 1 71.81 87 GLN B C 1
ATOM 2407 O O . GLN B 1 87 ? -27.406 -0.339 22.984 1 71.81 87 GLN B O 1
ATOM 2412 N N . GLN B 1 88 ? -28.969 -1.347 24.359 1 74.12 88 GLN B N 1
ATOM 2413 C CA . GLN B 1 88 ? -28.312 -2.652 24.281 1 74.12 88 GLN B CA 1
ATOM 2414 C C . GLN B 1 88 ? -28.453 -3.25 22.875 1 74.12 88 GLN B C 1
ATOM 2416 O O . GLN B 1 88 ? -27.516 -3.877 22.375 1 74.12 88 GLN B O 1
ATOM 2421 N N . LEU B 1 89 ? -29.609 -2.943 22.312 1 75 89 LEU B N 1
ATOM 2422 C CA . LEU B 1 89 ? -29.844 -3.428 20.953 1 75 89 LEU B CA 1
ATOM 2423 C C . LEU B 1 89 ? -28.906 -2.74 19.969 1 75 89 LEU B C 1
ATOM 2425 O O . LEU B 1 89 ? -28.391 -3.383 19.047 1 75 89 LEU B O 1
ATOM 2429 N N . GLU B 1 90 ? -28.75 -1.501 20.234 1 80.69 90 GLU B N 1
ATOM 2430 C CA . GLU B 1 90 ? -27.859 -0.734 19.375 1 80.69 90 GLU B CA 1
ATOM 2431 C C . GLU B 1 90 ? -26.406 -1.201 19.516 1 80.69 90 GLU B C 1
ATOM 2433 O O . GLU B 1 90 ? -25.688 -1.323 18.531 1 80.69 90 GLU B O 1
ATOM 2438 N N . GLN B 1 91 ? -26.062 -1.512 20.734 1 82.12 91 GLN B N 1
ATOM 2439 C CA . GLN B 1 91 ? -24.703 -1.998 20.984 1 82.12 91 GLN B CA 1
ATOM 2440 C C . GLN B 1 91 ? -24.484 -3.361 20.344 1 82.12 91 GLN B C 1
ATOM 2442 O O . GLN B 1 91 ? -23.406 -3.633 19.812 1 82.12 91 GLN B O 1
ATOM 2447 N N . GLN B 1 92 ? -25.531 -4.203 20.375 1 80.81 92 GLN B N 1
ATOM 2448 C CA . GLN B 1 92 ? -25.453 -5.51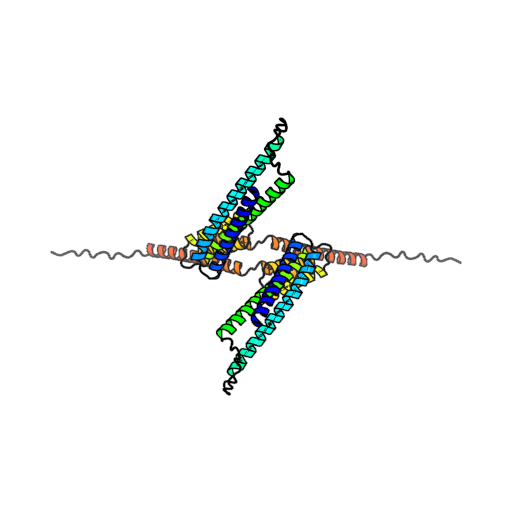6 19.75 1 80.81 92 GLN B CA 1
ATOM 2449 C C . GLN B 1 92 ? -25.344 -5.395 18.219 1 80.81 92 GLN B C 1
ATOM 2451 O O . GLN B 1 92 ? -24.594 -6.133 17.594 1 80.81 92 GLN B O 1
ATOM 2456 N N . ARG B 1 93 ? -26.047 -4.477 17.719 1 84.12 93 ARG B N 1
ATOM 2457 C CA . ARG B 1 93 ? -26 -4.234 16.281 1 84.12 93 ARG B CA 1
ATOM 2458 C C . ARG B 1 93 ? -24.594 -3.807 15.836 1 84.12 93 ARG B C 1
ATOM 2460 O O . ARG B 1 93 ? -24.078 -4.301 14.836 1 84.12 93 ARG B O 1
ATOM 2467 N N . ILE B 1 94 ? -24 -2.984 16.578 1 86.62 94 ILE B N 1
ATOM 2468 C CA . ILE B 1 94 ? -22.672 -2.488 16.266 1 86.62 94 ILE B CA 1
ATOM 2469 C C . ILE B 1 94 ? -21.656 -3.635 16.328 1 86.62 94 ILE B C 1
ATOM 2471 O O . ILE B 1 94 ? -20.781 -3.748 15.477 1 86.62 94 ILE B O 1
ATOM 2475 N N . LYS B 1 95 ? -21.891 -4.402 17.266 1 85.12 95 LYS B N 1
ATOM 2476 C CA . LYS B 1 95 ? -20.984 -5.535 17.438 1 85.12 95 LYS B CA 1
ATOM 2477 C C . LYS B 1 95 ? -21.062 -6.492 16.266 1 85.12 95 LYS B C 1
ATOM 2479 O O . LYS B 1 95 ? -20.047 -6.98 15.773 1 85.12 95 LYS B O 1
ATOM 2484 N N . VAL B 1 96 ? -22.25 -6.777 15.844 1 88.19 96 VAL B N 1
ATOM 2485 C CA . VAL B 1 96 ? -22.469 -7.699 14.727 1 88.19 96 VAL B CA 1
ATOM 2486 C C . VAL B 1 96 ? -21.922 -7.086 13.445 1 88.19 96 VAL B C 1
ATOM 2488 O O . VAL B 1 96 ? -21.328 -7.781 12.617 1 88.19 96 VAL B O 1
ATOM 2491 N N . GLU B 1 97 ? -22.047 -5.863 13.305 1 89.88 97 GLU B N 1
ATOM 2492 C CA . GLU B 1 97 ? -21.531 -5.172 12.125 1 89.88 97 GLU B CA 1
ATOM 2493 C C . GLU B 1 97 ? -20 -5.184 12.102 1 89.88 97 GLU B C 1
ATOM 2495 O O . GLU B 1 97 ? -19.391 -5.34 11.039 1 89.88 97 GLU B O 1
ATOM 2500 N N . ASP B 1 98 ? -19.484 -5.055 13.227 1 90 98 ASP B N 1
ATOM 2501 C CA . ASP B 1 98 ? -18.031 -5.109 13.328 1 90 98 ASP B CA 1
ATOM 2502 C C . ASP B 1 98 ? -17.5 -6.5 12.984 1 90 98 ASP B C 1
ATOM 2504 O O . ASP B 1 98 ? -16.484 -6.629 12.305 1 90 98 ASP B O 1
ATOM 2508 N N . GLU B 1 99 ? -18.203 -7.422 13.453 1 89.56 99 GLU B N 1
A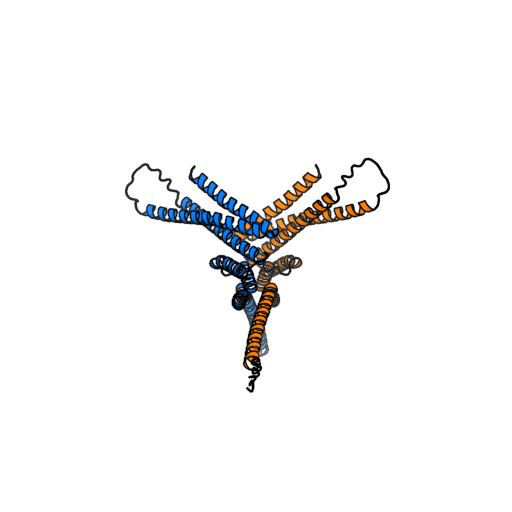TOM 2509 C CA . GLU B 1 99 ? -17.812 -8.797 13.148 1 89.56 99 GLU B CA 1
ATOM 2510 C C . GLU B 1 99 ? -17.938 -9.086 11.656 1 89.56 99 GLU B C 1
ATOM 2512 O O . GLU B 1 99 ? -17.078 -9.758 11.078 1 89.56 99 GLU B O 1
ATOM 2517 N N . ARG B 1 100 ? -18.953 -8.617 11.086 1 91.56 100 ARG B N 1
ATOM 2518 C CA . ARG B 1 100 ? -19.156 -8.805 9.656 1 91.56 100 ARG B CA 1
ATOM 2519 C C . ARG B 1 100 ? -18.031 -8.156 8.844 1 91.56 100 ARG B C 1
ATOM 2521 O O . ARG B 1 100 ? -17.562 -8.727 7.863 1 91.56 100 ARG B O 1
ATOM 2528 N N . ALA B 1 101 ? -17.641 -7.039 9.281 1 92.06 101 ALA B N 1
ATOM 2529 C CA . ALA B 1 101 ? -16.547 -6.336 8.609 1 92.06 101 ALA B CA 1
ATOM 2530 C C . ALA B 1 101 ? -15.234 -7.109 8.734 1 92.06 101 ALA B C 1
ATOM 2532 O O . ALA B 1 101 ? -14.469 -7.199 7.773 1 92.06 101 ALA B O 1
ATOM 2533 N N . GLU B 1 102 ? -15.055 -7.645 9.867 1 92.12 102 GLU B N 1
ATOM 2534 C CA . GLU B 1 102 ? -13.844 -8.422 10.102 1 92.12 102 GLU B CA 1
ATOM 2535 C C . GLU B 1 102 ? -13.82 -9.68 9.234 1 92.12 102 GLU B C 1
ATOM 2537 O O . GLU B 1 102 ? -12.773 -10.047 8.695 1 92.12 102 GLU B O 1
ATOM 2542 N N . VAL B 1 103 ? -14.922 -10.305 9.148 1 93.81 103 VAL B N 1
ATOM 2543 C CA . VAL B 1 103 ? -15.023 -11.531 8.367 1 93.81 103 VAL B CA 1
ATOM 2544 C C . VAL B 1 103 ? -14.836 -11.219 6.883 1 93.81 103 VAL B C 1
ATOM 2546 O O . VAL B 1 103 ? -14.18 -11.969 6.16 1 93.81 103 VAL B O 1
ATOM 2549 N N . THR B 1 104 ? -15.414 -10.148 6.434 1 94.06 104 THR B N 1
ATOM 2550 C CA . THR B 1 104 ? -15.258 -9.734 5.047 1 94.06 104 THR B CA 1
ATOM 2551 C C . THR B 1 104 ? -13.789 -9.477 4.719 1 94.06 104 THR B C 1
ATOM 2553 O O . THR B 1 104 ? -13.305 -9.867 3.652 1 94.06 104 THR B O 1
ATOM 2556 N N . LYS B 1 105 ? -13.117 -8.883 5.625 1 94.5 105 LYS B N 1
ATOM 2557 C CA . LYS B 1 105 ? -11.688 -8.641 5.449 1 94.5 105 LYS B CA 1
ATOM 2558 C C . LYS B 1 105 ? -10.906 -9.953 5.387 1 94.5 105 LYS B C 1
ATOM 2560 O O . LYS B 1 105 ? -9.984 -10.094 4.582 1 94.5 105 LYS B O 1
ATOM 2565 N N . LEU B 1 106 ? -11.305 -10.797 6.238 1 95.19 106 LEU B N 1
ATOM 2566 C CA . LEU B 1 106 ? -10.656 -12.102 6.258 1 95.19 106 LEU B CA 1
ATOM 2567 C C . LEU B 1 106 ? -10.844 -12.82 4.926 1 95.19 106 LEU B C 1
ATOM 2569 O O . LEU B 1 106 ? -9.898 -13.406 4.395 1 95.19 106 LEU B O 1
ATOM 2573 N N . ILE B 1 107 ? -12.039 -12.789 4.406 1 96 107 ILE B N 1
ATOM 2574 C CA . ILE B 1 107 ? -12.336 -13.43 3.127 1 96 107 ILE B CA 1
ATOM 2575 C C . ILE B 1 107 ? -11.5 -12.789 2.023 1 96 107 ILE B C 1
ATOM 2577 O O . ILE B 1 107 ? -10.914 -13.492 1.19 1 96 107 ILE B O 1
ATOM 2581 N N . SER B 1 108 ? -11.422 -11.516 2.039 1 96.88 108 SER B N 1
ATOM 2582 C CA . SER B 1 108 ? -10.617 -10.797 1.06 1 96.88 108 SER B CA 1
ATOM 2583 C C . SER B 1 108 ? -9.148 -11.211 1.137 1 96.88 108 SER B C 1
ATOM 2585 O O . SER B 1 108 ? -8.516 -11.453 0.109 1 96.88 108 SER B O 1
ATOM 2587 N N . ASN B 1 109 ? -8.656 -11.352 2.334 1 96.81 109 ASN B N 1
ATOM 2588 C CA . ASN B 1 109 ? -7.273 -11.773 2.533 1 96.81 109 ASN B CA 1
ATOM 2589 C C . ASN B 1 109 ? -7.035 -13.18 1.998 1 96.81 109 ASN B C 1
ATOM 2591 O O . ASN B 1 109 ? -5.969 -13.469 1.455 1 96.81 109 ASN B O 1
ATOM 2595 N N . CYS B 1 110 ? -7.992 -13.977 2.211 1 97.56 110 CYS B N 1
ATOM 2596 C CA . CYS B 1 110 ? -7.875 -15.344 1.727 1 97.56 110 CYS B CA 1
ATOM 2597 C C . CYS B 1 110 ? -7.824 -15.383 0.203 1 97.56 110 CYS B C 1
ATOM 2599 O O . CYS B 1 110 ? -7.047 -16.141 -0.378 1 97.56 110 CYS B O 1
ATOM 2601 N N . TYR B 1 111 ? -8.648 -14.523 -0.427 1 97.44 111 TYR B N 1
ATOM 2602 C CA . TYR B 1 111 ? -8.633 -14.461 -1.885 1 97.44 111 TYR B CA 1
ATOM 2603 C C . TYR B 1 111 ? -7.281 -13.984 -2.398 1 97.44 111 TYR B C 1
ATOM 2605 O O . TYR B 1 111 ? -6.766 -14.516 -3.385 1 97.44 111 TYR B O 1
ATOM 2613 N N . LEU B 1 112 ? -6.715 -13.016 -1.777 1 97.62 112 LEU B N 1
ATOM 2614 C CA . LEU B 1 112 ? -5.387 -12.539 -2.146 1 97.62 112 LEU B CA 1
ATOM 2615 C C . LEU B 1 112 ? -4.348 -13.641 -1.954 1 97.62 112 LEU B C 1
ATOM 2617 O O . LEU B 1 112 ? -3.465 -13.82 -2.797 1 97.62 112 LEU B O 1
ATOM 2621 N N . GLY B 1 113 ? -4.539 -14.336 -0.834 1 97.38 113 GLY B N 1
ATOM 2622 C CA . GLY B 1 113 ? -3.641 -15.453 -0.582 1 97.38 113 GLY B CA 1
ATOM 2623 C C . GLY B 1 113 ? -3.719 -16.531 -1.645 1 97.38 113 GLY B C 1
ATOM 2624 O O . GLY B 1 113 ? -2.691 -17.031 -2.102 1 97.38 113 GLY B O 1
ATOM 2625 N N . LEU B 1 114 ? -4.926 -16.891 -2.066 1 97 114 LEU B N 1
ATOM 2626 C CA . LEU B 1 114 ? -5.137 -17.891 -3.109 1 97 114 LEU B CA 1
ATOM 2627 C C . LEU B 1 114 ? -4.492 -17.453 -4.418 1 97 114 LEU B C 1
ATOM 2629 O O . LEU B 1 114 ? -3.83 -18.25 -5.086 1 97 114 LEU B O 1
ATOM 2633 N N . ALA B 1 115 ? -4.672 -16.156 -4.711 1 97.88 115 ALA B N 1
ATOM 2634 C CA . ALA B 1 115 ? -4.094 -15.617 -5.941 1 97.88 115 ALA B CA 1
ATOM 2635 C C . ALA B 1 115 ? -2.572 -15.695 -5.914 1 97.88 115 ALA B C 1
ATOM 2637 O O . ALA B 1 115 ? -1.946 -16.078 -6.906 1 97.88 115 ALA B O 1
ATOM 2638 N N . LYS B 1 116 ? -1.967 -15.406 -4.809 1 97.31 116 LYS B N 1
ATOM 2639 C CA . LYS B 1 116 ? -0.516 -15.477 -4.66 1 97.31 116 LYS B CA 1
ATOM 2640 C C . LYS B 1 116 ? -0.015 -16.906 -4.816 1 97.31 116 LYS B C 1
ATOM 2642 O O . LYS B 1 116 ? 1.042 -17.141 -5.41 1 97.31 116 LYS B O 1
ATOM 2647 N N . CYS B 1 117 ? -0.759 -17.828 -4.242 1 96.69 117 CYS B N 1
ATOM 2648 C CA . CYS B 1 117 ? -0.393 -19.234 -4.379 1 96.69 117 CYS B CA 1
ATOM 2649 C C . CYS B 1 117 ? -0.349 -19.656 -5.844 1 96.69 117 CYS B C 1
ATOM 2651 O O . CYS B 1 117 ? 0.567 -20.359 -6.27 1 96.69 117 CYS B O 1
ATOM 2653 N N . VAL B 1 118 ? -1.367 -19.234 -6.562 1 96.12 118 VAL B N 1
ATOM 2654 C CA . VAL B 1 118 ? -1.451 -19.578 -7.98 1 96.12 118 VAL B CA 1
ATOM 2655 C C . VAL B 1 118 ? -0.28 -18.953 -8.734 1 96.12 118 VAL B C 1
ATOM 2657 O O . VAL B 1 118 ? 0.369 -19.609 -9.547 1 96.12 118 VAL B O 1
ATOM 2660 N N . LEU B 1 119 ? 0.072 -17.734 -8.43 1 96.38 119 LEU B N 1
ATOM 2661 C CA . LEU B 1 119 ? 1.119 -17 -9.133 1 96.38 119 LEU B CA 1
ATOM 2662 C C . LEU B 1 119 ? 2.486 -17.625 -8.883 1 96.38 119 LEU B C 1
ATOM 2664 O O . LEU B 1 119 ? 3.32 -17.688 -9.789 1 96.38 119 LEU B O 1
ATOM 2668 N N . ASN B 1 120 ? 2.637 -18.109 -7.668 1 94.56 120 ASN B N 1
ATOM 2669 C CA . ASN B 1 120 ? 3.963 -18.578 -7.281 1 94.56 120 ASN B CA 1
ATOM 2670 C C . ASN B 1 120 ? 4.078 -20.094 -7.402 1 94.56 120 ASN B C 1
ATOM 2672 O O . ASN B 1 120 ? 5.176 -20.641 -7.293 1 94.56 120 ASN B O 1
ATOM 2676 N N . GLY B 1 121 ? 2.957 -20.656 -7.551 1 91.06 121 GLY B N 1
ATOM 2677 C CA . GLY B 1 121 ? 2.963 -22.109 -7.637 1 91.06 121 GLY B CA 1
ATOM 2678 C C . GLY B 1 121 ? 3.602 -22.625 -8.914 1 91.06 121 GLY B C 1
ATOM 2679 O O . GLY B 1 121 ? 3.779 -21.875 -9.875 1 91.06 121 GLY B O 1
ATOM 2680 N N . GLN B 1 122 ? 3.939 -23.906 -8.789 1 87.38 122 GLN B N 1
ATOM 2681 C CA . GLN B 1 122 ? 4.566 -24.562 -9.93 1 87.38 122 GLN B CA 1
ATOM 2682 C C . GLN B 1 122 ? 3.518 -25.172 -10.859 1 87.38 122 GLN B C 1
ATOM 2684 O O . GLN B 1 122 ? 2.418 -25.516 -10.422 1 87.38 122 GLN B O 1
ATOM 2689 N N . ALA B 1 123 ? 3.816 -25.344 -12.117 1 83.94 123 ALA B N 1
ATOM 2690 C CA . ALA B 1 123 ? 3.027 -26.047 -13.125 1 83.94 123 ALA B CA 1
ATOM 2691 C C . ALA B 1 123 ? 1.636 -25.438 -13.258 1 83.94 123 ALA B C 1
ATOM 2693 O O . ALA B 1 123 ? 0.63 -26.156 -13.195 1 83.94 123 ALA B O 1
ATOM 2694 N N . ARG B 1 124 ? 1.562 -24.141 -13.438 1 87.25 124 ARG B N 1
ATOM 2695 C CA . ARG B 1 124 ? 0.285 -23.438 -13.555 1 87.25 124 ARG B CA 1
ATOM 2696 C C . ARG B 1 124 ? -0.078 -23.219 -15.023 1 87.25 124 ARG B C 1
ATOM 2698 O O . ARG B 1 124 ? 0.804 -23.062 -15.867 1 87.25 124 ARG B O 1
ATOM 2705 N N . THR B 1 125 ? -1.396 -23.344 -15.203 1 93.25 125 THR B N 1
ATOM 2706 C CA . THR B 1 125 ? -1.93 -23.141 -16.547 1 93.25 125 THR B CA 1
ATOM 2707 C C . THR B 1 125 ? -2.414 -21.703 -16.703 1 93.25 125 THR B C 1
ATOM 2709 O O . THR B 1 125 ? -2.506 -20.953 -15.734 1 93.25 125 THR B O 1
ATOM 2712 N N . ILE B 1 126 ? -2.695 -21.344 -17.922 1 95.19 126 ILE B N 1
ATOM 2713 C CA . ILE B 1 126 ? -3.227 -20.016 -18.234 1 95.19 126 ILE B CA 1
ATOM 2714 C C . ILE B 1 126 ? -4.562 -19.812 -17.531 1 95.19 126 ILE B C 1
ATOM 2716 O O . ILE B 1 126 ? -4.844 -18.719 -17.031 1 95.19 126 ILE B O 1
ATOM 2720 N N . GLU B 1 127 ? -5.285 -20.875 -17.484 1 96.06 127 GLU B N 1
ATOM 2721 C CA . GLU B 1 127 ? -6.59 -20.812 -16.844 1 96.06 127 GLU B CA 1
ATOM 2722 C C . GLU B 1 127 ? -6.449 -20.578 -15.344 1 96.06 127 GLU B C 1
ATOM 2724 O O . GLU B 1 127 ? -7.262 -19.875 -14.742 1 96.06 127 GLU B O 1
ATOM 2729 N N . ASP B 1 128 ? -5.473 -21.109 -14.805 1 96.44 128 ASP B N 1
ATOM 2730 C CA . ASP B 1 128 ? -5.203 -20.891 -13.391 1 96.44 128 ASP B CA 1
ATOM 2731 C C . ASP B 1 128 ? -4.91 -19.422 -13.109 1 96.44 128 ASP B C 1
ATOM 2733 O O . ASP B 1 128 ? -5.406 -18.859 -12.133 1 96.44 128 ASP B O 1
ATOM 2737 N N . TYR B 1 129 ? -4.168 -18.797 -13.961 1 97.69 129 TYR B N 1
ATOM 2738 C CA . TYR B 1 129 ? -3.818 -17.391 -13.789 1 97.69 129 TYR B CA 1
ATOM 2739 C C . TYR B 1 129 ? -5.039 -16.5 -13.969 1 97.69 129 TYR B C 1
ATOM 2741 O O . TYR B 1 129 ? -5.18 -15.484 -13.281 1 97.69 129 TYR B O 1
ATOM 2749 N N . LYS B 1 130 ? -5.898 -16.906 -14.859 1 97.62 130 LYS B N 1
ATOM 2750 C CA . LYS B 1 130 ? -7.148 -16.172 -15.008 1 97.62 130 LYS B CA 1
ATOM 2751 C C . LYS B 1 130 ? -7.988 -16.25 -13.742 1 97.62 130 LYS B C 1
ATOM 2753 O O . LYS B 1 130 ? -8.602 -15.25 -13.336 1 97.62 130 LYS B O 1
ATOM 2758 N N . ARG B 1 131 ? -7.961 -17.438 -13.227 1 96.81 131 ARG B N 1
ATOM 2759 C CA . ARG B 1 131 ? -8.688 -17.625 -11.969 1 96.81 131 ARG B CA 1
ATOM 2760 C C . ARG B 1 131 ? -8.109 -16.75 -10.867 1 96.81 131 ARG B C 1
ATOM 2762 O O . ARG B 1 131 ? -8.852 -16.172 -10.062 1 96.81 131 ARG B O 1
ATOM 2769 N N . ALA B 1 132 ? -6.82 -16.656 -10.805 1 97.69 132 ALA B N 1
ATOM 2770 C CA . ALA B 1 132 ? -6.16 -15.797 -9.828 1 97.69 132 ALA B CA 1
ATOM 2771 C C . ALA B 1 132 ? -6.594 -14.344 -9.992 1 97.69 132 ALA B C 1
ATOM 2773 O O . ALA B 1 132 ? -6.84 -13.648 -9.008 1 97.69 132 ALA B O 1
ATOM 2774 N N . ALA B 1 133 ? -6.715 -13.891 -11.227 1 98.12 133 ALA B N 1
ATOM 2775 C CA . ALA B 1 133 ? -7.199 -12.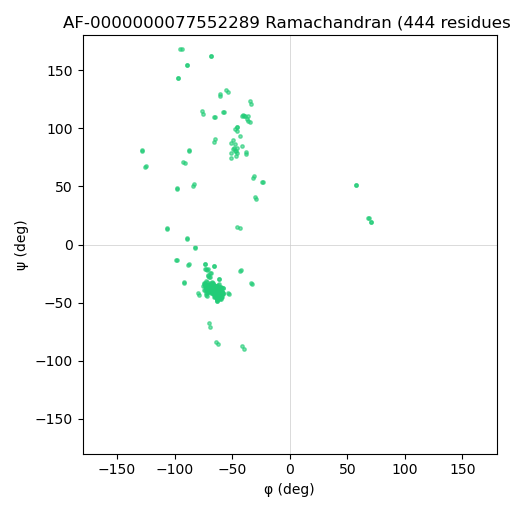539 -11.484 1 98.12 133 ALA B CA 1
ATOM 2776 C C . ALA B 1 133 ? -8.625 -12.359 -10.977 1 98.12 133 ALA B C 1
ATOM 2778 O O . ALA B 1 133 ? -8.969 -11.312 -10.438 1 98.12 133 ALA B O 1
ATOM 2779 N N . GLN B 1 134 ? -9.367 -13.375 -11.141 1 97.94 134 GLN B N 1
ATOM 2780 C CA . GLN B 1 134 ? -10.75 -13.336 -10.688 1 97.94 134 GLN B CA 1
ATOM 2781 C C . GLN B 1 134 ? -10.828 -13.242 -9.164 1 97.94 134 GLN B C 1
ATOM 2783 O O . GLN B 1 134 ? -11.695 -12.562 -8.625 1 97.94 134 GLN B O 1
ATOM 2788 N N . TYR B 1 135 ? -9.969 -14 -8.484 1 97.69 135 TYR B N 1
ATOM 2789 C CA . TYR B 1 135 ? -9.906 -13.875 -7.035 1 97.69 135 TYR B CA 1
ATOM 2790 C C . TYR B 1 135 ? -9.711 -12.422 -6.621 1 97.69 135 TYR B C 1
ATOM 2792 O O . TYR B 1 135 ? -10.344 -11.945 -5.676 1 97.69 135 TYR B O 1
ATOM 2800 N N . CYS B 1 136 ? -8.836 -11.695 -7.324 1 98.19 136 CYS B N 1
ATOM 2801 C CA . CYS B 1 136 ? -8.57 -10.289 -7.027 1 98.19 136 CYS B CA 1
ATOM 2802 C C . CYS B 1 136 ? -9.789 -9.43 -7.328 1 98.19 136 CYS B C 1
ATOM 2804 O O . CYS B 1 136 ? -10.047 -8.438 -6.641 1 98.19 136 CYS B O 1
ATOM 2806 N N . ASP B 1 137 ? -10.523 -9.852 -8.328 1 97.88 137 ASP B N 1
ATOM 2807 C CA . ASP B 1 137 ? -11.742 -9.117 -8.648 1 97.88 137 ASP B CA 1
ATOM 2808 C C . ASP B 1 137 ? -12.727 -9.148 -7.477 1 97.88 137 ASP B C 1
ATOM 2810 O O . ASP B 1 137 ? -13.406 -8.156 -7.203 1 97.88 137 ASP B O 1
ATOM 2814 N N . ASN B 1 138 ? -12.773 -10.297 -6.844 1 96.44 138 ASN B N 1
ATOM 2815 C CA . ASN B 1 138 ? -13.648 -10.422 -5.68 1 96.44 138 ASN B CA 1
ATOM 2816 C C . ASN B 1 138 ? -13.273 -9.414 -4.594 1 96.44 138 ASN B C 1
ATOM 2818 O O . ASN B 1 138 ? -14.148 -8.859 -3.928 1 96.44 138 ASN B O 1
ATOM 2822 N N . VAL B 1 139 ? -12.047 -9.18 -4.422 1 97.06 139 VAL B N 1
ATOM 2823 C CA . VAL B 1 139 ? -11.547 -8.234 -3.43 1 97.06 139 VAL B CA 1
ATOM 2824 C C . VAL B 1 139 ? -11.852 -6.805 -3.883 1 97.06 139 VAL B C 1
ATOM 2826 O O . VAL B 1 139 ? -12.32 -5.98 -3.094 1 97.06 139 VAL B O 1
ATOM 2829 N N . LEU B 1 140 ? -11.68 -6.496 -5.145 1 96.56 140 LEU B N 1
ATOM 2830 C CA . LEU B 1 140 ? -11.781 -5.156 -5.703 1 96.56 140 LEU B CA 1
ATOM 2831 C C . LEU B 1 140 ? -13.242 -4.707 -5.773 1 96.56 140 LEU B C 1
ATOM 2833 O O . LEU B 1 140 ? -13.523 -3.516 -5.922 1 96.56 140 LEU B O 1
ATOM 2837 N N . GLU B 1 141 ? -14.109 -5.66 -5.676 1 94.56 141 GLU B N 1
ATOM 2838 C CA . GLU B 1 141 ? -15.523 -5.32 -5.625 1 94.56 141 GLU B CA 1
ATOM 2839 C C . GLU B 1 141 ? -15.844 -4.469 -4.402 1 94.56 141 GLU B C 1
ATOM 2841 O O . GLU B 1 141 ? -16.625 -3.514 -4.492 1 94.56 141 GLU B O 1
ATOM 2846 N N . SER B 1 142 ? -15.25 -4.836 -3.295 1 91.44 142 SER B N 1
ATOM 2847 C CA . SER B 1 142 ? -15.492 -4.102 -2.057 1 91.44 142 SER B CA 1
ATOM 2848 C C . SER B 1 142 ? -14.469 -2.988 -1.863 1 91.44 142 SER B C 1
ATOM 2850 O O . SER B 1 142 ? -14.766 -1.958 -1.258 1 91.44 142 SER B O 1
ATOM 2852 N N . HIS B 1 143 ? -13.242 -3.26 -2.355 1 92.5 143 HIS B N 1
ATOM 2853 C CA . HIS B 1 143 ? -12.148 -2.301 -2.225 1 92.5 143 HIS B CA 1
ATOM 2854 C C . HIS B 1 143 ? -11.484 -2.029 -3.57 1 92.5 143 HIS B C 1
ATOM 2856 O O . HIS B 1 143 ? -10.383 -2.512 -3.834 1 92.5 143 HIS B O 1
ATOM 2862 N N . PRO B 1 144 ? -12.07 -1.174 -4.391 1 91.38 144 PRO B N 1
ATOM 2863 C CA . PRO B 1 144 ? -11.602 -0.973 -5.766 1 91.38 144 PRO B CA 1
ATOM 2864 C C . PRO B 1 144 ? -10.211 -0.358 -5.836 1 91.38 144 PRO B C 1
ATOM 2866 O O . PRO B 1 144 ? -9.516 -0.499 -6.848 1 91.38 144 PRO B O 1
ATOM 2869 N N . ASP B 1 145 ? -9.75 0.251 -4.766 1 87.69 145 ASP B N 1
ATOM 2870 C CA . ASP B 1 145 ? -8.469 0.945 -4.809 1 87.69 145 ASP B CA 1
ATOM 2871 C C . ASP B 1 145 ? -7.391 0.16 -4.059 1 87.69 145 ASP B C 1
ATOM 2873 O O . ASP B 1 145 ? -6.344 0.709 -3.707 1 87.69 145 ASP B O 1
ATOM 2877 N N . ASP B 1 146 ? -7.727 -1.07 -3.777 1 91.94 146 ASP B N 1
ATOM 2878 C CA . ASP B 1 146 ? -6.73 -1.896 -3.1 1 91.94 146 ASP B CA 1
ATOM 2879 C C . ASP B 1 146 ? -5.516 -2.135 -3.992 1 91.94 146 ASP B C 1
ATOM 2881 O O . ASP B 1 146 ? -5.598 -2.877 -4.973 1 91.94 146 ASP B O 1
ATOM 2885 N N . ARG B 1 147 ? -4.422 -1.541 -3.648 1 89.44 147 ARG B N 1
ATOM 2886 C CA . ARG B 1 147 ? -3.225 -1.562 -4.484 1 89.44 147 ARG B CA 1
ATOM 2887 C C . ARG B 1 147 ? -2.643 -2.971 -4.57 1 89.44 147 ARG B C 1
ATOM 2889 O O . ARG B 1 147 ? -2.141 -3.375 -5.621 1 89.44 147 ARG B O 1
ATOM 2896 N N . VAL B 1 148 ? -2.715 -3.688 -3.434 1 92.69 148 VAL B N 1
ATOM 2897 C CA . VAL B 1 148 ? -2.172 -5.039 -3.395 1 92.69 148 VAL B CA 1
ATOM 2898 C C . VAL B 1 148 ? -2.939 -5.934 -4.367 1 92.69 148 VAL B C 1
ATOM 2900 O O . VAL B 1 148 ? -2.338 -6.645 -5.172 1 92.69 148 VAL B O 1
ATOM 2903 N N . ALA B 1 149 ? -4.262 -5.863 -4.355 1 96.94 149 ALA B N 1
ATOM 2904 C CA . ALA B 1 149 ? -5.117 -6.648 -5.238 1 96.94 149 ALA B CA 1
ATOM 2905 C C . ALA B 1 149 ? -4.875 -6.285 -6.703 1 96.94 149 ALA B C 1
ATOM 2907 O O . ALA B 1 149 ? -4.793 -7.164 -7.562 1 96.94 149 ALA B O 1
ATOM 2908 N N . LEU B 1 150 ? -4.699 -5.008 -6.969 1 95.5 150 LEU B N 1
ATOM 2909 C CA . LEU B 1 150 ? -4.477 -4.547 -8.336 1 95.5 150 LEU B CA 1
ATOM 2910 C C . LEU B 1 150 ? -3.145 -5.062 -8.875 1 95.5 150 LEU B C 1
ATOM 2912 O O . LEU B 1 150 ? -3.061 -5.5 -10.023 1 95.5 150 LEU B O 1
ATOM 2916 N N . LEU B 1 151 ? -2.127 -5.023 -8.07 1 95.12 151 LEU B N 1
ATOM 2917 C CA . LEU B 1 151 ? -0.809 -5.484 -8.492 1 95.12 151 LEU B CA 1
ATOM 2918 C C . LEU B 1 151 ? -0.823 -6.984 -8.766 1 95.12 151 LEU B C 1
ATOM 2920 O O . LEU B 1 151 ? -0.287 -7.438 -9.781 1 95.12 151 LEU B O 1
ATOM 2924 N N . ILE B 1 152 ? -1.448 -7.754 -7.844 1 97.56 152 ILE B N 1
ATOM 2925 C CA . ILE B 1 152 ? -1.522 -9.203 -8.016 1 97.56 152 ILE B CA 1
ATOM 2926 C C . ILE B 1 152 ? -2.338 -9.531 -9.258 1 97.56 152 ILE B C 1
ATOM 2928 O O . ILE B 1 152 ? -1.964 -10.414 -10.031 1 97.56 152 ILE B O 1
ATOM 2932 N N . LYS B 1 153 ? -3.434 -8.812 -9.445 1 98.06 153 LYS B N 1
ATOM 2933 C CA . LYS B 1 153 ? -4.266 -9.023 -10.633 1 98.06 153 LYS B CA 1
ATOM 2934 C C . LYS B 1 153 ? -3.475 -8.758 -11.906 1 98.06 153 LYS B C 1
ATOM 2936 O O . LYS B 1 153 ? -3.551 -9.531 -12.867 1 98.06 153 LYS B O 1
ATOM 2941 N N . ALA B 1 154 ? -2.734 -7.668 -11.93 1 97.88 154 ALA B N 1
ATOM 2942 C CA . ALA B 1 154 ? -1.929 -7.324 -13.102 1 97.88 154 ALA B CA 1
ATOM 2943 C C . ALA B 1 154 ? -0.913 -8.422 -13.406 1 97.88 154 ALA B C 1
ATOM 2945 O O . ALA B 1 154 ? -0.754 -8.82 -14.562 1 97.88 154 ALA B O 1
ATOM 2946 N N . GLU B 1 155 ? -0.259 -8.891 -12.414 1 97.19 155 GLU B N 1
ATOM 2947 C CA . GLU B 1 155 ? 0.714 -9.961 -12.594 1 97.19 155 GLU B CA 1
ATOM 2948 C C . GLU B 1 155 ? 0.05 -11.219 -13.148 1 97.19 155 GLU B C 1
ATOM 2950 O O . GLU B 1 155 ? 0.592 -11.875 -14.039 1 97.19 155 GLU B O 1
ATOM 2955 N N . ALA B 1 156 ? -1.107 -11.531 -12.562 1 98.31 156 ALA B N 1
ATOM 2956 C CA . ALA B 1 156 ? -1.853 -12.703 -13.016 1 98.31 156 ALA B CA 1
ATOM 2957 C C . ALA B 1 156 ? -2.24 -12.57 -14.484 1 98.31 156 ALA B C 1
ATOM 2959 O O . ALA B 1 156 ? -2.111 -13.523 -15.258 1 98.31 156 ALA B O 1
ATOM 2960 N N . LEU B 1 157 ? -2.643 -11.43 -14.891 1 98.19 157 LEU B N 1
ATOM 2961 C CA . LEU B 1 157 ? -3.051 -11.172 -16.266 1 98.19 157 LEU B CA 1
ATOM 2962 C C . LEU B 1 157 ? -1.857 -11.266 -17.219 1 98.19 157 LEU B C 1
ATOM 2964 O O . LEU B 1 157 ? -1.982 -11.773 -18.328 1 98.19 157 LEU B O 1
ATOM 2968 N N . VAL B 1 158 ? -0.678 -10.781 -16.734 1 96.88 158 VAL B N 1
ATOM 2969 C CA . VAL B 1 158 ? 0.537 -10.875 -17.547 1 96.88 158 VAL B CA 1
ATOM 2970 C C . VAL B 1 158 ? 0.888 -12.344 -17.781 1 96.88 158 VAL B C 1
ATOM 2972 O O . VAL B 1 158 ? 1.148 -12.75 -18.906 1 96.88 158 VAL B O 1
ATOM 2975 N N . LYS B 1 159 ? 0.808 -13.148 -16.734 1 95.56 159 LYS B N 1
ATOM 2976 C CA . LYS B 1 159 ? 1.135 -14.562 -16.844 1 95.56 159 LYS B CA 1
ATOM 2977 C C . LYS B 1 159 ? 0.086 -15.312 -17.672 1 95.56 159 LYS B C 1
ATOM 2979 O O . LYS B 1 159 ? 0.396 -16.312 -18.328 1 95.56 159 LYS B O 1
ATOM 2984 N N . ALA B 1 160 ? -1.17 -14.82 -17.672 1 96.94 160 ALA B N 1
ATOM 2985 C CA . ALA B 1 160 ? -2.252 -15.391 -18.469 1 96.94 160 ALA B CA 1
ATOM 2986 C C . ALA B 1 160 ? -2.197 -14.883 -19.906 1 96.94 160 ALA B C 1
ATOM 2988 O O . ALA B 1 160 ? -3.084 -15.188 -20.703 1 96.94 160 ALA B O 1
ATOM 2989 N N . GLU B 1 161 ? -1.251 -13.977 -20.188 1 95.06 161 GLU B N 1
ATOM 2990 C CA . GLU B 1 161 ? -1.014 -13.406 -21.516 1 95.06 161 GLU B CA 1
ATOM 2991 C C . GLU B 1 161 ? -2.166 -12.5 -21.938 1 95.06 161 GLU B C 1
ATOM 2993 O O . GLU B 1 161 ? -2.496 -12.414 -23.125 1 95.06 161 GLU B O 1
ATOM 2998 N N . LYS B 1 162 ? -2.873 -12.023 -20.984 1 96.5 162 LYS B N 1
ATOM 2999 C CA . LYS B 1 162 ? -3.867 -10.977 -21.219 1 96.5 162 LYS B CA 1
ATOM 3000 C C . LYS B 1 162 ? -3.26 -9.586 -21.047 1 96.5 162 LYS B C 1
ATOM 3002 O O . LYS B 1 162 ? -3.67 -8.836 -20.156 1 96.5 162 LYS B O 1
ATOM 3007 N N . PHE B 1 163 ? -2.416 -9.18 -21.938 1 96.5 163 PHE B N 1
ATOM 3008 C CA . PHE B 1 163 ? -1.528 -8.031 -21.812 1 96.5 163 PHE B CA 1
ATOM 3009 C C . PHE B 1 163 ? -2.316 -6.73 -21.875 1 96.5 163 PHE B C 1
ATOM 3011 O O . PHE B 1 163 ? -2.043 -5.797 -21.109 1 96.5 163 PHE B O 1
ATOM 3018 N N . ASN B 1 164 ? -3.295 -6.684 -22.75 1 95.31 164 ASN B N 1
ATOM 3019 C CA . ASN B 1 164 ? -4.078 -5.457 -22.859 1 95.31 164 ASN B CA 1
ATOM 3020 C C . ASN B 1 164 ? -4.832 -5.16 -21.562 1 95.31 164 ASN B C 1
ATOM 3022 O O . ASN B 1 164 ? -4.828 -4.027 -21.094 1 95.31 164 ASN B O 1
ATOM 3026 N N . GLU B 1 165 ? -5.441 -6.203 -21.125 1 97.25 165 GLU B N 1
ATOM 3027 C CA . GLU B 1 165 ? -6.148 -6.047 -19.844 1 97.25 165 GLU B CA 1
ATOM 3028 C C . GLU B 1 165 ? -5.184 -5.707 -18.719 1 97.25 165 GLU B C 1
ATOM 3030 O O . GLU B 1 165 ? -5.504 -4.898 -17.844 1 97.25 165 GLU B O 1
ATOM 3035 N N . ALA B 1 166 ? -4.031 -6.32 -18.672 1 97.69 166 ALA B N 1
ATOM 3036 C CA . ALA B 1 166 ? -3.004 -6.051 -17.672 1 97.69 166 ALA B CA 1
ATOM 3037 C C . ALA B 1 166 ? -2.576 -4.586 -17.703 1 97.69 166 ALA B C 1
ATOM 3039 O O . ALA B 1 166 ? -2.439 -3.947 -16.656 1 97.69 166 ALA B O 1
ATOM 3040 N N . LEU B 1 167 ? -2.395 -4.035 -18.891 1 95.56 167 LEU B N 1
ATOM 3041 C CA . LEU B 1 167 ? -1.963 -2.648 -19.047 1 95.56 167 LEU B CA 1
ATOM 3042 C C . LEU B 1 167 ? -3.014 -1.687 -18.5 1 95.56 167 LEU B C 1
ATOM 3044 O O . LEU B 1 167 ? -2.672 -0.653 -17.922 1 95.56 167 LEU B O 1
ATOM 3048 N N . VAL B 1 168 ? -4.277 -2.039 -18.719 1 95 168 VAL B N 1
ATOM 3049 C CA . VAL B 1 168 ? -5.352 -1.204 -18.203 1 95 168 VAL B CA 1
ATOM 3050 C C . VAL B 1 168 ? -5.258 -1.135 -16.672 1 95 168 VAL B C 1
ATOM 3052 O O . VAL B 1 168 ? -5.336 -0.051 -16.094 1 95 168 VAL B O 1
ATOM 3055 N N . VAL B 1 169 ? -5.086 -2.277 -16.062 1 95.62 169 VAL B N 1
ATOM 3056 C CA . VAL B 1 169 ? -4.98 -2.352 -14.602 1 95.62 169 VAL B CA 1
ATOM 3057 C C . VAL B 1 169 ? -3.73 -1.606 -14.133 1 95.62 169 VAL B C 1
ATOM 3059 O O . VAL B 1 169 ? -3.789 -0.812 -13.195 1 95.62 169 VAL B O 1
ATOM 3062 N N . LEU B 1 170 ? -2.598 -1.777 -14.805 1 93.88 170 LEU B N 1
ATOM 3063 C CA . LEU B 1 170 ? -1.324 -1.17 -14.438 1 93.88 170 LEU B CA 1
ATOM 3064 C C . LEU B 1 170 ? -1.378 0.345 -14.602 1 93.88 170 LEU B C 1
ATOM 3066 O O . LEU B 1 170 ? -0.814 1.082 -13.789 1 93.88 170 LEU B O 1
ATOM 3070 N N . ASN B 1 171 ? -2.049 0.798 -15.539 1 89.31 171 ASN B N 1
ATOM 3071 C CA . ASN B 1 171 ? -2.195 2.236 -15.742 1 89.31 171 ASN B CA 1
ATOM 3072 C C . ASN B 1 171 ? -3.043 2.871 -14.641 1 89.31 171 ASN B C 1
ATOM 3074 O O . ASN B 1 171 ? -2.795 4.012 -14.242 1 89.31 171 ASN B O 1
ATOM 3078 N N . SER B 1 172 ? -3.973 2.115 -14.227 1 88.69 172 SER B N 1
ATOM 3079 C CA . SER B 1 172 ? -4.781 2.623 -13.125 1 88.69 172 SER B CA 1
ATOM 3080 C C . SER B 1 172 ? -3.957 2.758 -11.852 1 88.69 172 SER B C 1
ATOM 3082 O O . SER B 1 172 ? -4.219 3.631 -11.023 1 88.69 172 SER B O 1
ATOM 3084 N N . LEU B 1 173 ? -3.041 1.861 -11.672 1 88.19 173 LEU B N 1
ATOM 3085 C CA . LEU B 1 173 ? -2.146 1.892 -10.516 1 88.19 173 LEU B CA 1
ATOM 3086 C C . LEU B 1 173 ? -1.218 3.1 -10.578 1 88.19 173 LEU B C 1
ATOM 3088 O O . LEU B 1 173 ? -0.841 3.654 -9.547 1 88.19 173 LEU B O 1
ATOM 3092 N N . SER B 1 174 ? -0.851 3.471 -11.75 1 81.06 174 SER B N 1
ATOM 3093 C CA . SER B 1 174 ? 0.07 4.586 -11.938 1 81.06 174 SER B CA 1
ATOM 3094 C C . SER B 1 174 ? -0.614 5.922 -11.656 1 81.06 174 SER B C 1
ATOM 3096 O O . SER B 1 174 ? 0.048 6.906 -11.312 1 81.06 174 SER B O 1
ATOM 3098 N N . GLU B 1 175 ? -1.916 5.941 -11.727 1 80.12 175 GLU B N 1
ATOM 3099 C CA . GLU B 1 175 ? -2.691 7.152 -11.484 1 80.12 175 GLU B CA 1
ATOM 3100 C C . GLU B 1 175 ? -3.229 7.184 -10.055 1 80.12 175 GLU B C 1
ATOM 3102 O O . GLU B 1 175 ? -4.402 7.492 -9.828 1 80.12 175 GLU B O 1
ATOM 3107 N N . ASP B 1 176 ? -2.486 6.941 -9.125 1 80.88 176 ASP B N 1
ATOM 3108 C CA . ASP B 1 176 ? -2.914 6.973 -7.73 1 80.88 176 ASP B CA 1
ATOM 3109 C C . ASP B 1 176 ? -3.49 8.344 -7.363 1 80.88 176 ASP B C 1
ATOM 3111 O O . ASP B 1 176 ? -2.775 9.344 -7.379 1 80.88 176 ASP B O 1
ATOM 3115 N N . PRO B 1 177 ? -4.727 8.328 -7.09 1 84.12 177 PRO B N 1
ATOM 3116 C CA . PRO B 1 177 ? -5.406 9.602 -6.828 1 84.12 177 PRO B CA 1
ATOM 3117 C C . PRO B 1 177 ? -4.785 10.375 -5.668 1 84.12 177 PRO B C 1
ATOM 3119 O O . PRO B 1 177 ? -4.758 11.609 -5.688 1 84.12 177 PRO B O 1
ATOM 3122 N N . GLU B 1 178 ? -4.371 9.68 -4.668 1 85.88 178 GLU B N 1
ATOM 3123 C CA . GLU B 1 178 ? -3.754 10.359 -3.533 1 85.88 178 GLU B CA 1
ATOM 3124 C C . GLU B 1 178 ? -2.471 11.07 -3.951 1 85.88 178 GLU B C 1
ATOM 3126 O O . GLU B 1 178 ? -2.246 12.227 -3.576 1 85.88 178 GLU B O 1
ATOM 3131 N N . VAL B 1 179 ? -1.684 10.438 -4.688 1 89.06 179 VAL B N 1
ATOM 3132 C CA . VAL B 1 179 ? -0.44 11.016 -5.184 1 89.06 179 VAL B CA 1
ATOM 3133 C C . VAL B 1 179 ? -0.75 12.18 -6.117 1 89.06 179 VAL B C 1
ATOM 3135 O O . VAL B 1 179 ? -0.136 13.25 -6.016 1 89.06 179 VAL B O 1
ATOM 3138 N N . ALA B 1 180 ? -1.709 11.953 -6.965 1 88.12 180 ALA B N 1
ATOM 3139 C CA . ALA B 1 180 ? -2.117 13 -7.898 1 88.12 180 ALA B CA 1
ATOM 3140 C C . ALA B 1 180 ? -2.605 14.242 -7.152 1 88.12 180 ALA B C 1
ATOM 3142 O O . ALA B 1 180 ? -2.27 15.367 -7.523 1 88.12 180 ALA B O 1
ATOM 3143 N N . SER B 1 181 ? -3.371 14.016 -6.148 1 93.12 181 SER B N 1
ATOM 3144 C CA . SER B 1 181 ? -3.891 15.125 -5.359 1 93.12 181 SER B CA 1
ATOM 3145 C C . SER B 1 181 ? -2.762 15.898 -4.688 1 93.12 181 SER B C 1
ATOM 3147 O O . SER B 1 181 ? -2.779 17.141 -4.664 1 93.12 181 SER B O 1
ATOM 3149 N N . LEU B 1 182 ? -1.808 15.227 -4.188 1 94.44 182 LEU B N 1
ATOM 3150 C CA . LEU B 1 182 ? -0.681 15.875 -3.529 1 94.44 182 LEU B CA 1
ATOM 3151 C C . LEU B 1 182 ? 0.164 16.656 -4.531 1 94.44 182 LEU B C 1
ATOM 3153 O O . LEU B 1 182 ? 0.656 17.75 -4.227 1 94.44 182 LEU B O 1
ATOM 3157 N N . ILE B 1 183 ? 0.312 16.109 -5.68 1 94 183 ILE B N 1
ATOM 3158 C CA . ILE B 1 183 ? 1.048 16.797 -6.73 1 94 183 ILE B CA 1
ATOM 3159 C C . ILE B 1 183 ? 0.329 18.094 -7.094 1 94 183 ILE B C 1
ATOM 3161 O O . ILE B 1 183 ? 0.959 19.156 -7.215 1 94 183 ILE B O 1
ATOM 3165 N N . ASP B 1 184 ? -0.919 17.922 -7.207 1 94.69 184 ASP B N 1
ATOM 3166 C CA . ASP B 1 184 ? -1.714 19.109 -7.516 1 94.69 184 ASP B CA 1
ATOM 3167 C C . ASP B 1 184 ? -1.584 20.156 -6.414 1 94.69 184 ASP B C 1
ATOM 3169 O O . ASP B 1 184 ? -1.455 21.359 -6.699 1 94.69 184 ASP B O 1
ATOM 3173 N N . GLU B 1 185 ? -1.698 19.719 -5.25 1 95.25 185 GLU B N 1
ATOM 3174 C CA . GLU B 1 185 ? -1.54 20.641 -4.125 1 95.25 185 GLU B CA 1
ATOM 3175 C C . GLU B 1 185 ? -0.164 21.297 -4.141 1 95.25 185 GLU B C 1
ATOM 3177 O O . GLU B 1 185 ? -0.039 22.484 -3.859 1 95.25 185 GLU B O 1
ATOM 3182 N N . CYS B 1 186 ? 0.846 20.578 -4.426 1 95 186 CYS B N 1
ATOM 3183 C CA . CYS B 1 186 ? 2.203 21.094 -4.52 1 95 186 CYS B CA 1
ATOM 3184 C C . CYS B 1 186 ? 2.305 22.156 -5.609 1 95 186 CYS B C 1
ATOM 3186 O O . CYS B 1 186 ? 2.867 23.234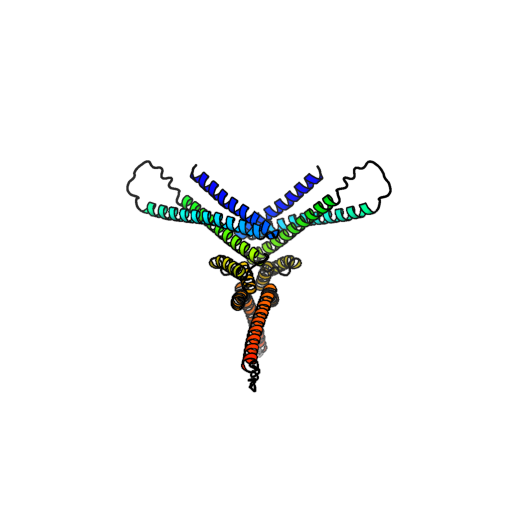 -5.387 1 95 186 CYS B O 1
ATOM 3188 N N . ASN B 1 187 ? 1.716 21.812 -6.656 1 94.38 187 ASN B N 1
ATOM 3189 C CA . ASN B 1 187 ? 1.758 22.75 -7.773 1 94.38 187 ASN B CA 1
ATOM 3190 C C . ASN B 1 187 ? 0.994 24.031 -7.453 1 94.38 187 ASN B C 1
ATOM 3192 O O . ASN B 1 187 ? 1.437 25.125 -7.809 1 94.38 187 ASN B O 1
ATOM 3196 N N . ARG B 1 188 ? -0.074 23.875 -6.828 1 95.56 188 ARG B N 1
ATOM 3197 C CA . ARG B 1 188 ? -0.825 25.047 -6.387 1 95.56 188 ARG B CA 1
ATOM 3198 C C . ARG B 1 188 ? -0.006 25.875 -5.41 1 95.56 188 ARG B C 1
ATOM 3200 O O . ARG B 1 188 ? 0.001 27.109 -5.492 1 95.56 188 ARG B O 1
ATOM 3207 N N . GLY B 1 189 ? 0.593 25.172 -4.492 1 94.75 189 GLY B N 1
ATOM 3208 C CA . GLY B 1 189 ? 1.449 25.875 -3.547 1 94.75 189 GLY B CA 1
ATOM 3209 C C . GLY B 1 189 ? 2.582 26.625 -4.215 1 94.75 189 GLY B C 1
ATOM 3210 O O . GLY B 1 189 ? 2.883 27.766 -3.848 1 94.75 189 GLY B O 1
ATOM 3211 N N . LEU B 1 190 ? 3.205 26.047 -5.172 1 94.94 190 LEU B N 1
ATOM 3212 C CA . LEU B 1 190 ? 4.289 26.688 -5.914 1 94.94 190 LEU B CA 1
ATOM 3213 C C . LEU B 1 190 ? 3.785 27.906 -6.684 1 94.94 190 LEU B C 1
ATOM 3215 O O . LEU B 1 190 ? 4.465 28.922 -6.738 1 94.94 190 LEU B O 1
ATOM 3219 N N . GLN B 1 191 ? 2.619 27.766 -7.223 1 94.94 191 GLN B N 1
ATOM 3220 C CA . GLN B 1 191 ? 2.008 28.891 -7.934 1 94.94 191 GLN B CA 1
ATOM 3221 C C . GLN B 1 191 ? 1.703 30.047 -6.984 1 94.94 191 GLN B C 1
ATOM 3223 O O . GLN B 1 191 ? 1.928 31.203 -7.324 1 94.94 191 GLN B O 1
ATOM 3228 N N . ASP B 1 192 ? 1.221 29.734 -5.906 1 94.81 192 ASP B N 1
ATOM 3229 C CA . ASP B 1 192 ? 0.925 30.75 -4.906 1 94.81 192 ASP B CA 1
ATOM 3230 C C . ASP B 1 192 ? 2.195 31.469 -4.465 1 94.81 192 ASP B C 1
ATOM 3232 O O . ASP B 1 192 ? 2.197 32.688 -4.293 1 94.81 192 ASP B O 1
ATOM 3236 N N . LYS B 1 193 ? 3.209 30.766 -4.238 1 92.94 193 LYS B N 1
ATOM 3237 C CA . LYS B 1 193 ? 4.484 31.375 -3.863 1 92.94 193 LYS B CA 1
ATOM 3238 C C . LYS B 1 193 ? 4.996 32.312 -4.953 1 92.94 193 LYS B C 1
ATOM 3240 O O . LYS B 1 193 ? 5.512 33.375 -4.664 1 92.94 193 LYS B O 1
ATOM 3245 N N . ARG B 1 194 ? 4.84 31.844 -6.145 1 93.38 194 ARG B N 1
ATOM 3246 C CA . ARG B 1 194 ? 5.238 32.656 -7.277 1 93.38 194 ARG B CA 1
ATOM 3247 C C . ARG B 1 194 ? 4.402 33.938 -7.348 1 93.38 194 ARG B C 1
ATOM 3249 O O . ARG B 1 194 ? 4.938 35.031 -7.551 1 93.38 194 ARG B O 1
ATOM 3256 N N . ARG B 1 195 ? 3.15 33.812 -7.16 1 94.06 195 ARG B N 1
ATOM 3257 C CA . ARG B 1 195 ? 2.238 34.938 -7.188 1 94.06 195 ARG B CA 1
ATOM 3258 C C . ARG B 1 195 ? 2.582 35.938 -6.094 1 94.06 195 ARG B C 1
ATOM 3260 O O . ARG B 1 195 ? 2.619 37.156 -6.336 1 94.06 195 ARG B O 1
ATOM 3267 N N . ARG B 1 196 ? 2.852 35.469 -4.98 1 93.75 196 ARG B N 1
ATOM 3268 C CA . ARG B 1 196 ? 3.211 36.344 -3.865 1 93.75 196 ARG B CA 1
ATOM 3269 C C . ARG B 1 196 ? 4.512 37.062 -4.148 1 93.75 196 ARG B C 1
ATOM 3271 O O . ARG B 1 196 ? 4.637 38.25 -3.838 1 93.75 196 ARG B O 1
ATOM 3278 N N . ARG B 1 197 ? 5.473 36.344 -4.668 1 93.38 197 ARG B N 1
ATOM 3279 C CA . ARG B 1 197 ? 6.746 36.969 -5.02 1 93.38 197 ARG B CA 1
ATOM 3280 C C . ARG B 1 197 ? 6.551 38.094 -6.043 1 93.38 197 ARG B C 1
ATOM 3282 O O . ARG B 1 197 ? 7.109 39.156 -5.895 1 93.38 197 ARG B O 1
ATOM 3289 N N . ASP B 1 198 ? 5.707 37.781 -6.973 1 93.94 198 ASP B N 1
ATOM 3290 C CA . ASP B 1 198 ? 5.422 38.781 -8.008 1 93.94 198 ASP B CA 1
ATOM 3291 C C . ASP B 1 198 ? 4.711 39.969 -7.426 1 93.94 198 ASP B C 1
ATOM 3293 O O . ASP B 1 198 ? 5.004 41.125 -7.801 1 93.94 198 ASP B O 1
ATOM 3297 N N . GLU B 1 199 ? 3.84 39.781 -6.586 1 93.88 199 GLU B N 1
ATOM 3298 C CA . GLU B 1 199 ? 3.123 40.875 -5.934 1 93.88 199 GLU B CA 1
ATOM 3299 C C . GLU B 1 199 ? 4.074 41.75 -5.129 1 93.88 199 GLU B C 1
ATOM 3301 O O . GLU B 1 199 ? 3.947 43 -5.133 1 93.88 199 GLU B O 1
ATOM 3306 N N . ILE B 1 200 ? 4.977 41.125 -4.473 1 93.44 200 ILE B N 1
ATOM 3307 C CA . ILE B 1 200 ? 5.957 41.875 -3.689 1 93.44 200 ILE B CA 1
ATOM 3308 C C . ILE B 1 200 ? 6.84 42.719 -4.621 1 93.44 200 ILE B C 1
ATOM 3310 O O . ILE B 1 200 ? 7.113 43.875 -4.348 1 93.44 200 ILE B O 1
ATOM 3314 N N . ILE B 1 201 ? 7.258 42.062 -5.715 1 92.75 201 ILE B N 1
ATOM 3315 C CA . ILE B 1 201 ? 8.094 42.75 -6.695 1 92.75 201 ILE B CA 1
ATOM 3316 C C . ILE B 1 201 ? 7.336 43.969 -7.262 1 92.75 201 ILE B C 1
ATOM 3318 O O . ILE B 1 201 ? 7.879 45.062 -7.34 1 92.75 201 ILE B O 1
ATOM 3322 N N . GLN B 1 202 ? 6.078 43.844 -7.609 1 92 202 GLN B N 1
ATOM 3323 C CA . GLN B 1 202 ? 5.238 44.906 -8.156 1 92 202 GLN B CA 1
ATOM 3324 C C . GLN B 1 202 ? 5.027 46 -7.133 1 92 202 GLN B C 1
ATOM 3326 O O . GLN B 1 202 ? 5.055 47.188 -7.48 1 92 202 GLN B O 1
ATOM 3331 N N . ALA B 1 203 ? 4.828 45.656 -5.93 1 92.12 203 ALA B N 1
ATOM 3332 C CA . ALA B 1 203 ? 4.633 46.625 -4.863 1 92.12 203 ALA B CA 1
ATOM 3333 C C . ALA B 1 203 ? 5.898 47.469 -4.637 1 92.12 203 ALA B C 1
ATOM 3335 O O . ALA B 1 203 ? 5.828 48.656 -4.426 1 92.12 203 ALA B O 1
ATOM 3336 N N . ASN B 1 204 ? 7.023 46.812 -4.688 1 91.88 204 ASN B N 1
ATOM 3337 C CA . ASN B 1 204 ? 8.297 47.5 -4.52 1 91.88 204 ASN B CA 1
ATOM 3338 C C . ASN B 1 204 ? 8.57 48.469 -5.684 1 91.88 204 ASN B C 1
ATOM 3340 O O . ASN B 1 204 ? 9.047 49.594 -5.477 1 91.88 204 ASN B O 1
ATOM 3344 N N . PHE B 1 205 ? 8.234 47.969 -6.863 1 91.06 205 PHE B N 1
ATOM 3345 C CA . PHE B 1 205 ? 8.406 48.781 -8.055 1 91.06 205 PHE B CA 1
ATOM 3346 C C . PHE B 1 205 ? 7.516 50 -8 1 91.06 205 PHE B C 1
ATOM 3348 O O . PHE B 1 205 ? 7.949 51.125 -8.344 1 91.06 205 PHE B O 1
ATOM 3355 N N . ALA B 1 206 ? 6.266 50 -7.531 1 87.94 206 ALA B N 1
ATOM 3356 C CA . ALA B 1 206 ? 5.312 51.094 -7.398 1 87.94 206 ALA B CA 1
ATOM 3357 C C . ALA B 1 206 ? 5.781 52.125 -6.355 1 87.94 206 ALA B C 1
ATOM 3359 O O . ALA B 1 206 ? 5.625 53.312 -6.535 1 87.94 206 ALA B O 1
ATOM 3360 N N . ARG B 1 207 ? 6.375 51.656 -5.305 1 88.25 207 ARG B N 1
ATOM 3361 C CA . ARG B 1 207 ? 6.871 52.5 -4.246 1 88.25 207 ARG B CA 1
ATOM 3362 C C . ARG B 1 207 ? 8.078 53.312 -4.719 1 88.25 207 ARG B C 1
ATOM 3364 O O . ARG B 1 207 ? 8.234 54.5 -4.355 1 88.25 207 ARG B O 1
ATOM 3371 N N . GLN B 1 208 ? 8.852 52.688 -5.504 1 86.56 208 GLN B N 1
ATOM 3372 C CA . GLN B 1 208 ? 10.062 53.344 -5.988 1 86.56 208 GLN B CA 1
ATOM 3373 C C . GLN B 1 208 ? 9.727 54.375 -7.047 1 86.56 208 GLN B C 1
ATOM 3375 O O . GLN B 1 208 ? 10.359 55.438 -7.109 1 86.56 208 GLN B O 1
ATOM 3380 N N . ASN B 1 209 ? 8.812 54.188 -7.848 1 85.62 209 ASN B N 1
ATOM 3381 C CA . ASN B 1 209 ? 8.477 55.094 -8.93 1 85.62 209 ASN B CA 1
ATOM 3382 C C . ASN B 1 209 ? 7.492 56.188 -8.477 1 85.62 209 ASN B C 1
ATOM 3384 O O . ASN B 1 209 ? 7.316 57.188 -9.156 1 85.62 209 ASN B O 1
ATOM 3388 N N . ASN B 1 210 ? 6.73 56.156 -7.336 1 72.38 210 ASN B N 1
ATOM 3389 C CA . ASN B 1 210 ? 5.855 57.188 -6.777 1 72.38 210 ASN B CA 1
ATOM 3390 C C . ASN B 1 210 ? 6.211 57.5 -5.328 1 72.38 210 ASN B C 1
ATOM 3392 O O . ASN B 1 210 ? 5.535 57.031 -4.406 1 72.38 210 ASN B O 1
ATOM 3396 N N . PRO B 1 211 ? 7.449 58.094 -5.188 1 68.44 211 PRO B N 1
ATOM 3397 C CA . PRO B 1 211 ? 7.801 58.406 -3.801 1 68.44 211 PRO B CA 1
ATOM 3398 C C . PRO B 1 211 ? 6.816 59.375 -3.145 1 68.44 211 PRO B C 1
ATOM 3400 O O . PRO B 1 211 ? 6.188 60.188 -3.834 1 68.44 211 PRO B O 1
ATOM 3403 N N . PRO B 1 212 ? 6.316 59 -1.943 1 65.56 212 PRO B N 1
ATOM 3404 C CA . PRO B 1 212 ? 5.414 59.969 -1.321 1 65.56 212 PRO B CA 1
ATOM 3405 C C . PRO B 1 212 ? 5.879 61.406 -1.513 1 65.56 212 PRO B C 1
ATOM 3407 O O . PRO B 1 212 ? 7.082 61.688 -1.511 1 65.56 212 PRO B O 1
ATOM 3410 N N . HIS B 1 213 ? 5.246 62.188 -2.248 1 61.03 213 HIS B N 1
ATOM 3411 C CA . HIS B 1 213 ? 5.488 63.625 -2.389 1 61.03 213 HIS B CA 1
ATOM 3412 C C . HIS B 1 213 ? 5.621 64.312 -1.026 1 61.03 213 HIS B C 1
ATOM 3414 O O . HIS B 1 213 ? 4.699 64.25 -0.208 1 61.03 213 HIS B O 1
ATOM 3420 N N . HIS B 1 214 ? 6.695 64.25 -0.432 1 57.84 214 HIS B N 1
ATOM 3421 C CA . HIS B 1 214 ? 6.855 65.188 0.674 1 57.84 214 HIS B CA 1
ATOM 3422 C C . HIS B 1 214 ? 6.414 66.562 0.276 1 57.84 214 HIS B C 1
ATOM 3424 O O . HIS B 1 214 ? 6.855 67.062 -0.749 1 57.84 214 HIS B O 1
ATOM 3430 N N . GLU B 1 215 ? 5.262 67 0.644 1 55 215 GLU B N 1
ATOM 3431 C CA . GLU B 1 215 ? 4.887 68.438 0.504 1 55 215 GLU B CA 1
ATOM 3432 C C . GLU B 1 215 ? 6.039 69.312 0.881 1 55 215 GLU B C 1
ATOM 3434 O O . GLU B 1 215 ? 6.738 69.062 1.869 1 55 215 GLU B O 1
ATOM 3439 N N . PRO B 1 216 ? 6.637 70 -0.043 1 55.34 216 PRO B N 1
ATOM 3440 C CA . PRO B 1 216 ? 7.602 71 0.377 1 55.34 216 PRO B CA 1
ATOM 3441 C C . PRO B 1 216 ? 7.098 71.875 1.547 1 55.34 216 PRO B C 1
ATOM 3443 O O . PRO B 1 216 ? 5.914 72.188 1.6 1 55.34 216 PRO B O 1
ATOM 3446 N N . GLY B 1 217 ? 7.457 71.688 2.748 1 49.38 217 GLY B N 1
ATOM 3447 C CA . GLY B 1 217 ? 7.199 72.625 3.834 1 49.38 217 GLY B CA 1
ATOM 3448 C C . GLY B 1 217 ? 7.285 74.062 3.404 1 49.38 217 GLY B C 1
ATOM 3449 O O . GLY B 1 217 ? 8.148 74.438 2.602 1 49.38 217 GLY B O 1
ATOM 3450 N N . MET B 1 218 ? 6.129 74.812 3.354 1 51.19 218 MET B N 1
ATOM 3451 C CA . MET B 1 218 ? 6.031 76.25 3.197 1 51.19 218 MET B CA 1
ATOM 3452 C C . MET B 1 218 ? 7.086 77 4.043 1 51.19 218 MET B C 1
ATOM 3454 O O . MET B 1 218 ? 7.117 76.812 5.262 1 51.19 218 MET B O 1
ATOM 3458 N N . ASN B 1 219 ? 8.266 77.188 3.611 1 49.38 219 ASN B N 1
ATOM 3459 C CA . ASN B 1 219 ? 9.164 78.188 4.203 1 49.38 219 ASN B CA 1
ATOM 3460 C C . ASN B 1 219 ? 8.461 79.5 4.402 1 49.38 219 ASN B C 1
ATOM 3462 O O . ASN B 1 219 ? 8.062 80.125 3.434 1 49.38 219 ASN B O 1
ATOM 3466 N N . GLY B 1 220 ? 7.555 79.688 5.438 1 44.38 220 GLY B N 1
ATOM 3467 C CA . GLY B 1 220 ? 7.055 81 5.902 1 44.38 220 GLY B CA 1
ATOM 3468 C C . GLY B 1 220 ? 8.141 82 6.051 1 44.38 220 GLY B C 1
ATOM 3469 O O . GLY B 1 220 ? 9.039 81.875 6.887 1 44.38 220 GLY B O 1
ATOM 3470 N N . HIS B 1 221 ? 8.648 82.625 5.035 1 48 221 HIS B N 1
ATOM 3471 C CA . HIS B 1 221 ? 9.383 83.875 5.121 1 48 221 HIS B CA 1
ATOM 3472 C C . HIS B 1 221 ? 8.609 84.938 5.934 1 48 221 HIS B C 1
ATOM 3474 O O . HIS B 1 221 ? 7.52 85.375 5.543 1 48 221 HIS B O 1
ATOM 3480 N N . ALA B 1 222 ? 8.625 84.875 7.297 1 41.44 222 ALA B N 1
ATOM 3481 C CA . ALA B 1 222 ? 8.305 86.062 8.141 1 41.44 222 ALA B CA 1
ATOM 3482 C C . ALA B 1 222 ? 9.086 87.312 7.715 1 41.44 222 ALA B C 1
ATOM 3484 O O . ALA B 1 222 ? 10.312 87.25 7.703 1 41.44 222 ALA B O 1
ATOM 3485 N N . LEU B 1 223 ? 8.594 88.125 6.816 1 42 223 LEU B N 1
ATOM 3486 C CA . LEU B 1 223 ? 8.922 89.562 6.613 1 42 223 LEU B CA 1
ATOM 3487 C C . LEU B 1 223 ? 8.914 90.312 7.938 1 42 223 LEU B C 1
ATOM 3489 O O . LEU B 1 223 ? 7.895 90.312 8.633 1 42 223 LEU B O 1
ATOM 3493 N N . HIS B 1 224 ? 9.969 90.25 8.758 1 36.97 224 HIS B N 1
ATOM 3494 C CA . HIS B 1 224 ? 10.305 91.5 9.445 1 36.97 224 HIS B CA 1
ATOM 3495 C C . HIS B 1 224 ? 10.852 92.5 8.484 1 36.97 224 HIS B C 1
ATOM 3497 O O . HIS B 1 224 ? 11.586 92.188 7.551 1 36.97 224 HIS B O 1
#

Organism: Bursaphelenchus xylophilus (NCBI:txid6326)

Sequence (448 aa):
MQQETSLQSEVMALQKAKNCWDKADAALKSNNYRGAMLLFHRCILMARGIHQDCSVALHQNSAAGISHSVSLTTPLSGVNQSQLIPQQLEQQRIKVEDERAEVTKLISNCYLGLAKCVLNGQARTIEDYKRAAQYCDNVLESHPDDRVALLIKAEALVKAEKFNEALVVLNSLSEDPEVASLIDECNRGLQDKRRRRDEIIQANFARQNNPPHHEPGMNGHALHMQQETSLQSEVMALQKAKNCWDKADAALKSNNYRGAMLLFHRCILMARGIHQDCSVALHQNSAAGISHSVSLTTPLSGVNQSQLIPQQLEQQRIKVEDERAEVTKLISNCYLGLAKCVLNGQARTIEDYKRAAQYCDNVLESHPDDRVALLIKAEALVKAEKFNEALVVLNSLSEDPEVASLIDECNRGLQDKRRRRDEIIQANFARQNNPPHHEPGMNGHALH

Foldseek 3Di:
DVVVVVVVVLVVLLVVLVVLLVVLVVCVVVLVLVVSLVSLVVSLVSLVVSLVVLVVVLVVLVVVVVVVPPDVPDPDPDDCPVPCDPVNSVVVNVVSVVSNVSSLVSNLVSLLSNLSSQLSDPPHDLVSLVVNLVSLVSNCVVPVLPLSSLVSNLSSCVVNVVNVVSVVSVVVSVPPVVVVVVVVVVVVVVVVVVVVVVVVVVVVVVCVVCPPPPPPPPPPPPDD/DVVVVVVVVLVVLLVVLVVLLVVLVVCVVVLVLVVSLVSLVVSLVSLVVSLVVLVVVLVVLVVVVVVVPPDVPDCPDDDCPVPCDPVNSVVVNVVSVVSNVSSLVSNLVSLLSNLSSQLSDPPHDLVSLVVNLVSLVSNCVVPVLPLSSLVSNLSSCVVNVVNVVSVVSVVVSVPPVVVVVVVVVVVVVVVVVVVVVVVVVVVVVVCVVCPPPPDPPPPPPPDD

InterPro domains:
  IPR011990 Tetratricopeptide-like helical domain superfamily [G3DSA:1.25.40.10] (7-207)
  IPR011990 Tetratricopeptide-like helical domain superfamily [SSF48452] (17-173)

Secondary structure (DSSP, 8-state):
-HHHHHHHHHHHHHHHHHHHHHHHHHHHHTT-HHHHHHHHHHHHHHHHHHHHHHHHHHHHHHHHHHHHHH---------------HHHHHHHHHHHHHHHHHHHHHHHHHHHHHHHHHHHSSS--HHHHHHHHHHHHHHHHH-TT-HHHHHHHHHHHHHTT-HHHHHHHHHHHHT-HHHHHHHHHHHHHHHHHHHHHHHHHHHHHHHHHS--------------/-HHHHHHHHHHHHHHHHHHHHHHHHHHHHTT-HHHHHHHHHHHHHHHHHHHHHHHHHHHHHHHHHHHHHH---------------HHHHHHHHHHHHHHHHHHHHHHHHHHHHHHHHHHHSSS--HHHHHHHHHHHHHHHHH-TT-HHHHHHHHHHHHHTT-HHHHHHHHHHHHT-HHHHHHHHHHHHHHHHHHHHHHHHHHHHHHHHHS--------------

Nearest PDB structures (foldseek):
  3zx6-assembly1_A  TM=2.569E-01  e=1.729E+00  Archaeoglobus fulgidus DSM 4304
  3g67-assembly1_A  TM=3.492E-01  e=6.207E+00  Thermotoga maritima
  3zx6-assembly1_B  TM=2.109E-01  e=1.729E+00  Archaeoglobus fulgidus DSM 4304
  3ja6-assembly1_I  TM=1.896E-01  e=3.276E+00  Escherichia coli
  3g67-assembly1_A  TM=3.490E-01  e=6.316E+00  Thermotoga maritima

pLDDT: mean 82.55, std 19.42, range [35.47, 98.31]

Solvent-accessible surface area (backbone atoms only — not comparable to full-atom values): 23983 Å² total; per-residue (Å²): 114,67,65,59,50,49,50,53,48,47,54,47,50,53,48,50,33,50,52,36,46,50,53,16,51,49,28,46,75,69,69,36,32,70,62,15,44,53,36,31,52,52,27,41,55,52,35,51,53,52,42,51,52,38,52,53,52,55,52,52,51,56,53,52,58,55,54,62,67,63,73,71,67,82,78,79,81,73,78,76,63,80,65,62,48,71,65,53,47,50,52,51,51,52,51,43,52,50,49,40,52,52,38,52,50,50,42,38,50,34,29,50,49,43,23,49,31,52,72,68,36,80,93,68,52,51,65,50,24,48,49,25,26,48,34,24,49,64,37,34,73,81,39,74,79,42,60,69,43,49,52,52,25,25,53,22,23,44,74,39,66,36,34,70,64,18,49,54,49,49,50,55,63,58,57,40,61,69,59,52,51,50,50,50,50,27,50,50,51,52,50,49,53,50,50,51,51,49,51,51,52,52,51,52,52,52,49,67,76,56,57,81,75,72,73,77,75,79,79,78,79,79,82,125,113,67,66,59,50,51,49,53,48,48,55,46,50,54,48,49,32,51,51,36,45,51,52,18,54,51,29,45,74,70,67,36,31,71,62,14,43,54,35,31,52,51,26,40,56,53,34,50,53,52,43,51,52,37,52,52,52,53,53,52,51,57,52,52,60,56,55,64,67,64,73,73,67,81,75,80,80,73,77,76,63,79,66,63,47,71,66,52,47,50,51,49,50,51,51,43,52,51,49,38,52,51,36,52,51,48,43,37,50,33,29,51,49,44,25,50,32,52,73,69,37,78,93,68,53,53,67,50,24,48,49,26,26,49,33,23,47,63,37,33,71,82,39,73,80,42,61,69,44,48,52,53,25,26,52,20,23,43,73,39,66,36,32,69,63,18,48,55,49,50,52,54,62,56,58,40,61,68,59,51,50,50,49,49,50,27,50,51,50,53,49,50,52,50,50,51,52,49,50,52,52,52,52,52,54,52,49,67,74,54,58,79,76,71,72,76,76,80,78,76,78,76,82,124

Radius of gyration: 35.15 Å; Cα contacts (8 Å, |Δi|>4): 377; chains: 2; bounding box: 98×145×111 Å